Protein AF-A0A7Y2UNJ1-F1 (afdb_monomer_lite)

Radius of gyration: 25.55 Å; chains: 1; bounding box: 60×74×62 Å

Secondary structure (DSSP, 8-state):
-HHHHHHHHHHHHHHHHHHHTT--HHHHHHHHHHHHHHHHHHHHHHHHHHHSTT----HHHHHHHHHHHHHHHHHHHHHHHHHHHTT-S-HHHHHHHHHHHHHHHHHHHIIIIIS--SS-SHHHHHHHHHHHHHHHHHHHHHHTTSSPPPHHHHHHHHHHHS--S--SSS-THHHHHHHHHHHHH-SSHHHHHHHHHHHHHHHHHHHHHHHHHHS-HHHHHHHHHHHHHSHHHHHHHHS-STHHHHHHHHHHHHHHHHHHHTS--TTHHHHHHHHHHHHHTT-GGGGGHHHHHHHHHHH-TTGGGGGGSSHHHHHHHHHHHHHHHHHHHHHHTTTHHHHHHHHHHHTS-----HHHHHHHHHHHHHHHHHHHHHHHHHHHHHHHHHT--

pLDDT: mean 88.48, std 9.89, range [49.31, 98.62]

Sequence (389 aa):
MATVTVSWGLSVLLYGVLRWLGLPVIAAHPAALLVVSPIIFVVLLLQKQRVNQGQKFTFLRFLRFFVGIILGAALQGALLAHLLQSDLLPDVLAFAAAALIGVLILLLVSAVWVFPLPDSNTSRTEIVTSVFIAAMVVLRLLYLGLPELMEQEAYYWNYSQHLDLGYLDHPPMVALIIWLGTILFGVSEFGVRMGAFLCWIVTAYFSYRLTLKIFDRQAALGAVLLLAVLPLYFGVGFLMTPDAPLHAAWSALLYFSYRVLLENDSVSWIGFGVSLGLGLLSKYTIVLLGPTFLLFMLVDPKARHWFLKPGPYVALVLALLCFSPVLIWNMQHEWASFLFQSAKRISRVPVVSTHHLIGHIALILTPAGLIGVLLFFIFGGRVLRSAQP

Foldseek 3Di:
DVLLCVLLVQLLVQLVVCVVVVDDPVVSLVVSLVVSLVVSVVVLQVVLCVVDVDRDDDPVLVVLLVVLSVVLSVQLVVQLVVVVVVVPDDSSVSSSVSSSSSSVSSVVSCDLPNRDDDPDDQVSLLVSLVVLLVVLLVVLLVCQQPDDADPQLVVLCVCLVVQALQDLAWFRLLSVLLVCLCVVPNDTSSSSLVSLQVLLVLLLVLQLLQQCLQANNSSSSVSSSLLSPQPVSVCSNRHRALSSQLSSLLSQLVSLLCCCQVVVPLVSLLSNLQSLLSNVSSGVVSVVVVVVSVVVLVVDPSNVCCVVPCSPVNSVVSSCVSSVSVVVVCVVVVVSNVCSVPVVVVPDDDDDDVVVVVVVVCSRCDPVNVVVVVCCVVCVVVSSVVSDD

Structure (mmCIF, N/CA/C/O backbone):
data_AF-A0A7Y2UNJ1-F1
#
_entry.id   AF-A0A7Y2UNJ1-F1
#
loop_
_atom_site.group_PDB
_atom_site.id
_atom_site.type_symbol
_atom_site.label_atom_id
_atom_site.label_alt_id
_atom_site.label_comp_id
_atom_site.label_asym_id
_atom_site.label_entity_id
_atom_site.label_seq_id
_atom_site.pdbx_PDB_ins_code
_atom_site.Cartn_x
_atom_site.Cartn_y
_atom_site.Cartn_z
_atom_site.occupancy
_atom_site.B_iso_or_equiv
_atom_site.auth_seq_id
_atom_site.auth_comp_id
_atom_site.auth_asym_id
_atom_site.auth_atom_id
_atom_site.pdbx_PDB_model_num
ATOM 1 N N . MET A 1 1 ? 8.237 28.384 -19.667 1.00 60.94 1 MET A N 1
ATOM 2 C CA . MET A 1 1 ? 8.704 27.839 -20.961 1.00 60.94 1 MET A CA 1
ATOM 3 C C . MET A 1 1 ? 10.181 28.110 -21.216 1.00 60.94 1 MET A C 1
ATOM 5 O O . MET A 1 1 ? 10.898 27.135 -21.353 1.00 60.94 1 MET A O 1
ATOM 9 N N . ALA A 1 2 ? 10.668 29.358 -21.178 1.00 76.44 2 ALA A N 1
ATOM 10 C CA . ALA A 1 2 ? 12.091 29.661 -21.417 1.00 76.44 2 ALA A CA 1
ATOM 11 C C . ALA A 1 2 ? 13.077 28.880 -20.517 1.00 76.44 2 ALA A C 1
ATOM 13 O O . ALA A 1 2 ? 14.097 28.395 -20.989 1.00 76.44 2 ALA A O 1
ATOM 14 N N . THR A 1 3 ? 12.758 28.690 -19.231 1.00 78.69 3 THR A N 1
ATOM 15 C CA . THR A 1 3 ? 13.601 27.883 -18.330 1.00 78.69 3 THR A CA 1
ATOM 16 C C . THR A 1 3 ? 13.665 26.415 -18.768 1.00 78.69 3 THR A C 1
ATOM 18 O O . THR A 1 3 ? 14.735 25.830 -18.750 1.00 78.69 3 THR A O 1
ATOM 21 N N . VAL A 1 4 ? 12.548 25.834 -19.226 1.00 80.25 4 VAL A N 1
ATOM 22 C CA . VAL A 1 4 ? 12.490 24.433 -19.691 1.00 80.25 4 VAL A CA 1
ATOM 23 C C . VAL A 1 4 ? 13.400 24.244 -20.901 1.00 80.25 4 VAL A C 1
ATOM 25 O O . VAL A 1 4 ? 14.228 23.342 -20.903 1.00 80.25 4 VAL A O 1
ATOM 28 N N . THR A 1 5 ? 13.266 25.107 -21.911 1.00 83.25 5 THR A N 1
ATOM 29 C CA . THR A 1 5 ? 13.995 24.976 -23.179 1.00 83.25 5 THR A CA 1
ATOM 30 C C . THR A 1 5 ? 15.498 25.150 -22.996 1.00 83.25 5 THR A C 1
ATOM 32 O O . THR A 1 5 ? 16.266 24.365 -23.545 1.00 83.25 5 THR A O 1
ATOM 35 N N . VAL A 1 6 ? 15.926 26.119 -22.178 1.00 84.19 6 VAL A N 1
ATOM 36 C CA . VAL A 1 6 ? 17.349 26.346 -21.878 1.00 84.19 6 VAL A CA 1
ATOM 37 C C . VAL A 1 6 ? 17.940 25.183 -21.081 1.00 84.19 6 VAL A C 1
ATOM 39 O O . VAL A 1 6 ? 18.996 24.668 -21.441 1.00 84.19 6 VAL A O 1
ATOM 42 N N . SER A 1 7 ? 17.259 24.732 -20.023 1.00 82.38 7 SER A N 1
ATOM 43 C CA . SER A 1 7 ? 17.722 23.615 -19.190 1.00 82.38 7 SER A CA 1
ATOM 44 C C . SER A 1 7 ? 17.811 22.304 -19.967 1.00 82.38 7 SER A C 1
ATOM 46 O O . SER A 1 7 ? 18.792 21.570 -19.842 1.00 82.38 7 SER A O 1
ATOM 48 N N . TRP A 1 8 ? 16.803 22.025 -20.791 1.00 87.69 8 TRP A N 1
ATOM 49 C CA . TRP A 1 8 ? 16.763 20.850 -21.650 1.00 87.69 8 TRP A CA 1
ATOM 50 C C . TRP A 1 8 ? 17.861 20.895 -22.715 1.00 87.69 8 TRP A C 1
ATOM 52 O O . TRP A 1 8 ? 18.666 19.970 -22.795 1.00 87.69 8 TRP A O 1
ATOM 62 N N . GLY A 1 9 ? 17.963 21.999 -23.462 1.00 87.94 9 GLY A N 1
ATOM 63 C CA . GLY A 1 9 ? 18.963 22.155 -24.519 1.00 87.94 9 GLY A CA 1
ATOM 64 C C . GLY A 1 9 ? 20.396 22.049 -23.998 1.00 87.94 9 GLY A C 1
ATOM 65 O O . GLY A 1 9 ? 21.213 21.352 -24.594 1.00 87.94 9 GLY A O 1
ATOM 66 N N . LEU A 1 10 ? 20.689 22.658 -22.843 1.00 89.12 10 LEU A N 1
ATOM 67 C CA . LEU A 1 10 ? 22.008 22.562 -22.215 1.00 89.12 10 LEU A CA 1
ATOM 68 C C . LEU A 1 10 ? 22.333 21.127 -21.772 1.00 89.12 10 LEU A C 1
ATOM 70 O O . LEU A 1 10 ? 23.459 20.673 -21.961 1.00 89.12 10 LEU A O 1
ATOM 74 N N . SER A 1 11 ? 21.348 20.403 -21.228 1.00 87.31 11 SER A N 1
ATOM 75 C CA . SER A 1 11 ? 21.516 19.000 -20.818 1.00 87.31 11 SER A CA 1
ATOM 76 C C . SER A 1 11 ? 21.829 18.101 -22.011 1.00 87.31 11 SER A C 1
ATOM 78 O O . SER A 1 11 ? 22.749 17.288 -21.941 1.00 87.31 11 SER A O 1
ATOM 80 N N . VAL A 1 12 ? 21.097 18.268 -23.118 1.00 91.50 12 VAL A N 1
ATOM 81 C CA . VAL A 1 12 ? 21.300 17.492 -24.351 1.00 91.50 12 VAL A CA 1
ATOM 82 C C . VAL A 1 12 ? 22.647 17.815 -24.99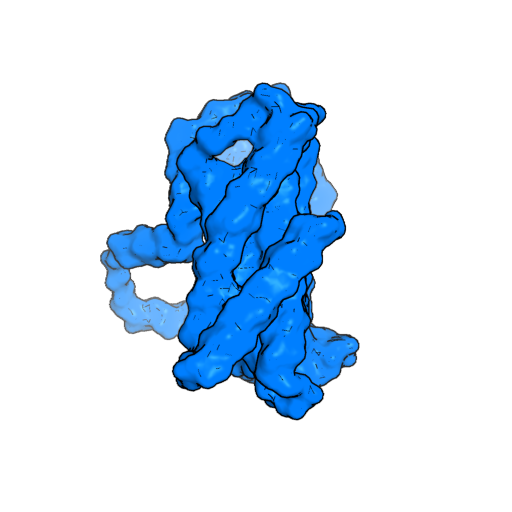3 1.00 91.50 12 VAL A C 1
ATOM 84 O O . VAL A 1 12 ? 23.373 16.898 -25.370 1.00 91.50 12 VAL A O 1
ATOM 87 N N . LEU A 1 13 ? 23.014 19.098 -25.073 1.00 92.69 13 LEU A N 1
ATOM 88 C CA . LEU A 1 13 ? 24.292 19.528 -25.640 1.00 92.69 13 LEU A CA 1
ATOM 89 C C . LEU A 1 13 ? 25.465 18.955 -24.846 1.00 92.69 13 LEU A C 1
ATOM 91 O O . LEU A 1 13 ? 26.371 18.363 -25.427 1.00 92.69 13 LEU A O 1
ATOM 95 N N . LEU A 1 14 ? 25.431 19.086 -23.518 1.00 91.69 14 LEU A N 1
ATOM 96 C CA . LEU A 1 14 ? 26.500 18.587 -22.663 1.00 91.69 14 LEU A CA 1
ATOM 97 C C . LEU A 1 14 ? 26.616 17.061 -22.736 1.00 91.69 14 LEU A C 1
ATOM 99 O O . LEU A 1 14 ? 27.723 16.543 -22.855 1.00 91.69 14 LEU A O 1
ATOM 103 N N . TYR A 1 15 ? 25.492 16.340 -22.735 1.00 92.06 15 TYR A N 1
ATOM 104 C CA . TYR A 1 15 ? 25.497 14.894 -22.948 1.00 92.06 15 TYR A CA 1
ATOM 105 C C . TYR A 1 15 ? 26.111 14.519 -24.302 1.00 92.06 15 TYR A C 1
ATOM 107 O O . TYR A 1 15 ? 26.973 13.646 -24.355 1.00 92.06 15 TYR A O 1
ATOM 115 N N . GLY A 1 16 ? 25.730 15.210 -25.381 1.00 91.69 16 GLY A N 1
ATOM 116 C CA . GLY A 1 16 ? 26.292 14.996 -26.714 1.00 91.69 16 GLY A CA 1
ATOM 117 C C . GLY A 1 16 ? 27.809 15.199 -26.757 1.00 91.69 16 GLY A C 1
ATOM 118 O O . GLY A 1 16 ? 28.520 14.355 -27.297 1.00 91.69 16 GLY A O 1
ATOM 119 N N . VAL A 1 17 ? 28.318 16.258 -26.117 1.00 93.62 17 VAL A N 1
ATOM 120 C CA . VAL A 1 17 ? 29.766 16.512 -25.995 1.00 93.62 17 VAL A CA 1
ATOM 121 C C . VAL A 1 17 ? 30.460 15.392 -25.217 1.00 93.62 17 VAL A C 1
ATOM 123 O O . VAL A 1 17 ? 31.488 14.889 -25.659 1.00 93.62 17 VAL A O 1
ATOM 126 N N . LEU A 1 18 ? 29.896 14.951 -24.088 1.00 93.00 18 LEU A N 1
ATOM 127 C CA . LEU A 1 18 ? 30.472 13.862 -23.289 1.00 93.00 18 LEU A CA 1
ATOM 128 C C . LEU A 1 18 ? 30.498 12.536 -24.067 1.00 93.00 18 LEU A C 1
ATOM 130 O O . LEU A 1 18 ? 31.488 11.809 -24.007 1.00 93.00 18 LEU A O 1
ATOM 134 N N . ARG A 1 19 ? 29.446 12.236 -24.839 1.00 93.62 19 ARG A N 1
ATOM 135 C CA . ARG A 1 19 ? 29.410 11.061 -25.725 1.00 93.62 19 ARG A CA 1
ATOM 136 C C . ARG A 1 19 ? 30.436 11.169 -26.852 1.00 93.62 19 ARG A C 1
ATOM 138 O O . ARG A 1 19 ? 31.104 10.180 -27.135 1.00 93.62 19 ARG A O 1
ATOM 145 N N . TRP A 1 20 ? 30.611 12.353 -27.441 1.00 92.56 20 TRP A N 1
ATOM 146 C CA . TRP A 1 20 ? 31.637 12.605 -28.461 1.00 92.56 20 TRP A CA 1
ATOM 147 C C . TRP A 1 20 ? 33.063 12.422 -27.919 1.00 92.56 20 TRP A C 1
ATOM 149 O O . TRP A 1 20 ? 33.916 11.876 -28.609 1.00 92.56 20 TRP A O 1
ATOM 159 N N . LEU A 1 21 ? 33.300 12.778 -26.652 1.00 94.19 21 LEU A N 1
ATOM 160 C CA . LEU A 1 21 ? 34.557 12.517 -25.936 1.00 94.19 21 LEU A CA 1
ATOM 161 C C . LEU A 1 21 ? 34.761 11.036 -25.548 1.00 94.19 21 LEU A C 1
ATOM 163 O O . LEU A 1 21 ? 35.746 10.709 -24.889 1.00 94.19 21 LEU A O 1
ATOM 167 N N . GLY A 1 22 ? 33.848 10.136 -25.927 1.00 91.06 22 GLY A N 1
ATOM 168 C CA . GLY A 1 22 ? 33.973 8.693 -25.708 1.00 91.06 22 GLY A CA 1
ATOM 169 C C . GLY A 1 22 ? 33.498 8.195 -24.340 1.00 91.06 22 GLY A C 1
ATOM 170 O O . GLY A 1 22 ? 33.699 7.024 -24.019 1.00 91.06 22 GLY A O 1
ATOM 171 N N . LEU A 1 23 ? 32.848 9.032 -23.521 1.00 93.31 23 LEU A N 1
ATOM 172 C CA . LEU A 1 23 ? 32.315 8.578 -22.232 1.00 93.31 23 LEU A CA 1
ATOM 173 C C . LEU A 1 23 ? 31.122 7.631 -22.426 1.00 93.31 23 LEU A C 1
ATOM 175 O O . LEU A 1 23 ? 30.228 7.928 -23.226 1.00 93.31 23 LEU A O 1
ATOM 179 N N . PRO A 1 24 ? 31.037 6.524 -21.662 1.00 91.44 24 PRO A N 1
ATOM 180 C CA . PRO A 1 24 ? 29.894 5.617 -21.712 1.00 91.44 24 PRO A CA 1
ATOM 181 C C . PRO A 1 24 ? 28.617 6.306 -21.212 1.00 91.44 24 PRO A C 1
ATOM 183 O O . PRO A 1 24 ? 28.675 7.229 -20.398 1.00 91.44 24 PRO A O 1
ATOM 186 N N . VAL A 1 25 ? 27.447 5.825 -21.648 1.00 86.31 25 VAL A N 1
ATOM 187 C CA . VAL A 1 25 ? 26.129 6.386 -21.280 1.00 86.31 25 VAL A CA 1
ATOM 188 C C . VAL A 1 25 ? 25.956 6.505 -19.762 1.00 86.31 25 VAL A C 1
ATOM 190 O O . VAL A 1 25 ? 25.515 7.544 -19.272 1.00 86.31 25 VAL A O 1
ATOM 193 N N . ILE A 1 26 ? 26.381 5.475 -19.022 1.00 85.75 26 ILE A N 1
ATOM 194 C CA . ILE A 1 26 ? 26.347 5.413 -17.553 1.00 85.75 26 ILE A CA 1
ATOM 195 C C . ILE A 1 26 ? 27.135 6.550 -16.889 1.00 85.75 26 ILE A C 1
ATOM 197 O O . ILE A 1 26 ? 26.753 6.988 -15.809 1.00 85.75 26 ILE A O 1
ATOM 201 N N . ALA A 1 27 ? 28.199 7.054 -17.521 1.00 87.50 27 ALA A N 1
ATOM 202 C CA . ALA A 1 27 ? 28.985 8.176 -17.006 1.00 87.50 27 ALA A CA 1
ATOM 203 C C . ALA A 1 27 ? 28.480 9.525 -17.542 1.00 87.50 27 ALA A C 1
ATOM 205 O O . ALA A 1 27 ? 28.357 10.490 -16.788 1.00 87.50 27 ALA A O 1
ATOM 206 N N . ALA A 1 28 ? 28.147 9.591 -18.834 1.00 88.31 28 ALA A N 1
ATOM 207 C CA . ALA A 1 28 ? 27.733 10.821 -19.504 1.00 88.31 28 ALA A CA 1
ATOM 208 C C . ALA A 1 28 ? 26.400 11.372 -18.966 1.00 88.31 28 ALA A C 1
ATOM 210 O O . ALA A 1 28 ? 26.264 12.582 -18.792 1.00 88.31 28 ALA A O 1
ATOM 211 N N . HIS A 1 29 ? 25.430 10.500 -18.663 1.00 86.25 29 HIS A N 1
ATOM 212 C CA . HIS A 1 29 ? 24.129 10.904 -18.119 1.00 86.25 29 HIS A CA 1
ATOM 213 C C . HIS A 1 29 ? 24.234 11.637 -16.766 1.00 86.25 29 HIS A C 1
ATOM 215 O O . HIS A 1 29 ? 23.828 12.803 -16.701 1.00 86.25 29 HIS A O 1
ATOM 221 N N . PRO A 1 30 ? 24.771 11.025 -15.691 1.00 83.75 30 PRO A N 1
ATOM 222 C CA . PRO A 1 30 ? 24.846 11.692 -14.395 1.00 83.75 30 PRO A CA 1
ATOM 223 C C . PRO A 1 30 ? 25.771 12.914 -14.428 1.00 83.75 30 PRO A C 1
ATOM 225 O O . PRO A 1 30 ? 25.470 13.912 -13.777 1.00 83.75 30 PRO A O 1
ATOM 228 N N . ALA A 1 31 ? 26.851 12.885 -15.220 1.00 85.94 31 ALA A N 1
ATOM 229 C CA . ALA A 1 31 ? 27.749 14.029 -15.374 1.00 85.94 31 ALA A CA 1
ATOM 230 C C . ALA A 1 31 ? 27.043 15.241 -16.004 1.00 85.94 31 ALA A C 1
ATOM 232 O O . ALA A 1 31 ? 27.154 16.352 -15.482 1.00 85.94 31 ALA A O 1
ATOM 233 N N . ALA A 1 32 ? 26.265 15.036 -17.074 1.00 85.25 32 ALA A N 1
ATOM 234 C CA . ALA A 1 32 ? 25.507 16.115 -17.702 1.00 85.25 32 ALA A CA 1
ATOM 235 C C . ALA A 1 32 ? 24.512 16.753 -16.717 1.00 85.25 32 ALA A C 1
ATOM 237 O O . ALA A 1 32 ? 24.420 17.976 -16.600 1.00 85.25 32 ALA A O 1
ATOM 238 N N . LEU A 1 33 ? 23.809 15.920 -15.951 1.00 81.44 33 LEU A N 1
ATOM 239 C CA . LEU A 1 33 ? 22.810 16.368 -14.990 1.00 81.44 33 LEU A CA 1
ATOM 240 C C . LEU A 1 33 ? 23.429 17.127 -13.804 1.00 81.44 33 LEU A C 1
ATOM 242 O O . LEU A 1 33 ? 22.901 18.168 -13.404 1.00 81.44 33 LEU A O 1
ATOM 246 N N . LEU A 1 34 ? 24.570 16.673 -13.278 1.00 81.12 34 LEU A N 1
ATOM 247 C CA . LEU A 1 34 ? 25.286 17.346 -12.187 1.00 81.12 34 LEU A CA 1
ATOM 248 C C . LEU A 1 34 ? 25.779 18.745 -12.568 1.00 81.12 34 LEU A C 1
ATOM 250 O O . LEU A 1 34 ? 25.745 19.646 -11.733 1.00 81.12 34 LEU A O 1
ATOM 254 N N . VAL A 1 35 ? 26.205 18.946 -13.815 1.00 84.12 35 VAL A N 1
ATOM 255 C CA . VAL A 1 35 ? 26.690 20.251 -14.291 1.00 84.12 35 VAL A CA 1
ATOM 256 C C . VAL A 1 35 ? 25.535 21.221 -14.538 1.00 84.12 35 VAL A C 1
ATOM 258 O O . VAL A 1 35 ? 25.629 22.401 -14.204 1.00 84.12 35 VAL A O 1
ATOM 261 N N . VAL A 1 36 ? 24.422 20.739 -15.096 1.00 83.00 36 VAL A N 1
ATOM 262 C CA . VAL A 1 36 ? 23.286 21.603 -15.442 1.00 83.00 36 VAL A CA 1
ATOM 263 C C . VAL A 1 36 ? 22.461 21.988 -14.210 1.00 83.00 36 VAL A C 1
ATOM 265 O O . VAL A 1 36 ? 21.973 23.116 -14.117 1.00 83.00 36 VAL A O 1
ATOM 268 N N . SER A 1 37 ? 22.325 21.100 -13.225 1.00 80.44 37 SER A N 1
ATOM 269 C CA . SER A 1 37 ? 21.408 21.307 -12.096 1.00 80.44 37 SER A CA 1
ATOM 270 C C . SER A 1 37 ? 21.685 22.558 -11.233 1.00 80.44 37 SER A C 1
ATOM 272 O O . SER A 1 37 ? 20.723 23.258 -10.901 1.00 80.44 37 SER A O 1
ATOM 274 N N . PRO A 1 38 ? 22.939 22.927 -10.892 1.00 81.06 38 PRO A N 1
ATOM 275 C CA . PRO A 1 38 ? 23.237 24.174 -10.180 1.00 81.06 38 PRO A CA 1
ATOM 276 C C . PRO A 1 38 ? 22.812 25.427 -10.956 1.00 81.06 38 PRO A C 1
ATOM 278 O O . PRO A 1 38 ? 22.297 26.377 -10.365 1.00 81.06 38 PRO A O 1
ATOM 281 N N . ILE A 1 39 ? 22.968 25.415 -12.285 1.00 81.88 39 ILE A N 1
ATOM 282 C CA . ILE A 1 39 ? 22.560 26.523 -13.160 1.00 81.88 39 ILE A CA 1
ATOM 283 C C . ILE A 1 39 ? 21.037 26.684 -13.100 1.00 81.88 39 ILE A C 1
ATOM 285 O O . ILE A 1 39 ? 20.539 27.794 -12.911 1.00 81.88 39 ILE A O 1
ATOM 289 N N . ILE A 1 40 ? 20.295 25.572 -13.173 1.00 81.44 40 ILE A N 1
ATOM 290 C CA . ILE A 1 40 ? 18.831 25.567 -13.032 1.00 81.44 40 ILE A CA 1
ATOM 291 C C . ILE A 1 40 ? 18.414 26.168 -11.687 1.00 81.44 40 ILE A C 1
ATOM 293 O O . ILE A 1 40 ? 17.531 27.026 -11.646 1.00 81.44 40 ILE A O 1
ATOM 297 N N . PHE A 1 41 ? 19.057 25.757 -10.592 1.00 83.31 41 PHE A N 1
ATOM 298 C CA . PHE A 1 41 ? 18.742 26.264 -9.258 1.00 83.31 41 PHE A CA 1
ATOM 299 C C . PHE A 1 41 ? 18.903 27.783 -9.161 1.00 83.31 41 PHE A C 1
ATOM 301 O O . PHE A 1 41 ? 18.004 28.470 -8.673 1.00 83.31 41 PHE A O 1
ATOM 308 N N . VAL A 1 42 ? 20.031 28.309 -9.647 1.00 84.00 42 VAL A N 1
ATOM 309 C CA . VAL A 1 42 ? 20.325 29.747 -9.619 1.00 84.00 42 VAL A CA 1
ATOM 310 C C . VAL A 1 42 ? 19.332 30.517 -10.486 1.00 84.00 42 VAL A C 1
ATOM 312 O O . VAL A 1 42 ? 18.779 31.516 -10.031 1.00 84.00 42 VAL A O 1
ATOM 315 N N . VAL A 1 43 ? 19.034 30.038 -11.697 1.00 83.56 43 VAL A N 1
ATOM 316 C CA . VAL A 1 43 ? 18.047 30.674 -12.585 1.00 83.56 43 VAL A CA 1
ATOM 317 C C . VAL A 1 43 ? 16.666 30.725 -11.926 1.00 83.56 43 VAL A C 1
ATOM 319 O O . VAL A 1 43 ? 16.028 31.778 -11.929 1.00 83.56 43 VAL A O 1
ATOM 322 N N . LEU A 1 44 ? 16.214 29.626 -11.315 1.00 81.31 44 LEU A N 1
ATOM 323 C CA . LEU A 1 44 ? 14.931 29.573 -10.608 1.00 81.31 44 LEU A CA 1
ATOM 324 C C . LEU A 1 44 ? 14.897 30.507 -9.394 1.00 81.31 44 LEU A C 1
ATOM 326 O O . LEU A 1 44 ? 13.900 31.205 -9.190 1.00 81.31 44 LEU A O 1
ATOM 330 N N . LEU A 1 45 ? 15.982 30.557 -8.617 1.00 82.44 45 LEU A N 1
ATOM 331 C CA . LEU A 1 45 ? 16.119 31.460 -7.476 1.00 82.44 45 LEU A CA 1
ATOM 332 C C . LEU A 1 45 ? 16.028 32.925 -7.923 1.00 82.44 45 LEU A C 1
ATOM 334 O O . LEU A 1 45 ? 15.241 33.683 -7.357 1.00 82.44 45 LEU A O 1
ATOM 338 N N . LEU A 1 46 ? 16.774 33.312 -8.962 1.00 83.25 46 LEU A N 1
ATOM 339 C CA . LEU A 1 46 ? 16.794 34.680 -9.489 1.00 83.25 46 LEU A CA 1
ATOM 340 C C . LEU A 1 46 ? 15.441 35.091 -10.080 1.00 83.25 46 LEU A C 1
ATOM 342 O O . LEU A 1 46 ? 14.960 36.194 -9.821 1.00 83.25 46 LEU A O 1
ATOM 346 N N . GLN A 1 47 ? 14.789 34.203 -10.839 1.00 79.06 47 GLN A N 1
ATOM 347 C CA . GLN A 1 47 ? 13.439 34.445 -11.358 1.00 79.06 47 GLN A CA 1
ATOM 348 C C . GLN A 1 47 ? 12.447 34.690 -10.218 1.00 79.06 47 GLN A C 1
ATOM 350 O O . GLN A 1 47 ? 11.648 35.624 -10.272 1.00 79.06 47 GLN A O 1
ATOM 355 N N . LYS A 1 48 ? 12.517 33.883 -9.155 1.00 76.31 48 LYS A N 1
ATOM 356 C CA . LYS A 1 48 ? 11.625 34.018 -8.000 1.00 76.31 48 LYS A CA 1
ATOM 357 C C . LYS A 1 48 ? 11.932 35.244 -7.146 1.00 76.31 48 LYS A C 1
ATOM 359 O O . LYS A 1 48 ? 10.986 35.840 -6.648 1.00 76.31 48 LYS A O 1
ATOM 364 N N . GLN A 1 49 ? 13.194 35.653 -7.028 1.00 78.62 49 GLN A N 1
ATOM 365 C CA . GLN A 1 49 ? 13.587 36.912 -6.383 1.00 78.62 49 GLN A CA 1
ATOM 366 C C . GLN A 1 49 ? 13.064 38.142 -7.126 1.00 78.62 49 GLN A C 1
ATOM 368 O O . GLN A 1 49 ? 12.634 39.096 -6.485 1.00 78.62 49 GLN A O 1
ATOM 373 N N . ARG A 1 50 ? 13.056 38.114 -8.467 1.00 75.06 50 ARG A N 1
ATOM 374 C CA . ARG A 1 50 ? 12.496 39.203 -9.285 1.00 75.06 50 ARG A CA 1
ATOM 375 C C . ARG A 1 50 ? 10.984 39.347 -9.124 1.00 75.06 50 ARG A C 1
ATOM 377 O O . ARG A 1 50 ? 10.485 40.463 -9.120 1.00 75.06 50 ARG A O 1
ATOM 384 N N . VAL A 1 51 ? 10.267 38.227 -9.012 1.00 71.38 51 VAL A N 1
ATOM 385 C CA . VAL A 1 51 ? 8.796 38.212 -8.911 1.00 71.38 51 VAL A CA 1
ATOM 386 C C . VAL A 1 51 ? 8.311 38.430 -7.474 1.00 71.38 51 VAL A C 1
ATOM 388 O O . VAL A 1 51 ? 7.284 39.061 -7.269 1.00 71.38 51 VAL A O 1
ATOM 391 N N . ASN A 1 52 ? 9.037 37.925 -6.474 1.00 65.50 52 ASN A N 1
ATOM 392 C CA . ASN A 1 52 ? 8.703 38.047 -5.056 1.00 65.50 52 ASN A CA 1
ATOM 393 C C . ASN A 1 52 ? 9.933 38.519 -4.276 1.00 65.50 52 ASN A C 1
ATOM 395 O O . ASN A 1 52 ? 10.848 37.728 -4.025 1.00 65.50 52 ASN A O 1
ATOM 399 N N . GLN A 1 53 ? 9.913 39.777 -3.824 1.00 54.16 53 GLN A N 1
ATOM 400 C CA . GLN A 1 53 ? 11.023 40.494 -3.167 1.00 54.16 53 GLN A CA 1
ATOM 401 C C . GLN A 1 53 ? 11.528 39.899 -1.824 1.00 54.16 53 GLN A C 1
ATOM 403 O O . GLN A 1 53 ? 12.286 40.543 -1.107 1.00 54.16 53 GLN A O 1
ATOM 408 N N . GLY A 1 54 ? 11.173 38.661 -1.461 1.00 61.09 54 GLY A N 1
ATOM 409 C CA . GLY A 1 54 ? 11.526 38.042 -0.174 1.00 61.09 54 GLY A CA 1
ATOM 410 C C . GLY A 1 54 ? 12.232 36.682 -0.238 1.00 61.09 54 GLY A C 1
ATOM 411 O O . GLY A 1 54 ? 12.574 36.128 0.807 1.00 61.09 54 GLY A O 1
ATOM 412 N N . GLN A 1 55 ? 12.451 36.087 -1.418 1.00 68.06 55 GLN A N 1
ATOM 413 C CA . GLN A 1 55 ? 12.979 34.713 -1.490 1.00 68.06 55 GLN A CA 1
ATOM 414 C C . GLN A 1 55 ? 14.509 34.653 -1.427 1.00 68.06 55 GLN A C 1
ATOM 416 O O . GLN A 1 55 ? 15.201 34.828 -2.425 1.00 68.06 55 GLN A O 1
ATOM 421 N N . LYS A 1 56 ? 15.056 34.352 -0.247 1.00 75.56 56 LYS A N 1
ATOM 422 C CA . LYS A 1 56 ? 16.501 34.157 -0.053 1.00 75.56 56 LYS A CA 1
ATOM 423 C C . LYS A 1 56 ? 16.923 32.703 -0.267 1.00 75.56 56 LYS A C 1
ATOM 425 O O . LYS A 1 56 ? 16.132 31.770 -0.099 1.00 75.56 56 LYS A O 1
ATOM 430 N N . PHE A 1 57 ? 18.196 32.525 -0.613 1.00 79.06 57 PHE A N 1
ATOM 431 C CA . PHE A 1 57 ? 18.849 31.226 -0.530 1.00 79.06 57 PHE A CA 1
ATOM 432 C C . PHE A 1 57 ? 18.830 30.732 0.919 1.00 79.06 57 PHE A C 1
ATOM 434 O O . PHE A 1 57 ? 19.146 31.482 1.841 1.00 79.06 57 PHE A O 1
ATOM 441 N N . THR A 1 58 ? 18.483 29.463 1.116 1.00 83.75 58 THR A N 1
ATOM 442 C CA . THR A 1 58 ? 18.674 28.767 2.389 1.00 83.75 58 THR A CA 1
ATOM 443 C C . THR A 1 58 ? 19.192 27.363 2.110 1.00 83.75 58 THR A C 1
ATOM 445 O O . THR A 1 58 ? 18.812 26.746 1.111 1.00 83.75 58 THR A O 1
ATOM 448 N N . PHE A 1 59 ? 20.021 26.831 3.012 1.00 80.88 59 PHE A N 1
ATOM 449 C CA . PHE A 1 59 ? 20.554 25.470 2.889 1.00 80.88 59 PHE A CA 1
ATOM 450 C C . PHE A 1 59 ? 19.438 24.422 2.747 1.00 80.88 59 PHE A C 1
ATOM 452 O O . PHE A 1 59 ? 19.528 23.507 1.934 1.00 80.88 59 PHE A O 1
ATOM 459 N N . LEU A 1 60 ? 18.320 24.611 3.453 1.00 79.75 60 LEU A N 1
ATOM 460 C CA . LEU A 1 60 ? 17.162 23.725 3.349 1.00 79.75 60 LEU A CA 1
ATOM 461 C C . LEU A 1 60 ? 16.534 23.725 1.944 1.00 79.75 60 LEU A C 1
ATOM 463 O O . LEU A 1 60 ? 16.122 22.674 1.465 1.00 79.75 60 LEU A O 1
ATOM 467 N N . ARG A 1 61 ? 16.468 24.875 1.257 1.00 82.31 61 ARG A N 1
ATOM 468 C CA . ARG A 1 61 ? 15.966 24.943 -0.130 1.00 82.31 61 ARG A CA 1
ATOM 469 C C . ARG A 1 61 ? 16.899 24.227 -1.093 1.00 82.31 61 ARG A C 1
ATOM 471 O O . ARG A 1 61 ? 16.421 23.520 -1.974 1.00 82.31 61 ARG A O 1
ATOM 478 N N . PHE A 1 62 ? 18.205 24.380 -0.898 1.00 83.25 62 PHE A N 1
ATOM 479 C CA . PHE A 1 62 ? 19.193 23.635 -1.667 1.00 83.25 62 PHE A CA 1
ATOM 480 C C . PHE A 1 62 ? 19.027 22.123 -1.471 1.00 83.25 62 PHE A C 1
ATOM 482 O O . PHE A 1 62 ? 18.946 21.397 -2.455 1.00 83.25 62 PHE A O 1
ATOM 489 N N . LEU A 1 63 ? 18.857 21.655 -0.230 1.00 82.56 63 LEU A N 1
ATOM 490 C CA . LEU A 1 63 ? 18.633 20.235 0.054 1.00 82.56 63 LEU A CA 1
ATOM 491 C C . LEU A 1 63 ? 17.347 19.705 -0.606 1.00 82.56 63 LEU A C 1
ATOM 493 O O . LEU A 1 63 ? 17.358 18.640 -1.218 1.00 82.56 63 LEU A O 1
ATOM 497 N N . ARG A 1 64 ? 16.246 20.468 -0.550 1.00 82.81 64 ARG A N 1
ATOM 498 C CA . ARG A 1 64 ? 14.990 20.120 -1.244 1.00 82.81 64 ARG A CA 1
ATOM 499 C C . ARG A 1 64 ? 15.170 20.027 -2.757 1.00 82.81 64 ARG A C 1
ATOM 501 O O . ARG A 1 64 ? 14.637 19.122 -3.392 1.00 82.81 64 ARG A O 1
ATOM 508 N N . PHE A 1 65 ? 15.924 20.959 -3.333 1.00 85.00 65 PHE A N 1
ATOM 509 C CA . PHE A 1 65 ? 16.239 20.947 -4.756 1.00 85.00 65 PHE A CA 1
ATOM 510 C C . PHE A 1 65 ? 17.120 19.753 -5.130 1.00 85.00 65 PHE A C 1
ATOM 512 O O . PHE A 1 65 ? 16.848 19.091 -6.124 1.00 85.00 65 PHE A O 1
ATOM 519 N N . PHE A 1 66 ? 18.107 19.420 -4.298 1.00 84.62 66 PHE A N 1
ATOM 520 C CA . PHE A 1 66 ? 18.968 18.251 -4.470 1.00 84.62 66 PHE A CA 1
ATOM 521 C C . PHE A 1 66 ? 18.187 16.934 -4.491 1.00 84.62 66 PHE A C 1
ATOM 523 O O . PHE A 1 66 ? 18.419 16.093 -5.352 1.00 84.62 66 PHE A O 1
ATOM 530 N N . VAL A 1 67 ? 17.183 16.782 -3.625 1.00 81.31 67 VAL A N 1
ATOM 531 C CA . VAL A 1 67 ? 16.257 15.638 -3.693 1.00 81.31 67 VAL A CA 1
ATOM 532 C C . VAL A 1 67 ? 15.493 15.618 -5.024 1.00 81.31 67 VAL A C 1
ATOM 534 O O . VAL A 1 67 ? 15.351 14.561 -5.634 1.00 81.31 67 VAL A O 1
ATOM 537 N N . GLY A 1 68 ? 15.051 16.780 -5.517 1.00 81.50 68 GLY A N 1
ATOM 538 C CA . GLY A 1 68 ? 14.437 16.901 -6.843 1.00 81.50 68 GLY A CA 1
ATOM 539 C C . GLY A 1 68 ? 15.368 16.484 -7.986 1.00 81.50 68 GLY A C 1
ATOM 540 O O . GLY A 1 68 ? 14.914 15.832 -8.923 1.00 81.50 68 GLY A O 1
ATOM 541 N N . ILE A 1 69 ? 16.664 16.801 -7.886 1.00 84.31 69 ILE A N 1
ATOM 542 C CA . ILE A 1 69 ? 17.698 16.367 -8.838 1.00 84.31 69 ILE A CA 1
ATOM 543 C C . ILE A 1 69 ? 17.800 14.839 -8.842 1.00 84.31 69 ILE A C 1
ATOM 545 O O . ILE A 1 69 ? 17.763 14.240 -9.911 1.00 84.31 69 ILE A O 1
ATOM 549 N N . ILE A 1 70 ? 17.879 14.204 -7.666 1.00 83.75 70 ILE A N 1
ATOM 550 C CA . ILE A 1 70 ? 17.969 12.738 -7.549 1.00 83.75 70 ILE A CA 1
ATOM 551 C C . ILE A 1 70 ? 16.741 12.064 -8.175 1.00 83.75 70 ILE A C 1
ATOM 553 O O . ILE A 1 70 ? 16.888 11.125 -8.953 1.00 83.75 70 ILE A O 1
ATOM 557 N N . LEU A 1 71 ? 15.535 12.557 -7.875 1.00 79.62 71 LEU A N 1
ATOM 558 C CA . LEU A 1 71 ? 14.291 12.020 -8.439 1.00 79.62 71 LEU A CA 1
ATOM 559 C C . LEU A 1 71 ? 14.230 12.191 -9.962 1.00 79.62 71 LEU A C 1
ATOM 561 O O . LEU A 1 71 ? 13.900 11.244 -10.676 1.00 79.62 71 LEU A O 1
ATOM 565 N N . GLY A 1 72 ? 14.575 13.383 -10.458 1.00 82.75 72 GLY A N 1
ATOM 566 C CA . GLY A 1 72 ? 14.644 13.664 -11.890 1.00 82.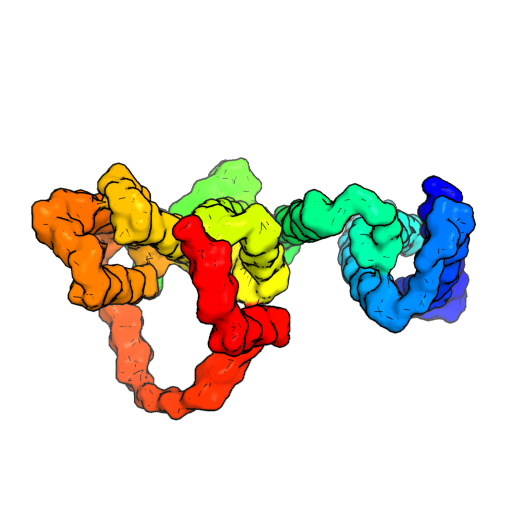75 72 GLY A CA 1
ATOM 567 C C . GLY A 1 72 ? 15.654 12.764 -12.600 1.00 82.75 72 GLY A C 1
ATOM 568 O O . GLY A 1 72 ? 15.324 12.189 -13.631 1.00 82.75 72 GLY A O 1
ATOM 569 N N . ALA A 1 73 ? 16.838 12.573 -12.012 1.00 84.25 73 ALA A N 1
ATOM 570 C CA . ALA A 1 73 ? 17.891 11.709 -12.542 1.00 84.25 73 ALA A CA 1
ATOM 571 C C . ALA A 1 73 ? 17.489 10.231 -12.567 1.00 84.25 73 ALA A C 1
ATOM 573 O O . ALA A 1 73 ? 17.780 9.536 -13.536 1.00 84.25 73 ALA A O 1
ATOM 574 N N . ALA A 1 74 ? 16.816 9.745 -11.520 1.00 83.81 74 ALA A N 1
ATOM 575 C CA . ALA A 1 74 ? 16.353 8.363 -11.454 1.00 83.81 74 ALA A CA 1
ATOM 576 C C . ALA A 1 74 ? 15.314 8.068 -12.547 1.00 83.81 74 ALA A C 1
ATOM 578 O O . ALA A 1 74 ? 15.450 7.090 -13.278 1.00 83.81 74 ALA A O 1
ATOM 579 N N . LEU A 1 75 ? 14.317 8.946 -12.708 1.00 82.56 75 LEU A N 1
ATOM 580 C CA . LEU A 1 75 ? 13.270 8.791 -13.725 1.00 82.56 75 LEU A CA 1
ATOM 581 C C . LEU A 1 75 ? 13.804 9.006 -15.147 1.00 82.56 75 LEU A C 1
ATOM 583 O O . LEU A 1 75 ? 13.440 8.266 -16.059 1.00 82.56 75 LEU A O 1
ATOM 587 N N . GLN A 1 76 ? 14.714 9.965 -15.332 1.00 87.12 76 GLN A N 1
ATOM 588 C CA . GLN A 1 76 ? 15.439 10.150 -16.587 1.00 87.12 76 GLN A CA 1
ATOM 589 C C . GLN A 1 76 ? 16.264 8.909 -16.942 1.00 87.12 76 GLN A C 1
ATOM 591 O O . GLN A 1 76 ? 16.187 8.425 -18.068 1.00 87.12 76 GLN A O 1
ATOM 596 N N . GLY A 1 77 ? 17.027 8.370 -15.990 1.00 86.88 77 GLY A N 1
ATOM 597 C CA . GLY A 1 77 ? 17.833 7.168 -16.190 1.00 86.88 77 GLY A CA 1
ATOM 598 C C . GLY A 1 77 ? 16.984 5.950 -16.545 1.00 86.88 77 GLY A C 1
ATOM 599 O O . GLY A 1 77 ? 17.335 5.214 -17.462 1.00 86.88 77 GLY A O 1
ATOM 600 N N . ALA A 1 78 ? 15.843 5.777 -15.874 1.00 83.31 78 ALA A N 1
ATOM 601 C CA . ALA A 1 78 ? 14.895 4.710 -16.170 1.00 83.31 78 ALA A CA 1
ATOM 602 C C . ALA A 1 78 ? 14.322 4.804 -17.591 1.00 83.31 78 ALA A C 1
ATOM 604 O O . ALA A 1 78 ? 14.353 3.818 -18.326 1.00 83.31 78 ALA A O 1
ATOM 605 N N . LEU A 1 79 ? 13.842 5.986 -17.998 1.00 86.69 79 LEU A N 1
ATOM 606 C CA . LEU A 1 79 ? 13.326 6.178 -19.353 1.00 86.69 79 LEU A CA 1
ATOM 607 C C . LEU A 1 79 ? 14.424 5.960 -20.398 1.00 86.69 79 LEU A C 1
ATOM 609 O O . LEU A 1 79 ? 14.189 5.295 -21.401 1.00 86.69 79 LEU A O 1
ATOM 613 N N . LEU A 1 80 ? 15.621 6.499 -20.158 1.00 88.75 80 LEU A N 1
ATOM 614 C CA . LEU A 1 80 ? 16.758 6.331 -21.057 1.00 88.75 80 LEU A CA 1
ATOM 615 C C . LEU A 1 80 ? 17.099 4.852 -21.249 1.00 88.75 80 LEU A C 1
ATOM 617 O O . LEU A 1 80 ? 17.248 4.414 -22.383 1.00 88.75 80 LEU A O 1
ATOM 621 N N . ALA A 1 81 ? 17.189 4.085 -20.160 1.00 86.25 81 ALA A N 1
ATOM 622 C CA . ALA A 1 81 ? 17.472 2.655 -20.226 1.00 86.25 81 ALA A CA 1
ATOM 623 C C . ALA A 1 81 ? 16.413 1.906 -21.048 1.00 86.25 81 ALA A C 1
ATOM 625 O O . ALA A 1 81 ? 16.767 1.104 -21.906 1.00 86.25 81 ALA A O 1
ATOM 626 N N . HIS A 1 82 ? 15.132 2.217 -20.840 1.00 84.88 82 HIS A N 1
ATOM 627 C CA . HIS A 1 82 ? 14.040 1.598 -21.588 1.00 84.88 82 HIS A CA 1
ATOM 628 C C . HIS A 1 82 ? 14.072 1.949 -23.085 1.00 84.88 82 HIS A C 1
ATOM 630 O O . HIS A 1 82 ? 13.928 1.072 -23.932 1.00 84.88 82 HIS A O 1
ATOM 636 N N . LEU A 1 83 ? 14.314 3.219 -23.430 1.00 87.75 83 LEU A N 1
ATOM 637 C CA . LEU A 1 83 ? 14.413 3.652 -24.827 1.00 87.75 83 LEU A CA 1
ATOM 638 C C . LEU A 1 83 ? 15.615 3.022 -25.538 1.00 87.75 83 LEU A C 1
ATOM 640 O O . LEU A 1 83 ? 15.487 2.614 -26.688 1.00 87.75 83 LEU A O 1
ATOM 644 N N . LEU A 1 84 ? 16.755 2.898 -24.855 1.00 87.69 84 LEU A N 1
ATOM 645 C CA . LEU A 1 84 ? 17.943 2.250 -25.414 1.00 87.69 84 LEU A CA 1
ATOM 646 C C . LEU A 1 84 ? 17.746 0.744 -25.619 1.00 87.69 84 LEU A C 1
ATOM 648 O O . LEU A 1 84 ? 18.266 0.207 -26.582 1.00 87.69 84 LEU A O 1
ATOM 652 N N . GLN A 1 85 ? 16.970 0.068 -24.766 1.00 85.50 85 GLN A N 1
ATOM 653 C CA . GLN A 1 85 ? 16.628 -1.349 -24.960 1.00 85.50 85 GLN A CA 1
ATOM 654 C C . GLN A 1 85 ? 15.726 -1.596 -26.173 1.00 85.50 85 GLN A C 1
ATOM 656 O O . GLN A 1 85 ? 15.680 -2.711 -26.678 1.00 85.50 85 GLN A O 1
ATOM 661 N N . SER A 1 86 ? 14.980 -0.583 -26.617 1.00 79.88 86 SER A N 1
ATOM 662 C CA . SER A 1 86 ? 14.046 -0.733 -27.734 1.00 79.88 86 SER A CA 1
ATOM 663 C C . SER A 1 86 ? 14.712 -0.688 -29.115 1.00 79.88 86 SER A C 1
ATOM 665 O O . SER A 1 86 ? 14.039 -0.981 -30.096 1.00 79.88 86 SER A O 1
ATOM 667 N N . ASP A 1 87 ? 15.987 -0.280 -29.210 1.00 79.50 87 ASP A N 1
ATOM 668 C CA . ASP A 1 87 ? 16.742 -0.044 -30.459 1.00 79.50 87 ASP A CA 1
ATOM 669 C C . ASP A 1 87 ? 16.046 0.877 -31.495 1.00 79.50 87 ASP A C 1
ATOM 671 O O . ASP A 1 87 ? 16.496 1.022 -32.631 1.00 79.50 87 ASP A O 1
ATOM 675 N N . LEU A 1 88 ? 14.960 1.562 -31.111 1.00 83.38 88 LEU A N 1
ATOM 676 C CA . LEU A 1 88 ? 14.150 2.405 -32.001 1.00 83.38 88 LEU A CA 1
ATOM 677 C C . LEU A 1 88 ? 14.748 3.800 -32.232 1.00 83.38 88 LEU A C 1
ATOM 679 O O . LEU A 1 88 ? 14.406 4.463 -33.213 1.00 83.38 88 LEU A O 1
ATOM 683 N N . LEU A 1 89 ? 15.585 4.288 -31.310 1.00 85.81 89 LEU A N 1
ATOM 684 C CA . LEU A 1 89 ? 16.078 5.666 -31.303 1.00 85.81 89 LEU A CA 1
ATOM 685 C C . LEU A 1 89 ? 17.601 5.725 -31.128 1.00 85.81 89 LEU A C 1
ATOM 687 O O . LEU A 1 89 ? 18.135 5.051 -30.251 1.00 85.81 89 LEU A O 1
ATOM 691 N N . PRO A 1 90 ? 18.299 6.611 -31.866 1.00 88.56 90 PRO A N 1
ATOM 692 C CA . PRO A 1 90 ? 19.695 6.939 -31.589 1.00 88.56 90 PRO A CA 1
ATOM 693 C C . PRO A 1 90 ? 19.899 7.453 -30.157 1.00 88.56 90 PRO A C 1
ATOM 695 O O . PRO A 1 90 ? 19.076 8.225 -29.655 1.00 88.56 90 PRO A O 1
ATOM 698 N N . ASP A 1 91 ? 21.045 7.130 -29.549 1.00 86.75 91 ASP A N 1
ATOM 699 C CA . ASP A 1 91 ? 21.411 7.476 -28.163 1.00 86.75 91 ASP A CA 1
ATOM 700 C C . ASP A 1 91 ? 21.056 8.911 -27.749 1.00 86.75 91 ASP A C 1
ATOM 702 O O . ASP A 1 91 ? 20.494 9.157 -26.682 1.00 86.75 91 ASP A O 1
ATOM 706 N N . VAL A 1 92 ? 21.390 9.886 -28.599 1.00 87.25 92 VAL A N 1
ATOM 707 C CA . VAL A 1 92 ? 21.197 11.313 -28.305 1.00 87.25 92 VAL A CA 1
ATOM 708 C C . VAL A 1 92 ? 19.714 11.690 -28.297 1.00 87.25 92 VAL A C 1
ATOM 710 O O . VAL A 1 92 ? 19.297 12.501 -27.472 1.00 87.25 92 VAL A O 1
ATOM 713 N N . LEU A 1 93 ? 18.900 11.089 -29.169 1.00 89.00 93 LEU A N 1
ATOM 714 C CA . LEU A 1 93 ? 17.453 11.320 -29.214 1.00 89.00 93 LEU A CA 1
ATOM 715 C C . LEU A 1 93 ? 16.748 10.639 -28.036 1.00 89.00 93 LEU A C 1
ATOM 717 O O . LEU A 1 93 ? 15.885 11.255 -27.408 1.00 89.00 93 LEU A O 1
ATOM 721 N N . ALA A 1 94 ? 17.171 9.422 -27.680 1.00 89.12 94 ALA A N 1
ATOM 722 C CA . ALA A 1 94 ? 16.707 8.739 -26.475 1.00 89.12 94 ALA A CA 1
ATOM 723 C C . ALA A 1 94 ? 17.015 9.570 -25.215 1.00 89.12 94 ALA A C 1
ATOM 725 O O . ALA A 1 94 ? 16.139 9.801 -24.376 1.00 89.12 94 ALA A O 1
ATOM 726 N N . PHE A 1 95 ? 18.232 10.117 -25.122 1.00 90.19 95 PHE A N 1
ATOM 727 C CA . PHE A 1 95 ? 18.606 11.025 -24.040 1.00 90.19 95 PHE A CA 1
ATOM 728 C C . PHE A 1 95 ? 17.804 12.323 -24.055 1.00 90.19 95 PHE A C 1
ATOM 730 O O . PHE A 1 95 ? 17.398 12.789 -22.995 1.00 90.19 95 PHE A O 1
ATOM 737 N N . ALA A 1 96 ? 17.543 12.911 -25.222 1.00 90.19 96 ALA A N 1
ATOM 738 C CA . ALA A 1 96 ? 16.766 14.140 -25.319 1.00 90.19 96 ALA A CA 1
ATOM 739 C C . ALA A 1 96 ? 15.335 13.963 -24.786 1.00 90.19 96 ALA A C 1
ATOM 741 O O . ALA A 1 96 ? 14.860 14.811 -24.025 1.00 90.19 96 ALA A O 1
ATOM 742 N N . ALA A 1 97 ? 14.675 12.847 -25.107 1.00 88.81 97 ALA A N 1
ATOM 743 C CA . ALA A 1 97 ? 13.370 12.508 -24.542 1.00 88.81 97 ALA A CA 1
ATOM 744 C C . ALA A 1 97 ? 13.445 12.330 -23.014 1.00 88.81 97 ALA A C 1
ATOM 746 O O . ALA A 1 97 ? 12.661 12.928 -22.272 1.00 88.81 97 ALA A O 1
ATOM 747 N N . ALA A 1 98 ? 14.439 11.581 -22.530 1.00 87.75 98 ALA A N 1
ATOM 748 C CA . ALA A 1 98 ? 14.645 11.343 -21.104 1.00 87.75 98 ALA A CA 1
ATOM 749 C C . ALA A 1 98 ? 14.954 12.631 -20.315 1.00 87.75 98 ALA A C 1
ATOM 751 O O . ALA A 1 98 ? 14.397 12.862 -19.239 1.00 87.75 98 ALA A O 1
ATOM 752 N N . ALA A 1 99 ? 15.796 13.505 -20.866 1.00 87.19 99 ALA A N 1
ATOM 753 C CA . ALA A 1 99 ? 16.170 14.783 -20.272 1.00 87.19 99 ALA A CA 1
ATOM 754 C C . ALA A 1 99 ? 14.976 15.734 -20.150 1.00 87.19 99 ALA A C 1
ATOM 756 O O . ALA A 1 99 ? 14.887 16.487 -19.180 1.00 87.19 99 ALA A O 1
ATOM 757 N N . LEU A 1 100 ? 14.033 15.698 -21.099 1.00 87.75 100 LEU A N 1
ATOM 758 C CA . LEU A 1 100 ? 12.823 16.515 -21.018 1.00 87.75 100 LEU A CA 1
ATOM 759 C C . LEU A 1 100 ? 11.988 16.127 -19.794 1.00 87.75 100 LEU A C 1
ATOM 761 O O . LEU A 1 100 ? 11.579 17.003 -19.032 1.00 87.75 100 LEU A O 1
ATOM 765 N N . ILE A 1 101 ? 11.796 14.824 -19.567 1.00 84.25 101 ILE A N 1
ATOM 766 C CA . ILE A 1 101 ? 11.079 14.313 -18.394 1.00 84.25 101 ILE A CA 1
ATOM 767 C C . ILE A 1 101 ? 11.795 14.721 -17.101 1.00 84.25 101 ILE A C 1
ATOM 769 O O . ILE A 1 101 ? 11.158 15.282 -16.207 1.00 84.25 101 ILE A O 1
ATOM 773 N N . GLY A 1 102 ? 13.117 14.529 -17.023 1.00 83.44 102 GLY A N 1
ATOM 774 C CA . GLY A 1 102 ? 13.919 14.932 -15.862 1.00 83.44 102 GLY A CA 1
ATOM 775 C C . GLY A 1 102 ? 13.783 16.423 -15.527 1.00 83.44 102 GLY A C 1
ATOM 776 O O . GLY A 1 102 ? 13.537 16.786 -14.374 1.00 83.44 102 GLY A O 1
ATOM 777 N N . VAL A 1 103 ? 13.853 17.298 -16.538 1.00 83.38 103 VAL A N 1
ATOM 778 C CA . VAL A 1 103 ? 13.681 18.753 -16.377 1.00 83.38 103 VAL A CA 1
ATOM 779 C C . VAL A 1 103 ? 12.260 19.108 -15.933 1.00 83.38 103 VAL A C 1
ATOM 781 O O . VAL A 1 103 ? 12.094 19.936 -15.035 1.00 83.38 103 VAL A O 1
ATOM 784 N N . LEU A 1 104 ? 11.230 18.489 -16.516 1.00 83.44 104 LEU A N 1
ATOM 785 C CA . LEU A 1 104 ? 9.836 18.728 -16.129 1.00 83.44 104 LEU A CA 1
ATOM 786 C C . LEU A 1 104 ? 9.581 18.338 -14.668 1.00 83.44 104 LEU A C 1
ATOM 788 O O . LEU A 1 104 ? 8.965 19.112 -13.934 1.00 83.44 104 LEU A O 1
ATOM 792 N N . ILE A 1 105 ? 10.111 17.196 -14.222 1.00 81.00 105 ILE A N 1
ATOM 793 C CA . ILE A 1 105 ? 10.027 16.749 -12.824 1.00 81.00 105 ILE A CA 1
ATOM 794 C C . ILE A 1 105 ? 10.752 17.727 -11.903 1.00 81.00 105 ILE A C 1
ATOM 796 O O . ILE A 1 105 ? 10.184 18.164 -10.902 1.00 81.00 105 ILE A O 1
ATOM 800 N N . LEU A 1 106 ? 11.982 18.118 -12.241 1.00 82.12 106 LEU A N 1
ATOM 801 C CA . LEU A 1 106 ? 12.768 19.043 -11.426 1.00 82.12 106 LEU A CA 1
ATOM 802 C C . LEU A 1 106 ? 12.061 20.394 -11.266 1.00 82.12 106 LEU A C 1
ATOM 804 O O . LEU A 1 106 ? 12.038 20.965 -10.172 1.00 82.12 106 LEU A O 1
ATOM 808 N N . LEU A 1 107 ? 11.445 20.899 -12.336 1.00 79.88 107 LEU A N 1
ATOM 809 C CA . LEU A 1 107 ? 10.668 22.136 -12.313 1.00 79.88 107 LEU A CA 1
ATOM 810 C C . LEU A 1 107 ? 9.371 21.992 -11.520 1.00 79.88 107 LEU A C 1
ATOM 812 O O . LEU A 1 107 ? 9.036 22.902 -10.761 1.00 79.88 107 LEU A O 1
ATOM 816 N N . LEU A 1 108 ? 8.676 20.860 -11.643 1.00 79.00 108 LEU A N 1
ATOM 817 C CA . LEU A 1 108 ? 7.489 20.552 -10.849 1.00 79.00 108 LEU A CA 1
ATOM 818 C C . LEU A 1 108 ? 7.835 20.529 -9.355 1.00 79.00 108 LEU A C 1
ATOM 820 O O . LEU A 1 108 ? 7.241 21.276 -8.578 1.00 79.00 108 LEU A O 1
ATOM 824 N N . VAL A 1 109 ? 8.854 19.760 -8.959 1.00 79.19 109 VAL A N 1
ATOM 825 C CA . VAL A 1 109 ? 9.351 19.701 -7.573 1.00 79.19 109 VAL A CA 1
ATOM 826 C C . VAL A 1 109 ? 9.773 21.091 -7.097 1.00 79.19 109 VAL A C 1
ATOM 828 O O . VAL A 1 109 ? 9.454 21.497 -5.978 1.00 79.19 109 VAL A O 1
ATOM 831 N N . SER A 1 110 ? 10.430 21.869 -7.956 1.00 79.81 110 SER A N 1
ATOM 832 C CA . SER A 1 110 ? 10.873 23.215 -7.605 1.00 79.81 110 SER A CA 1
ATOM 833 C C . SER A 1 110 ? 9.717 24.190 -7.392 1.00 79.81 110 SER A C 1
ATOM 835 O O . SER A 1 110 ? 9.728 24.949 -6.424 1.00 79.81 110 SER A O 1
ATOM 837 N N . ALA A 1 111 ? 8.702 24.162 -8.253 1.00 76.56 111 ALA A N 1
ATOM 838 C CA . ALA A 1 111 ? 7.522 25.014 -8.142 1.00 76.56 111 ALA A CA 1
ATOM 839 C C . ALA A 1 111 ? 6.666 24.652 -6.919 1.00 76.56 111 ALA A C 1
ATOM 841 O O . ALA A 1 111 ? 6.120 25.528 -6.241 1.00 76.56 111 ALA A O 1
ATOM 842 N N . VAL A 1 112 ? 6.573 23.358 -6.622 1.00 74.31 112 VAL A N 1
ATOM 843 C CA . VAL A 1 112 ? 5.708 22.816 -5.579 1.00 74.31 112 VAL A CA 1
ATOM 844 C C . VAL A 1 112 ? 6.375 22.905 -4.196 1.00 74.31 112 VAL A C 1
ATOM 846 O O . VAL A 1 112 ? 5.729 23.381 -3.258 1.00 74.31 112 VAL A O 1
ATOM 849 N N . TRP A 1 113 ? 7.666 22.558 -4.074 1.00 76.19 113 TRP A N 1
ATOM 850 C CA . TRP A 1 113 ? 8.344 22.312 -2.787 1.00 76.19 113 TRP A CA 1
ATOM 851 C C . TRP A 1 113 ? 9.570 23.201 -2.479 1.00 76.19 113 TRP A C 1
ATOM 853 O O . TRP A 1 113 ? 9.810 23.533 -1.310 1.00 76.19 113 TRP A O 1
ATOM 863 N N . VAL A 1 114 ? 10.338 23.622 -3.494 1.00 81.19 114 VAL A N 1
ATOM 864 C CA . VAL A 1 114 ? 11.582 24.410 -3.307 1.00 81.19 114 VAL A CA 1
ATOM 865 C C . VAL A 1 114 ? 11.306 25.914 -3.235 1.00 81.19 114 VAL A C 1
ATOM 867 O O . VAL A 1 114 ? 11.773 26.585 -2.313 1.00 81.19 114 VAL A O 1
ATOM 870 N N . PHE A 1 115 ? 10.524 26.441 -4.182 1.00 78.19 115 PHE A N 1
ATOM 871 C CA . PHE A 1 115 ? 10.192 27.863 -4.310 1.00 78.19 115 PHE A CA 1
ATOM 872 C C . PHE A 1 115 ? 8.681 28.150 -4.224 1.00 78.19 115 PHE A C 1
ATOM 874 O O . PHE A 1 115 ? 8.054 28.584 -5.200 1.00 78.19 115 PHE A O 1
ATOM 881 N N . PRO A 1 116 ? 8.110 27.986 -3.018 1.00 67.12 116 PRO A N 1
ATOM 882 C CA . PRO A 1 116 ? 6.958 28.690 -2.502 1.00 67.12 116 PRO A CA 1
ATOM 883 C C . PRO A 1 116 ? 6.249 29.811 -3.313 1.00 67.12 116 PRO A C 1
ATOM 885 O O . PRO A 1 116 ? 6.858 30.869 -3.367 1.00 67.12 116 PRO A O 1
ATOM 888 N N . LEU A 1 117 ? 5.043 29.757 -3.903 1.00 62.06 117 LEU A N 1
ATOM 889 C CA . LEU A 1 117 ? 4.227 31.001 -4.013 1.00 62.06 117 LEU A CA 1
ATOM 890 C C . LEU A 1 117 ? 3.688 31.419 -2.616 1.00 62.06 117 LEU A C 1
ATOM 892 O O . LEU A 1 117 ? 3.516 30.515 -1.800 1.00 62.06 117 LEU A O 1
ATOM 896 N N . PRO A 1 118 ? 3.451 32.709 -2.305 1.00 56.72 118 PRO A N 1
ATOM 897 C CA . PRO A 1 118 ? 3.353 33.178 -0.912 1.00 56.72 118 PRO A CA 1
ATOM 898 C C . PRO A 1 118 ? 2.079 32.832 -0.107 1.00 56.72 118 PRO A C 1
ATOM 900 O O . PRO A 1 118 ? 2.168 32.852 1.113 1.00 56.72 118 PRO A O 1
ATOM 903 N N . ASP A 1 119 ? 0.943 32.443 -0.706 1.00 55.91 119 ASP A N 1
ATOM 904 C CA . ASP A 1 119 ? -0.363 32.687 -0.040 1.00 55.91 119 ASP A CA 1
ATOM 905 C C . ASP A 1 119 ? -1.263 31.484 0.340 1.00 55.91 119 ASP A C 1
ATOM 907 O O . ASP A 1 119 ? -2.469 31.644 0.487 1.00 55.91 119 ASP A O 1
ATOM 911 N N . SER A 1 120 ? -0.760 30.265 0.568 1.00 51.00 120 SER A N 1
ATOM 912 C CA . SER A 1 120 ? -1.583 29.247 1.272 1.00 51.00 120 SER A CA 1
ATOM 913 C C . SER A 1 120 ? -0.744 28.139 1.899 1.00 51.00 120 SER A C 1
ATOM 915 O O . SER A 1 120 ? -0.110 27.355 1.199 1.00 51.00 120 SER A O 1
ATOM 917 N N . ASN A 1 121 ? -0.708 28.056 3.231 1.00 61.53 121 ASN A N 1
ATOM 918 C CA . ASN A 1 121 ? 0.218 27.141 3.910 1.00 61.53 121 ASN A CA 1
ATOM 919 C C . ASN A 1 121 ? -0.370 25.723 4.109 1.00 61.53 121 ASN A C 1
ATOM 921 O O . ASN A 1 121 ? 0.321 24.727 3.891 1.00 61.53 121 ASN A O 1
ATOM 925 N N . THR A 1 122 ? -1.663 25.610 4.438 1.00 60.53 122 THR A N 1
ATOM 926 C CA . THR A 1 122 ? -2.362 24.324 4.656 1.00 60.53 122 THR A CA 1
ATOM 927 C C . THR A 1 122 ? -2.796 23.663 3.346 1.00 60.53 122 THR A C 1
ATOM 929 O O . THR A 1 122 ? -2.315 22.576 3.036 1.00 60.53 122 THR A O 1
ATOM 932 N N . SER A 1 123 ? -3.590 24.351 2.512 1.00 65.62 123 SER A N 1
ATOM 933 C CA . SER A 1 123 ? -4.054 23.833 1.204 1.00 65.62 123 SER A CA 1
ATOM 934 C C . SER A 1 123 ? -2.899 23.377 0.300 1.00 65.62 123 SER A C 1
ATOM 936 O O . SER A 1 123 ? -2.980 22.369 -0.399 1.00 65.62 123 SER A O 1
ATOM 938 N N . ARG A 1 124 ? -1.752 24.058 0.361 1.00 71.44 124 ARG A N 1
ATOM 939 C CA . ARG A 1 124 ? -0.606 23.702 -0.470 1.00 71.44 124 ARG A CA 1
ATOM 940 C C . ARG A 1 124 ? 0.092 22.424 -0.040 1.00 71.44 124 ARG A C 1
ATOM 942 O O . ARG A 1 124 ? 0.490 21.658 -0.910 1.00 71.44 124 ARG A O 1
ATOM 949 N N . THR A 1 125 ? 0.285 22.201 1.258 1.00 76.06 125 THR A N 1
ATOM 950 C CA . THR A 1 125 ? 0.923 20.960 1.723 1.00 76.06 125 THR A CA 1
ATOM 951 C C . THR A 1 125 ? 0.079 19.762 1.299 1.00 76.06 125 THR A C 1
ATOM 953 O O . THR A 1 125 ? 0.620 18.772 0.816 1.00 76.06 125 THR A O 1
ATOM 956 N N . GLU A 1 126 ? -1.247 19.902 1.349 1.00 83.31 126 GLU A N 1
ATOM 957 C CA . GLU A 1 126 ? -2.179 18.910 0.813 1.00 83.31 126 GLU A CA 1
ATOM 958 C C . GLU A 1 126 ? -2.006 18.702 -0.699 1.00 83.31 126 GLU A C 1
ATOM 960 O O . GLU A 1 126 ? -1.933 17.556 -1.140 1.00 83.31 126 GLU A O 1
ATOM 965 N N . ILE A 1 127 ? -1.882 19.774 -1.495 1.00 82.06 127 ILE A N 1
ATOM 966 C CA . ILE A 1 127 ? -1.636 19.682 -2.947 1.00 82.06 127 ILE A CA 1
ATOM 967 C C . ILE A 1 127 ? -0.304 18.985 -3.235 1.00 82.06 127 ILE A C 1
ATOM 969 O O . ILE A 1 127 ? -0.269 18.057 -4.037 1.00 82.06 127 ILE A O 1
ATOM 973 N N . VAL A 1 128 ? 0.785 19.399 -2.580 1.00 79.81 128 VAL A N 1
ATOM 974 C CA . VAL A 1 128 ? 2.124 18.807 -2.749 1.00 79.81 128 VAL A CA 1
ATOM 975 C C . VAL A 1 128 ? 2.072 17.311 -2.463 1.00 79.81 128 VAL A C 1
ATOM 977 O O . VAL A 1 128 ? 2.513 16.507 -3.282 1.00 79.81 128 VAL A O 1
ATOM 980 N N . THR A 1 129 ? 1.499 16.943 -1.317 1.00 84.94 129 THR A N 1
ATOM 981 C CA . THR A 1 129 ? 1.366 15.550 -0.898 1.00 84.94 129 THR A CA 1
ATOM 982 C C . THR A 1 129 ? 0.487 14.765 -1.868 1.00 84.94 129 THR A C 1
ATOM 984 O O . THR A 1 129 ? 0.861 13.665 -2.262 1.00 84.94 129 THR A O 1
ATOM 987 N N . SER A 1 130 ? -0.629 15.335 -2.327 1.00 87.81 130 SER A N 1
ATOM 988 C CA . SER A 1 130 ? -1.525 14.688 -3.296 1.00 87.81 130 SER A CA 1
ATOM 989 C C . SER A 1 130 ? -0.846 14.458 -4.646 1.00 87.81 130 SER A C 1
ATOM 991 O O . SER A 1 130 ? -0.968 13.375 -5.211 1.00 87.81 130 SER A O 1
ATOM 993 N N . VAL A 1 131 ? -0.084 15.437 -5.144 1.00 84.06 131 VAL A N 1
ATOM 994 C CA . VAL A 1 131 ? 0.711 15.305 -6.376 1.00 84.06 131 VAL A CA 1
ATOM 995 C C . VAL A 1 131 ? 1.767 14.215 -6.217 1.00 84.06 131 VAL A C 1
ATOM 997 O O . VAL A 1 131 ? 1.949 13.409 -7.125 1.00 84.06 131 VAL A O 1
ATOM 1000 N N . PHE A 1 132 ? 2.435 14.145 -5.064 1.00 83.94 132 PHE A N 1
ATOM 1001 C CA . PHE A 1 132 ? 3.438 13.113 -4.809 1.00 83.94 132 PHE A CA 1
ATOM 1002 C C . PHE A 1 132 ? 2.819 11.712 -4.711 1.00 83.94 132 PHE A C 1
ATOM 1004 O O . PHE A 1 132 ? 3.344 10.769 -5.296 1.00 83.94 132 PHE A O 1
ATOM 1011 N N . ILE A 1 133 ? 1.671 11.573 -4.040 1.00 91.25 133 ILE A N 1
ATOM 1012 C CA . ILE A 1 133 ? 0.903 10.320 -4.003 1.00 91.25 133 ILE A CA 1
ATOM 1013 C C . ILE A 1 133 ? 0.505 9.906 -5.421 1.00 91.25 133 ILE A C 1
ATOM 1015 O O . ILE A 1 133 ? 0.742 8.765 -5.805 1.00 91.25 133 ILE A O 1
ATOM 1019 N N . ALA A 1 134 ? -0.053 10.827 -6.212 1.00 90.00 134 ALA A N 1
ATOM 1020 C CA . ALA A 1 134 ? -0.439 10.554 -7.592 1.00 90.00 134 ALA A CA 1
ATOM 1021 C C . ALA A 1 134 ? 0.766 10.113 -8.436 1.00 90.00 134 ALA A C 1
ATOM 1023 O O . ALA A 1 134 ? 0.673 9.125 -9.159 1.00 90.00 134 ALA A O 1
ATOM 1024 N N . ALA A 1 135 ? 1.914 10.778 -8.289 1.00 84.44 135 ALA A N 1
ATOM 1025 C CA . ALA A 1 135 ? 3.149 10.389 -8.960 1.00 84.44 135 ALA A CA 1
ATOM 1026 C C . ALA A 1 135 ? 3.603 8.975 -8.561 1.00 84.44 135 ALA A C 1
ATOM 1028 O O . ALA A 1 135 ? 3.936 8.182 -9.437 1.00 84.44 135 ALA A O 1
ATOM 1029 N N . MET A 1 136 ? 3.559 8.623 -7.271 1.00 88.50 136 MET A N 1
ATOM 1030 C CA . MET A 1 136 ? 3.899 7.275 -6.797 1.00 88.50 136 MET A CA 1
ATOM 1031 C C . MET A 1 136 ? 2.933 6.203 -7.311 1.00 88.50 136 MET A C 1
ATOM 1033 O O . MET A 1 136 ? 3.360 5.098 -7.638 1.00 88.50 136 MET A O 1
ATOM 1037 N N . VAL A 1 137 ? 1.640 6.522 -7.405 1.00 92.44 137 VAL A N 1
ATOM 1038 C CA . VAL A 1 137 ? 0.617 5.629 -7.967 1.00 92.44 137 VAL A CA 1
ATOM 1039 C C . VAL A 1 137 ? 0.859 5.392 -9.455 1.00 92.44 137 VAL A C 1
ATOM 1041 O O . VAL A 1 137 ? 0.867 4.244 -9.892 1.00 92.44 137 VAL A O 1
ATOM 1044 N N . VAL A 1 138 ? 1.105 6.458 -10.222 1.00 89.25 138 VAL A N 1
ATOM 1045 C CA . VAL A 1 138 ? 1.426 6.365 -11.653 1.00 89.25 138 VAL A CA 1
ATOM 1046 C C . VAL A 1 138 ? 2.709 5.570 -11.857 1.00 89.25 138 VAL A C 1
ATOM 1048 O O . VAL A 1 138 ? 2.725 4.651 -12.668 1.00 89.25 138 VAL A O 1
ATOM 1051 N N . LEU A 1 139 ? 3.758 5.867 -11.086 1.00 84.75 139 LEU A N 1
ATOM 1052 C CA . LEU A 1 139 ? 5.013 5.127 -11.140 1.00 84.75 139 LEU A CA 1
ATOM 1053 C C . LEU A 1 139 ? 4.770 3.635 -10.904 1.00 84.75 139 LEU A C 1
ATOM 1055 O O . LEU A 1 139 ? 5.199 2.806 -11.694 1.00 84.75 139 LEU A O 1
ATOM 1059 N N . ARG A 1 140 ? 4.020 3.283 -9.859 1.00 89.38 140 ARG A N 1
ATOM 1060 C CA . ARG A 1 140 ? 3.706 1.884 -9.567 1.00 89.38 140 ARG A CA 1
ATOM 1061 C C . ARG A 1 140 ? 2.957 1.201 -10.713 1.00 89.38 140 ARG A C 1
ATOM 1063 O O . ARG A 1 140 ? 3.315 0.085 -11.065 1.00 89.38 140 ARG A O 1
ATOM 1070 N N . LEU A 1 141 ? 1.959 1.864 -11.297 1.00 90.81 141 LEU A N 1
ATOM 1071 C CA . LEU A 1 141 ? 1.196 1.333 -12.430 1.00 90.81 141 LEU A CA 1
ATOM 1072 C C . LEU A 1 141 ? 2.073 1.090 -13.661 1.00 90.81 141 LEU A C 1
ATOM 1074 O O . LEU A 1 141 ? 1.950 0.043 -14.289 1.00 90.81 141 LEU A O 1
ATOM 1078 N N . LEU A 1 142 ? 2.975 2.024 -13.977 1.00 86.38 142 LEU A N 1
ATOM 1079 C CA . LEU A 1 142 ? 3.901 1.890 -15.104 1.00 86.38 142 LEU A CA 1
ATOM 1080 C C . LEU A 1 142 ? 4.858 0.708 -14.922 1.00 86.38 142 LEU A C 1
ATOM 1082 O O . LEU A 1 142 ? 5.150 0.003 -15.880 1.00 86.38 142 LEU A O 1
ATOM 1086 N N . TYR A 1 143 ? 5.325 0.476 -13.694 1.00 88.06 143 TYR A N 1
ATOM 1087 C CA . TYR A 1 143 ? 6.261 -0.606 -13.393 1.00 88.06 143 TYR A CA 1
ATOM 1088 C C . TYR A 1 143 ? 5.594 -1.955 -13.137 1.00 88.06 143 TYR A C 1
ATOM 1090 O O . TYR A 1 143 ? 6.295 -2.956 -13.052 1.00 88.06 143 TYR A O 1
ATOM 1098 N N . LEU A 1 144 ? 4.270 -2.013 -13.002 1.00 91.81 144 LEU A N 1
ATOM 1099 C CA . LEU A 1 144 ? 3.575 -3.221 -12.562 1.00 91.81 144 LEU A CA 1
ATOM 1100 C C . LEU A 1 144 ? 3.838 -4.422 -13.490 1.00 91.81 144 LEU A C 1
ATOM 1102 O O . LEU A 1 144 ? 4.008 -5.543 -13.019 1.00 91.81 144 LEU A O 1
ATOM 1106 N N . GLY A 1 145 ? 3.914 -4.167 -14.799 1.00 89.69 145 GLY A N 1
ATOM 1107 C CA . GLY A 1 145 ? 4.140 -5.186 -15.825 1.00 89.69 145 GLY A CA 1
ATOM 1108 C C . GLY A 1 145 ? 5.563 -5.276 -16.373 1.00 89.69 145 GLY A C 1
ATOM 1109 O O . GLY A 1 145 ? 5.767 -6.026 -17.315 1.00 89.69 145 GLY A O 1
ATOM 1110 N N . LEU A 1 146 ? 6.522 -4.490 -15.864 1.00 87.06 146 LEU A N 1
ATOM 1111 C CA . LEU A 1 146 ? 7.868 -4.441 -16.456 1.00 87.06 146 LEU A CA 1
ATOM 1112 C C . LEU A 1 146 ? 8.807 -5.533 -15.915 1.00 87.06 146 LEU A C 1
ATOM 1114 O O . LEU A 1 146 ? 9.441 -6.200 -16.726 1.00 87.06 146 LEU A O 1
ATOM 1118 N N . PRO A 1 147 ? 8.950 -5.737 -14.589 1.00 89.38 147 PRO A N 1
ATOM 1119 C CA . PRO A 1 147 ? 9.820 -6.790 -14.075 1.00 89.38 147 PRO A CA 1
ATOM 1120 C C . PRO A 1 147 ? 9.155 -8.155 -14.191 1.00 89.38 147 PRO A C 1
ATOM 1122 O O . PRO A 1 147 ? 7.962 -8.271 -13.911 1.00 89.38 147 PRO A O 1
ATOM 1125 N N . GLU A 1 148 ? 9.944 -9.188 -14.464 1.00 93.00 148 GLU A N 1
ATOM 1126 C CA . GLU A 1 148 ? 9.502 -10.582 -14.381 1.00 93.00 148 GLU A CA 1
ATOM 1127 C C . GLU A 1 148 ? 8.924 -10.913 -12.994 1.00 93.00 148 GLU A C 1
ATOM 1129 O O . GLU A 1 148 ? 9.199 -10.235 -11.991 1.00 93.00 148 GLU A O 1
ATOM 1134 N N . LEU A 1 149 ? 8.088 -11.951 -12.930 1.00 94.44 149 LEU A N 1
ATOM 1135 C CA . LEU A 1 149 ? 7.525 -12.428 -11.670 1.00 94.44 149 LEU A CA 1
ATOM 1136 C C . LEU A 1 149 ? 8.623 -12.939 -10.737 1.00 94.44 149 LEU A C 1
ATOM 1138 O O . LEU A 1 149 ? 9.497 -13.707 -11.134 1.00 94.44 149 LEU A O 1
ATOM 1142 N N . MET A 1 150 ? 8.540 -12.564 -9.462 1.00 94.31 150 MET A N 1
ATOM 1143 C CA . MET A 1 150 ? 9.383 -13.178 -8.441 1.00 94.31 150 MET A CA 1
ATOM 1144 C C . MET A 1 150 ? 8.962 -14.636 -8.214 1.00 94.31 150 MET A C 1
ATOM 1146 O O . MET A 1 150 ? 7.802 -14.988 -8.422 1.00 94.31 150 MET A O 1
ATOM 1150 N N . GLU A 1 151 ? 9.866 -15.470 -7.691 1.00 94.56 151 GLU A N 1
ATOM 1151 C CA . GLU A 1 151 ? 9.600 -16.897 -7.424 1.00 94.56 151 GLU A CA 1
ATOM 1152 C C . GLU A 1 151 ? 8.292 -17.131 -6.648 1.00 94.56 151 GLU A C 1
ATOM 1154 O O . GLU A 1 151 ? 7.504 -18.014 -6.982 1.00 94.56 151 GLU A O 1
ATOM 1159 N N . GLN A 1 152 ? 8.022 -16.299 -5.638 1.00 93.06 152 GLN A N 1
ATOM 1160 C CA . GLN A 1 152 ? 6.793 -16.387 -4.846 1.00 93.06 152 GLN A CA 1
ATOM 1161 C C . GLN A 1 152 ? 5.545 -16.008 -5.654 1.00 93.06 152 GLN A C 1
ATOM 1163 O O . GLN A 1 152 ? 4.501 -16.629 -5.488 1.00 93.06 152 GLN A O 1
ATOM 1168 N N . GLU A 1 153 ? 5.632 -15.013 -6.537 1.00 96.38 153 GLU A N 1
ATOM 1169 C CA . GLU A 1 153 ? 4.506 -14.613 -7.388 1.00 96.38 153 GLU A CA 1
ATOM 1170 C C . GLU A 1 153 ? 4.202 -15.692 -8.427 1.00 96.38 153 GLU A C 1
ATOM 1172 O O . GLU A 1 153 ? 3.039 -16.025 -8.634 1.00 96.38 153 GLU A O 1
ATOM 1177 N N . ALA A 1 154 ? 5.239 -16.292 -9.022 1.00 95.81 154 ALA A N 1
ATOM 1178 C CA . ALA A 1 154 ? 5.094 -17.427 -9.929 1.00 95.81 154 ALA A CA 1
ATOM 1179 C C . ALA A 1 154 ? 4.461 -18.639 -9.219 1.00 95.81 154 ALA A C 1
ATOM 1181 O O . ALA A 1 154 ? 3.581 -19.301 -9.773 1.00 95.81 154 ALA A O 1
ATOM 1182 N N . TYR A 1 155 ? 4.838 -18.887 -7.960 1.00 96.19 155 TYR A N 1
ATOM 1183 C CA . TYR A 1 155 ? 4.228 -19.922 -7.125 1.00 96.19 155 TYR A CA 1
ATOM 1184 C C . TYR A 1 155 ? 2.725 -19.683 -6.891 1.00 96.19 155 TYR A C 1
ATOM 1186 O O . TYR A 1 155 ? 1.917 -20.590 -7.093 1.00 96.19 155 TYR A O 1
ATOM 1194 N N . TYR A 1 156 ? 2.312 -18.462 -6.536 1.00 96.75 156 TYR A N 1
ATOM 1195 C CA . TYR A 1 156 ? 0.885 -18.145 -6.367 1.00 96.75 156 TYR A CA 1
ATOM 1196 C C . TYR A 1 156 ? 0.131 -18.035 -7.696 1.00 96.75 156 TYR A C 1
ATOM 1198 O O . TYR A 1 156 ? -1.070 -18.304 -7.753 1.00 96.75 156 TYR A O 1
ATOM 1206 N N . TRP A 1 157 ? 0.812 -17.701 -8.791 1.00 96.81 157 TRP A N 1
ATOM 1207 C CA . TRP A 1 157 ? 0.223 -17.799 -10.119 1.00 96.81 157 TRP A CA 1
ATOM 1208 C C . TRP A 1 157 ? -0.120 -19.252 -10.459 1.00 96.81 157 TRP A C 1
ATOM 1210 O O . TRP A 1 157 ? -1.218 -19.503 -10.951 1.00 96.81 157 TRP A O 1
ATOM 1220 N N . ASN A 1 158 ? 0.708 -20.230 -10.079 1.00 95.69 158 ASN A N 1
ATOM 1221 C CA . ASN A 1 158 ? 0.351 -21.644 -10.218 1.00 95.69 158 ASN A CA 1
ATOM 1222 C C . ASN A 1 158 ? -0.920 -22.028 -9.427 1.00 95.69 158 ASN A C 1
ATOM 1224 O O . ASN A 1 158 ? -1.724 -22.820 -9.920 1.00 95.69 158 ASN A O 1
ATOM 1228 N N . TYR A 1 159 ? -1.160 -21.430 -8.251 1.00 95.56 159 TYR A N 1
ATOM 1229 C CA . TYR A 1 159 ? -2.431 -21.613 -7.528 1.00 95.56 159 TYR A CA 1
ATOM 1230 C C . TYR A 1 159 ? -3.617 -21.105 -8.345 1.00 95.56 159 TYR A C 1
ATOM 1232 O O . TYR A 1 159 ? -4.641 -21.771 -8.427 1.00 95.56 159 TYR A O 1
ATOM 1240 N N . SER A 1 160 ? -3.472 -19.954 -9.006 1.00 97.06 160 SER A N 1
ATOM 1241 C CA . SER A 1 160 ? -4.538 -19.390 -9.844 1.00 97.06 160 SER A CA 1
ATOM 1242 C C . SER A 1 160 ? -4.920 -20.275 -11.038 1.00 97.06 160 SER A C 1
ATOM 1244 O O . SER A 1 160 ? -6.038 -20.169 -11.536 1.00 97.06 160 SER A O 1
ATOM 1246 N N . GLN A 1 161 ? -4.020 -21.163 -11.478 1.00 96.75 161 GLN A N 1
ATOM 1247 C CA . GLN A 1 161 ? -4.302 -22.148 -12.529 1.00 96.75 161 GLN A CA 1
ATOM 1248 C C . GLN A 1 161 ? -5.097 -23.356 -12.005 1.00 96.75 161 GLN A C 1
ATOM 1250 O O . GLN A 1 161 ? -5.749 -24.049 -12.780 1.00 96.75 161 GLN A O 1
ATOM 1255 N N . HIS A 1 162 ? -5.076 -23.584 -10.690 1.00 95.62 162 HIS A N 1
ATOM 1256 C CA . HIS A 1 162 ? -5.733 -24.694 -10.006 1.00 95.62 162 HIS A CA 1
ATOM 1257 C C . HIS A 1 162 ? -6.519 -24.144 -8.813 1.00 95.62 162 HIS A C 1
ATOM 1259 O O . HIS A 1 162 ? -6.130 -24.318 -7.656 1.00 95.62 162 HIS A O 1
ATOM 1265 N N . LEU A 1 163 ? -7.587 -23.394 -9.104 1.00 96.69 163 LEU A N 1
ATOM 1266 C CA . LEU A 1 163 ? -8.423 -22.795 -8.066 1.00 96.69 163 LEU A CA 1
ATOM 1267 C C . LEU A 1 163 ? -9.033 -23.877 -7.173 1.00 96.69 163 LEU A C 1
ATOM 1269 O O . LEU A 1 163 ? -9.735 -24.764 -7.652 1.00 96.69 163 LEU A O 1
ATOM 1273 N N . ASP A 1 164 ? -8.792 -23.749 -5.874 1.00 96.44 164 ASP A N 1
ATOM 1274 C CA . ASP A 1 164 ? -9.332 -24.624 -4.839 1.00 96.44 164 ASP A CA 1
ATOM 1275 C C . ASP A 1 164 ? -9.778 -23.782 -3.629 1.00 96.44 164 ASP A C 1
ATOM 1277 O O . ASP A 1 164 ? -9.505 -22.582 -3.532 1.00 96.44 164 ASP A O 1
ATOM 1281 N N . LEU A 1 165 ? -10.498 -24.399 -2.696 1.00 96.25 165 LEU A N 1
ATOM 1282 C CA . LEU A 1 165 ? -11.021 -23.768 -1.485 1.00 96.25 165 LEU A CA 1
ATOM 1283 C C . LEU A 1 165 ? -9.916 -23.422 -0.464 1.00 96.25 165 LEU A C 1
ATOM 1285 O O . LEU A 1 165 ? -10.150 -22.642 0.463 1.00 96.25 165 LEU A O 1
ATOM 1289 N N . GLY A 1 166 ? -8.714 -23.974 -0.631 1.00 94.75 166 GLY A N 1
ATOM 1290 C CA . GLY A 1 166 ? -7.533 -23.706 0.180 1.00 94.75 166 GLY A CA 1
ATOM 1291 C C . GLY A 1 166 ? -6.282 -24.350 -0.415 1.00 94.75 166 GLY A C 1
ATOM 1292 O O . GLY A 1 166 ? -6.360 -25.132 -1.355 1.00 94.75 166 GLY A O 1
ATOM 1293 N N . TYR A 1 167 ? -5.121 -24.008 0.138 1.00 94.88 167 TYR A N 1
ATOM 1294 C CA . TYR A 1 167 ? -3.842 -24.609 -0.230 1.00 94.88 167 TYR A CA 1
ATOM 1295 C C . TYR A 1 167 ? -3.035 -24.935 1.028 1.00 94.88 167 TYR A C 1
ATOM 1297 O O . TYR A 1 167 ? -3.330 -24.450 2.125 1.00 94.88 167 TYR A O 1
ATOM 1305 N N . LEU A 1 168 ? -1.988 -25.752 0.877 1.00 92.81 168 LEU A N 1
ATOM 1306 C CA . LEU A 1 168 ? -1.190 -26.235 2.007 1.00 92.81 168 LEU A CA 1
ATOM 1307 C C . LEU A 1 168 ? -0.638 -25.089 2.866 1.00 92.81 168 LEU A C 1
ATOM 1309 O O . LEU A 1 168 ? -0.756 -25.112 4.085 1.00 92.81 168 LEU A O 1
ATOM 1313 N N . ASP A 1 169 ? -0.042 -24.069 2.265 1.00 90.94 169 ASP A N 1
ATOM 1314 C CA . ASP A 1 169 ? 0.606 -22.989 3.004 1.00 90.94 169 ASP A CA 1
ATOM 1315 C C . ASP A 1 169 ? -0.281 -21.745 3.169 1.00 90.94 169 ASP A C 1
ATOM 1317 O O . ASP A 1 169 ? -0.118 -21.035 4.158 1.00 90.94 169 ASP A O 1
ATOM 1321 N N . HIS A 1 170 ? -1.237 -21.478 2.277 1.00 93.31 170 HIS A N 1
ATOM 1322 C CA . HIS A 1 170 ? -2.038 -20.253 2.315 1.00 93.31 170 HIS A CA 1
ATOM 1323 C C . HIS A 1 170 ? -3.519 -20.459 1.933 1.00 93.31 170 HIS A C 1
ATOM 1325 O O . HIS A 1 170 ? -3.852 -21.332 1.134 1.00 93.31 170 HIS A O 1
ATOM 1331 N N . PRO A 1 171 ? -4.421 -19.622 2.477 1.00 96.56 171 PRO A N 1
ATOM 1332 C CA . PRO A 1 171 ? -5.799 -19.463 2.003 1.00 96.56 171 PRO A CA 1
ATOM 1333 C C . PRO A 1 171 ? -5.929 -19.044 0.517 1.00 96.56 171 PRO A C 1
ATOM 1335 O O . PRO A 1 171 ? -4.964 -18.552 -0.072 1.00 96.56 171 PRO A O 1
ATOM 1338 N N . PRO A 1 172 ? -7.123 -19.166 -0.099 1.00 97.12 172 PRO A N 1
ATOM 1339 C CA . PRO A 1 172 ? -7.281 -19.092 -1.553 1.00 97.12 172 PRO A CA 1
ATOM 1340 C C . PRO A 1 172 ? -7.354 -17.677 -2.146 1.00 97.12 172 PRO A C 1
ATOM 1342 O O . PRO A 1 172 ? -7.312 -17.533 -3.367 1.00 97.12 172 PRO A O 1
ATOM 1345 N N . MET A 1 173 ? -7.463 -16.613 -1.338 1.00 98.00 173 MET A N 1
ATOM 1346 C CA . MET A 1 173 ? -7.713 -15.257 -1.860 1.00 98.00 173 MET A CA 1
ATOM 1347 C C . MET A 1 173 ? -6.635 -14.787 -2.842 1.00 98.00 173 MET A C 1
ATOM 1349 O O . MET A 1 173 ? -6.957 -14.149 -3.841 1.00 98.00 173 MET A O 1
ATOM 1353 N N . VAL A 1 174 ? -5.362 -15.116 -2.592 1.00 97.69 174 VAL A N 1
ATOM 1354 C CA . VAL A 1 174 ? -4.261 -14.748 -3.498 1.00 97.69 174 VAL A CA 1
ATOM 1355 C C . VAL A 1 174 ? -4.472 -15.349 -4.893 1.00 97.69 174 VAL A C 1
ATOM 1357 O O . VAL A 1 174 ? -4.340 -14.644 -5.890 1.00 97.69 174 VAL A O 1
ATOM 1360 N N . ALA A 1 175 ? -4.889 -16.615 -4.959 1.00 97.62 175 ALA A N 1
ATOM 1361 C CA . ALA A 1 175 ? -5.124 -17.340 -6.200 1.00 97.62 175 ALA A CA 1
ATOM 1362 C C . ALA A 1 175 ? -6.322 -16.762 -6.960 1.00 97.62 175 ALA A C 1
ATOM 1364 O O . ALA A 1 175 ? -6.220 -16.493 -8.156 1.00 97.62 175 ALA A O 1
ATOM 1365 N N . LEU A 1 176 ? -7.426 -16.497 -6.250 1.00 98.06 176 LEU A N 1
ATOM 1366 C CA . LEU A 1 176 ? -8.635 -15.906 -6.824 1.00 98.06 176 LEU A CA 1
ATOM 1367 C C . LEU A 1 176 ? -8.367 -14.519 -7.418 1.00 98.06 176 LEU A C 1
ATOM 1369 O O . LEU A 1 176 ? -8.820 -14.213 -8.518 1.00 98.06 176 LEU A O 1
ATOM 1373 N N . ILE A 1 177 ? -7.620 -13.679 -6.702 1.00 98.25 177 ILE A N 1
ATOM 1374 C CA . ILE A 1 177 ? -7.294 -12.330 -7.166 1.00 98.25 177 ILE A CA 1
ATOM 1375 C C . ILE A 1 177 ? -6.380 -12.380 -8.399 1.00 98.25 177 ILE A C 1
ATOM 1377 O O . ILE A 1 177 ? -6.616 -11.628 -9.345 1.00 98.25 177 ILE A O 1
ATOM 1381 N N . ILE A 1 178 ? -5.373 -13.263 -8.420 1.00 98.38 178 ILE A N 1
ATOM 1382 C CA . ILE A 1 178 ? -4.513 -13.450 -9.602 1.00 98.38 178 ILE A CA 1
ATOM 1383 C C . ILE A 1 178 ? -5.338 -13.951 -10.792 1.00 98.38 178 ILE A C 1
ATOM 1385 O O . ILE A 1 178 ? -5.193 -13.446 -11.905 1.00 98.38 178 ILE A O 1
ATOM 1389 N N . TRP A 1 179 ? -6.229 -14.918 -10.569 1.00 98.25 179 TRP A N 1
ATOM 1390 C CA . TRP A 1 179 ? -7.104 -15.457 -11.608 1.00 98.25 179 TRP A CA 1
ATOM 1391 C C . TRP A 1 179 ? -8.007 -14.368 -12.208 1.00 98.25 179 TRP A C 1
ATOM 1393 O O . TRP A 1 179 ? -8.044 -14.194 -13.423 1.00 98.25 179 TRP A O 1
ATOM 1403 N N . LEU A 1 180 ? -8.651 -13.550 -11.368 1.00 98.00 180 LEU A N 1
ATOM 1404 C CA . LEU A 1 180 ? -9.442 -12.403 -11.831 1.00 98.00 180 LEU A CA 1
ATOM 1405 C C . LEU A 1 180 ? -8.588 -11.388 -12.603 1.00 98.00 180 LEU A C 1
ATOM 1407 O O . LEU A 1 180 ? -9.003 -10.905 -13.654 1.00 98.00 180 LEU A O 1
ATOM 1411 N N . GLY A 1 181 ? -7.394 -11.070 -12.102 1.00 97.56 181 GLY A N 1
ATOM 1412 C CA . GLY A 1 181 ? -6.481 -10.135 -12.757 1.00 97.56 181 GLY A CA 1
ATOM 1413 C C . GLY A 1 181 ? -6.034 -10.616 -14.139 1.00 97.56 181 GLY A C 1
ATOM 1414 O O . GLY A 1 181 ? -6.079 -9.855 -15.104 1.00 97.56 181 GLY A O 1
ATOM 1415 N N . THR A 1 182 ? -5.682 -11.894 -14.265 1.00 97.31 182 THR A N 1
ATOM 1416 C CA . THR A 1 182 ? -5.247 -12.491 -15.539 1.00 97.31 182 THR A CA 1
ATOM 1417 C C . THR A 1 182 ? -6.388 -12.684 -16.538 1.00 97.31 182 THR A C 1
ATOM 1419 O O . THR A 1 182 ? -6.158 -12.572 -17.740 1.00 97.31 182 THR A O 1
ATOM 1422 N N . ILE A 1 183 ? -7.629 -12.880 -16.080 1.00 97.38 183 ILE A N 1
ATOM 1423 C CA . ILE A 1 183 ? -8.811 -12.858 -16.958 1.00 97.38 183 ILE A CA 1
ATOM 1424 C C . ILE A 1 183 ? -9.071 -11.456 -17.511 1.00 97.38 183 ILE A C 1
ATOM 1426 O O . ILE A 1 183 ? -9.367 -11.308 -18.694 1.00 97.38 183 ILE A O 1
ATOM 1430 N N . LEU A 1 184 ? -8.981 -10.426 -16.666 1.00 97.56 184 LEU A N 1
ATOM 1431 C CA . LEU A 1 184 ? -9.340 -9.058 -17.046 1.00 97.56 184 LEU A CA 1
ATOM 1432 C C . LEU A 1 184 ? -8.256 -8.352 -17.870 1.00 97.56 184 LEU A C 1
ATOM 1434 O O . LEU A 1 184 ? -8.581 -7.549 -18.741 1.00 97.56 184 LEU A O 1
ATOM 1438 N N . PHE A 1 185 ? -6.982 -8.633 -17.593 1.00 96.38 185 PHE A N 1
ATOM 1439 C CA . PHE A 1 185 ? -5.839 -7.925 -18.184 1.00 96.38 185 PHE A CA 1
ATOM 1440 C C . PHE A 1 185 ? -4.891 -8.840 -18.976 1.00 96.38 185 PHE A C 1
ATOM 1442 O O . PHE A 1 185 ? -3.835 -8.395 -19.423 1.00 96.38 185 PHE A O 1
ATOM 1449 N N . GLY A 1 186 ? -5.267 -10.106 -19.169 1.00 95.88 186 GLY A N 1
ATOM 1450 C CA . GLY A 1 186 ? -4.463 -11.111 -19.858 1.00 95.88 186 GLY A CA 1
ATOM 1451 C C . GLY A 1 186 ? -3.405 -11.767 -18.965 1.00 95.88 186 GLY A C 1
ATOM 1452 O O . GLY A 1 186 ? -3.058 -11.279 -17.886 1.00 95.88 186 GLY A O 1
ATOM 1453 N N . VAL A 1 187 ? -2.869 -12.894 -19.439 1.00 95.56 187 VAL A N 1
ATOM 1454 C CA . VAL A 1 187 ? -1.785 -13.627 -18.770 1.00 95.56 187 VAL A CA 1
ATOM 1455 C C . VAL A 1 187 ? -0.477 -12.859 -18.962 1.00 95.56 187 VAL A C 1
ATOM 1457 O O . VAL A 1 187 ? 0.210 -13.014 -19.966 1.00 95.56 187 VAL A O 1
ATOM 1460 N N . SER A 1 188 ? -0.184 -11.978 -18.012 1.00 95.62 188 SER A N 1
ATOM 1461 C CA . SER A 1 188 ? 1.002 -11.119 -17.976 1.00 95.62 188 SER A CA 1
ATOM 1462 C C . SER A 1 188 ? 1.353 -10.758 -16.531 1.00 95.62 188 SER A C 1
ATOM 1464 O O . SER A 1 188 ? 0.516 -10.875 -15.632 1.00 95.62 188 SER A O 1
ATOM 1466 N N . GLU A 1 189 ? 2.560 -10.244 -16.309 1.00 96.69 189 GLU A N 1
ATOM 1467 C CA . GLU A 1 189 ? 3.037 -9.706 -15.030 1.00 96.69 189 GLU A CA 1
ATOM 1468 C C . GLU A 1 189 ? 2.079 -8.632 -14.501 1.00 96.69 189 GLU A C 1
ATOM 1470 O O . GLU A 1 189 ? 1.728 -8.608 -13.319 1.00 96.69 189 GLU A O 1
ATOM 1475 N N . PHE A 1 190 ? 1.595 -7.781 -15.410 1.00 96.81 190 PHE A N 1
ATOM 1476 C CA . PHE A 1 190 ? 0.610 -6.752 -15.111 1.00 96.81 190 PHE A CA 1
ATOM 1477 C C . PHE A 1 190 ? -0.709 -7.358 -14.618 1.00 96.81 190 PHE A C 1
ATOM 1479 O O . PHE A 1 190 ? -1.238 -6.926 -13.593 1.00 96.81 190 PHE A O 1
ATOM 1486 N N . GLY A 1 191 ? -1.225 -8.379 -15.312 1.00 96.94 191 GLY A N 1
ATOM 1487 C CA . GLY A 1 191 ? -2.460 -9.065 -14.930 1.00 96.94 191 GLY A CA 1
ATOM 1488 C C . GLY A 1 191 ? -2.358 -9.752 -13.570 1.00 96.94 191 GLY A C 1
ATOM 1489 O O . GLY A 1 191 ? -3.266 -9.622 -12.750 1.00 96.94 191 GLY A O 1
ATOM 1490 N N . VAL A 1 192 ? -1.226 -10.401 -13.282 1.00 97.69 192 VAL A N 1
ATOM 1491 C CA . VAL A 1 192 ? -0.961 -11.042 -11.983 1.00 97.69 192 VAL A CA 1
ATOM 1492 C C . VAL A 1 192 ? -0.912 -10.011 -10.848 1.00 97.69 192 VAL A C 1
ATOM 1494 O O . VAL A 1 192 ? -1.496 -10.231 -9.786 1.00 97.69 192 VAL A O 1
ATOM 1497 N N . ARG A 1 193 ? -0.259 -8.862 -11.060 1.00 97.81 193 ARG A N 1
ATOM 1498 C CA . ARG A 1 193 ? -0.026 -7.848 -10.013 1.00 97.81 193 ARG A CA 1
ATOM 1499 C C . ARG A 1 193 ? -1.123 -6.802 -9.861 1.00 97.81 193 ARG A C 1
ATOM 1501 O O . ARG A 1 193 ? -1.167 -6.126 -8.831 1.00 97.81 193 ARG A O 1
ATOM 1508 N N . MET A 1 194 ? -2.042 -6.674 -10.820 1.00 97.38 194 MET A N 1
ATOM 1509 C CA . MET A 1 194 ? -3.141 -5.700 -10.737 1.00 97.38 194 MET A CA 1
ATOM 1510 C C . MET A 1 194 ? -3.956 -5.866 -9.451 1.00 97.38 194 MET A C 1
ATOM 1512 O O . MET A 1 194 ? -4.324 -4.890 -8.796 1.00 97.38 194 MET A O 1
ATOM 1516 N N . GLY A 1 195 ? -4.170 -7.109 -9.030 1.00 97.00 195 GLY A N 1
ATOM 1517 C CA . GLY A 1 195 ? -4.826 -7.420 -7.770 1.00 97.00 195 GLY A CA 1
ATOM 1518 C C . GLY A 1 195 ? -4.147 -6.820 -6.537 1.00 97.00 195 GLY A C 1
ATOM 1519 O O . GLY A 1 195 ? -4.824 -6.252 -5.677 1.00 97.00 195 GLY A O 1
ATOM 1520 N N . ALA A 1 196 ? -2.814 -6.885 -6.467 1.00 97.44 196 ALA A N 1
ATOM 1521 C CA . ALA A 1 196 ? -2.038 -6.296 -5.376 1.00 97.44 196 ALA A CA 1
ATOM 1522 C C . ALA A 1 196 ? -2.192 -4.771 -5.344 1.00 97.44 196 ALA A C 1
ATOM 1524 O O . ALA A 1 196 ? -2.415 -4.178 -4.285 1.00 97.44 196 ALA A O 1
ATOM 1525 N N . PHE A 1 197 ? -2.166 -4.139 -6.519 1.00 97.56 197 PHE A N 1
ATOM 1526 C CA . PHE A 1 197 ? -2.383 -2.704 -6.654 1.00 97.56 197 PHE A CA 1
ATOM 1527 C C . PHE A 1 197 ? -3.776 -2.278 -6.160 1.00 97.56 197 PHE A C 1
ATOM 1529 O O . PHE A 1 197 ? -3.893 -1.319 -5.391 1.00 97.56 197 PHE A O 1
ATOM 1536 N N . LEU A 1 198 ? -4.828 -3.015 -6.528 1.00 98.00 198 LEU A N 1
ATOM 1537 C CA . LEU A 1 198 ? -6.190 -2.760 -6.046 1.00 98.00 198 LEU A CA 1
ATOM 1538 C C . LEU A 1 198 ? -6.304 -2.947 -4.526 1.00 98.00 198 LEU A C 1
ATOM 1540 O O . LEU A 1 198 ? -6.905 -2.114 -3.845 1.00 98.00 198 LEU A O 1
ATOM 1544 N N . CYS A 1 199 ? -5.669 -3.981 -3.969 1.00 98.38 199 CYS A N 1
ATOM 1545 C CA . CYS A 1 199 ? -5.601 -4.176 -2.519 1.00 98.38 199 CYS A CA 1
ATOM 1546 C C . CYS A 1 199 ? -4.887 -3.008 -1.819 1.00 98.38 199 CYS A C 1
ATOM 1548 O O . CYS A 1 199 ? -5.312 -2.555 -0.752 1.00 98.38 199 CYS A O 1
ATOM 1550 N N . TRP A 1 200 ? -3.838 -2.456 -2.429 1.00 97.81 200 TRP A N 1
ATOM 1551 C CA . TRP A 1 200 ? -3.173 -1.267 -1.906 1.00 97.81 200 TRP A CA 1
ATOM 1552 C C . TRP A 1 200 ? -4.072 -0.027 -1.946 1.00 97.81 200 TRP A C 1
ATOM 1554 O O . TRP A 1 200 ? -4.068 0.738 -0.983 1.00 97.81 200 TRP A O 1
ATOM 1564 N N . ILE A 1 201 ? -4.898 0.157 -2.984 1.00 97.88 201 ILE A N 1
ATOM 1565 C CA . ILE A 1 201 ? -5.894 1.244 -3.019 1.00 97.88 201 ILE A CA 1
ATOM 1566 C C . ILE A 1 201 ? -6.879 1.104 -1.855 1.00 97.88 201 ILE A C 1
ATOM 1568 O O . ILE A 1 201 ? -7.145 2.084 -1.159 1.00 97.88 201 ILE A O 1
ATOM 1572 N N . VAL A 1 202 ? -7.387 -0.105 -1.605 1.00 98.56 202 VAL A N 1
ATOM 1573 C CA . VAL A 1 202 ? -8.281 -0.374 -0.466 1.00 98.56 202 VAL A CA 1
ATOM 1574 C C . VAL A 1 202 ? -7.573 -0.077 0.857 1.00 98.56 202 VAL A C 1
ATOM 1576 O O . VAL A 1 202 ? -8.140 0.579 1.735 1.00 98.56 202 VAL A O 1
ATOM 1579 N N . THR A 1 203 ? -6.305 -0.483 0.972 1.00 98.50 203 THR A N 1
ATOM 1580 C CA . THR A 1 203 ? -5.465 -0.191 2.138 1.00 98.50 203 THR A CA 1
ATOM 1581 C C . THR A 1 203 ? -5.366 1.315 2.374 1.00 98.50 203 THR A C 1
ATOM 1583 O O . THR A 1 203 ? -5.724 1.796 3.450 1.00 98.50 203 THR A O 1
ATOM 1586 N N . ALA A 1 204 ? -4.970 2.068 1.345 1.00 98.06 204 ALA A N 1
ATOM 1587 C CA . ALA A 1 204 ? -4.834 3.518 1.382 1.00 98.06 204 ALA A CA 1
ATOM 1588 C C . ALA A 1 204 ? -6.157 4.225 1.706 1.00 98.06 204 ALA A C 1
ATOM 1590 O O . ALA A 1 204 ? -6.168 5.159 2.506 1.00 98.06 204 ALA A O 1
ATOM 1591 N N . TYR A 1 205 ? -7.274 3.766 1.137 1.00 98.56 205 TYR A N 1
ATOM 1592 C CA . TYR A 1 205 ? -8.597 4.327 1.391 1.00 98.56 205 TYR A CA 1
ATOM 1593 C C . TYR A 1 205 ? -8.998 4.200 2.862 1.00 98.56 205 TYR A C 1
ATOM 1595 O O . TYR A 1 205 ? -9.338 5.203 3.491 1.00 98.56 205 TYR A O 1
ATOM 1603 N N . PHE A 1 206 ? -8.939 2.999 3.440 1.00 98.62 206 PHE A N 1
ATOM 1604 C CA . PHE A 1 206 ? -9.343 2.814 4.835 1.00 98.62 206 PHE A CA 1
ATOM 1605 C C . PHE A 1 206 ? -8.373 3.469 5.816 1.00 98.62 206 PHE A C 1
ATOM 1607 O O . PHE A 1 206 ? -8.827 4.050 6.801 1.00 98.62 206 PHE A O 1
ATOM 1614 N N . SER A 1 207 ? -7.069 3.478 5.520 1.00 98.31 207 SER A N 1
ATOM 1615 C CA . SER A 1 207 ? -6.099 4.250 6.301 1.00 98.31 207 SER A CA 1
ATOM 1616 C C . SER A 1 207 ? -6.403 5.747 6.252 1.00 98.31 207 SER A C 1
ATOM 1618 O O . SER A 1 207 ? -6.502 6.368 7.304 1.00 98.31 207 SER A O 1
ATOM 1620 N N . TYR A 1 208 ? -6.661 6.320 5.070 1.00 98.31 208 TYR A N 1
ATOM 1621 C CA . TYR A 1 208 ? -7.073 7.721 4.930 1.00 98.31 208 TYR A CA 1
ATOM 1622 C C . TYR A 1 208 ? -8.345 8.018 5.728 1.00 98.31 208 TYR A C 1
ATOM 1624 O O . TYR A 1 208 ? -8.397 8.981 6.489 1.00 98.31 208 TYR A O 1
ATOM 1632 N N . ARG A 1 209 ? -9.377 7.177 5.586 1.00 98.38 209 ARG A N 1
ATOM 1633 C CA . ARG A 1 209 ? -10.671 7.354 6.258 1.00 98.38 209 ARG A CA 1
ATOM 1634 C C . ARG A 1 209 ? -10.560 7.249 7.775 1.00 98.38 209 ARG A C 1
ATOM 1636 O O . ARG A 1 209 ? -11.228 8.012 8.468 1.00 98.38 209 ARG A O 1
ATOM 1643 N N . LEU A 1 210 ? -9.745 6.326 8.281 1.00 97.81 210 LEU A N 1
ATOM 1644 C CA . LEU A 1 210 ? -9.493 6.178 9.711 1.00 97.81 210 LEU A CA 1
ATOM 1645 C C . LEU A 1 210 ? -8.708 7.376 10.250 1.00 97.81 210 LEU A C 1
ATOM 1647 O O . LEU A 1 210 ? -9.122 7.986 11.231 1.00 97.81 210 LEU A O 1
ATOM 1651 N N . THR A 1 211 ? -7.622 7.767 9.584 1.00 96.06 211 THR A N 1
ATOM 1652 C CA . THR A 1 211 ? -6.814 8.917 10.003 1.00 96.06 211 THR A CA 1
ATOM 1653 C C . THR A 1 211 ? -7.615 10.217 9.957 1.00 96.06 211 THR A C 1
ATOM 1655 O O . THR A 1 211 ? -7.509 11.003 10.888 1.00 96.06 211 THR A O 1
ATOM 1658 N N . LEU A 1 212 ? -8.469 10.420 8.949 1.00 95.62 212 LEU A N 1
ATOM 1659 C CA . LEU A 1 212 ? -9.340 11.597 8.847 1.00 95.62 212 LEU A CA 1
ATOM 1660 C C . LEU A 1 212 ? -10.373 11.674 9.981 1.00 95.62 212 LEU A C 1
ATOM 1662 O O . LEU A 1 212 ? -10.778 12.766 10.355 1.00 95.62 212 LEU A O 1
ATOM 1666 N N . LYS A 1 213 ? -10.822 10.529 10.507 1.00 94.00 213 LYS A N 1
ATOM 1667 C CA . LYS A 1 213 ? -11.737 10.488 11.658 1.00 94.00 213 LYS A CA 1
ATOM 1668 C C . LYS A 1 213 ? -11.047 10.819 12.973 1.00 94.00 213 LYS A C 1
ATOM 1670 O O . LYS A 1 213 ? -11.663 11.422 13.839 1.00 94.00 213 LYS A O 1
ATOM 1675 N N . ILE A 1 214 ? -9.801 10.377 13.127 1.00 91.62 214 ILE A N 1
ATOM 1676 C CA . ILE A 1 214 ? -9.035 10.556 14.365 1.00 91.62 214 ILE A CA 1
ATOM 1677 C C . ILE A 1 214 ? -8.358 11.928 14.405 1.00 91.62 214 ILE A C 1
ATOM 1679 O O . ILE A 1 214 ? -8.185 12.489 15.479 1.00 91.62 214 ILE A O 1
ATOM 1683 N N . PHE A 1 215 ? -7.942 12.444 13.252 1.00 90.44 215 PHE A N 1
ATOM 1684 C CA . PHE A 1 215 ? -7.145 13.658 13.115 1.00 90.44 215 PHE A CA 1
ATOM 1685 C C . PHE A 1 215 ? -7.767 14.579 12.054 1.00 90.44 215 PHE A C 1
ATOM 1687 O O . PHE A 1 215 ? -8.963 14.845 12.083 1.00 90.44 215 PHE A O 1
ATOM 1694 N N . ASP A 1 216 ? -6.963 15.078 11.115 1.00 88.56 216 ASP A N 1
ATOM 1695 C CA . ASP A 1 216 ? -7.383 15.987 10.057 1.00 88.56 216 ASP A CA 1
ATOM 1696 C C . ASP A 1 216 ? -7.006 15.464 8.658 1.00 88.56 216 ASP A C 1
ATOM 1698 O O . ASP A 1 216 ? -6.410 14.394 8.472 1.00 88.56 216 ASP A O 1
ATOM 1702 N N . ARG A 1 217 ? -7.375 16.243 7.638 1.00 90.88 217 ARG A N 1
ATOM 1703 C CA . ARG A 1 217 ? -7.102 15.934 6.232 1.00 90.88 217 ARG A CA 1
ATOM 1704 C C . ARG A 1 217 ? -5.611 15.881 5.910 1.00 90.88 217 ARG A C 1
ATOM 1706 O O . ARG A 1 217 ? -5.194 15.035 5.117 1.00 90.88 217 ARG A O 1
ATOM 1713 N N . GLN A 1 218 ? -4.810 16.750 6.514 1.00 87.56 218 GLN A N 1
ATOM 1714 C CA . GLN A 1 218 ? -3.375 16.804 6.270 1.00 87.56 218 GLN A CA 1
ATOM 1715 C C . GLN A 1 218 ? -2.688 15.544 6.810 1.00 87.56 218 GLN A C 1
ATOM 1717 O O . GLN A 1 218 ? -1.876 14.939 6.107 1.00 87.56 218 GLN A O 1
ATOM 1722 N N . ALA A 1 219 ? -3.057 15.102 8.014 1.00 90.06 219 ALA A N 1
ATOM 1723 C CA . ALA A 1 219 ? -2.606 13.848 8.602 1.00 90.06 219 ALA A CA 1
ATOM 1724 C C . ALA A 1 219 ? -3.042 12.645 7.754 1.00 90.06 219 ALA A C 1
ATOM 1726 O O . ALA A 1 219 ? -2.236 11.750 7.498 1.00 90.06 219 ALA A O 1
ATOM 1727 N N . ALA A 1 220 ? -4.283 12.643 7.258 1.00 94.81 220 ALA A N 1
ATOM 1728 C CA . ALA A 1 220 ? -4.801 11.576 6.405 1.00 94.81 220 ALA A CA 1
ATOM 1729 C C . ALA A 1 220 ? -4.030 11.454 5.079 1.00 94.81 220 ALA A C 1
ATOM 1731 O O . ALA A 1 220 ? -3.646 10.352 4.683 1.00 94.81 220 ALA A O 1
ATOM 1732 N N . LEU A 1 221 ? -3.725 12.577 4.422 1.00 93.81 221 LEU A N 1
ATOM 1733 C CA . LEU A 1 221 ? -2.852 12.593 3.244 1.00 93.81 221 LEU A CA 1
ATOM 1734 C C . LEU A 1 221 ? -1.423 12.151 3.590 1.00 93.81 221 LEU A C 1
ATOM 1736 O O . LEU A 1 221 ? -0.809 11.409 2.827 1.00 93.81 221 LEU A O 1
ATOM 1740 N N . GLY A 1 222 ? -0.904 12.551 4.753 1.00 90.69 222 GLY A N 1
ATOM 1741 C CA . GLY A 1 222 ? 0.390 12.093 5.261 1.00 90.69 222 GLY A CA 1
ATOM 1742 C C . GLY A 1 222 ? 0.455 10.574 5.450 1.00 90.69 222 GLY A C 1
ATOM 1743 O O . GLY A 1 222 ? 1.438 9.951 5.055 1.00 90.69 222 GLY A O 1
ATOM 1744 N N . ALA A 1 223 ? -0.604 9.956 5.978 1.00 93.81 223 ALA A N 1
ATOM 1745 C CA . ALA A 1 223 ? -0.691 8.505 6.130 1.00 93.81 223 ALA A CA 1
ATOM 1746 C C . ALA A 1 223 ? -0.643 7.782 4.772 1.00 93.81 223 ALA A C 1
ATOM 1748 O O . ALA A 1 223 ? 0.114 6.826 4.609 1.00 93.81 223 ALA A O 1
ATOM 1749 N N . VAL A 1 224 ? -1.385 8.270 3.770 1.00 96.75 224 VAL A N 1
ATOM 1750 C CA . VAL A 1 224 ? -1.354 7.705 2.407 1.00 96.75 224 VAL A CA 1
ATOM 1751 C C . VAL A 1 224 ? 0.014 7.894 1.752 1.00 96.75 224 VAL A C 1
ATOM 1753 O O . VAL A 1 224 ? 0.511 6.984 1.092 1.00 96.75 224 VAL A O 1
ATOM 1756 N N . LEU A 1 225 ? 0.658 9.042 1.966 1.00 92.75 225 LEU A N 1
ATOM 1757 C CA . LEU A 1 225 ? 2.019 9.286 1.495 1.00 92.75 225 LEU A CA 1
ATOM 1758 C C . LEU A 1 225 ? 3.012 8.284 2.098 1.00 92.75 225 LEU A C 1
ATOM 1760 O O . LEU A 1 225 ? 3.820 7.717 1.367 1.00 92.75 225 LEU A O 1
ATOM 1764 N N . LEU A 1 226 ? 2.931 8.015 3.404 1.00 91.25 226 LEU A N 1
ATOM 1765 C CA . LEU A 1 226 ? 3.770 7.002 4.050 1.00 91.25 226 LEU A CA 1
ATOM 1766 C C . LEU A 1 226 ? 3.512 5.604 3.471 1.00 91.25 226 LEU A C 1
ATOM 1768 O O . LEU A 1 226 ? 4.469 4.896 3.170 1.00 91.25 226 LEU A O 1
ATOM 1772 N N . LEU A 1 227 ? 2.251 5.228 3.230 1.00 94.00 227 LEU A N 1
ATOM 1773 C CA . LEU A 1 227 ? 1.909 3.968 2.553 1.00 94.00 227 LEU A CA 1
ATOM 1774 C C . LEU A 1 227 ? 2.443 3.890 1.114 1.00 94.00 227 LEU A C 1
ATOM 1776 O O . LEU A 1 227 ? 2.695 2.798 0.604 1.00 94.00 227 LEU A O 1
ATOM 1780 N N . ALA A 1 228 ? 2.578 5.027 0.431 1.00 92.56 228 ALA A N 1
ATOM 1781 C CA . ALA A 1 228 ? 3.080 5.081 -0.937 1.00 92.56 228 ALA A CA 1
ATOM 1782 C C . ALA A 1 228 ? 4.608 4.970 -1.015 1.00 92.56 228 ALA A C 1
ATOM 1784 O O . ALA A 1 228 ? 5.115 4.424 -1.991 1.00 92.56 228 ALA A O 1
ATOM 1785 N N . VAL A 1 229 ? 5.325 5.485 -0.012 1.00 87.44 229 VAL A N 1
ATOM 1786 C CA . VAL A 1 229 ? 6.787 5.666 -0.060 1.00 87.44 229 VAL A CA 1
ATOM 1787 C C . VAL A 1 229 ? 7.546 4.628 0.760 1.00 87.44 229 VAL A C 1
ATOM 1789 O O . VAL A 1 229 ? 8.657 4.255 0.388 1.00 87.44 229 VAL A O 1
ATOM 1792 N N . LEU A 1 230 ? 6.986 4.158 1.878 1.00 89.69 230 LEU A N 1
ATOM 1793 C CA . LEU A 1 230 ? 7.680 3.192 2.725 1.00 89.69 230 LEU A CA 1
ATOM 1794 C C . LEU A 1 230 ? 7.834 1.845 1.993 1.00 89.69 230 LEU A C 1
ATOM 1796 O O . LEU A 1 230 ? 6.830 1.317 1.507 1.00 89.69 230 LEU A O 1
ATOM 1800 N N . PRO A 1 231 ? 9.045 1.249 1.957 1.00 88.75 231 PRO A N 1
ATOM 1801 C CA . PRO A 1 231 ? 9.336 0.060 1.154 1.00 88.75 231 PRO A CA 1
ATOM 1802 C C . PRO A 1 231 ? 8.392 -1.117 1.399 1.00 88.75 231 PRO A C 1
ATOM 1804 O O . PRO A 1 231 ? 7.949 -1.745 0.441 1.00 88.75 231 PRO A O 1
ATOM 1807 N N . LEU A 1 232 ? 8.033 -1.384 2.661 1.00 89.31 232 LEU A N 1
ATOM 1808 C CA . LEU A 1 232 ? 7.093 -2.453 3.009 1.00 89.31 232 LEU A CA 1
ATOM 1809 C C . LEU A 1 232 ? 5.751 -2.267 2.291 1.00 89.31 232 LEU A C 1
ATOM 1811 O O . LEU A 1 232 ? 5.292 -3.158 1.583 1.00 89.31 232 LEU A O 1
ATOM 1815 N N . TYR A 1 233 ? 5.132 -1.099 2.459 1.00 90.81 233 TYR A N 1
ATOM 1816 C CA . TYR A 1 233 ? 3.803 -0.826 1.917 1.00 90.81 233 TYR A CA 1
ATOM 1817 C C . TYR A 1 233 ? 3.826 -0.602 0.406 1.00 90.81 233 TYR A C 1
ATOM 1819 O O . TYR A 1 233 ? 2.849 -0.919 -0.271 1.00 90.81 233 TYR A O 1
ATOM 1827 N N . PHE A 1 234 ? 4.946 -0.120 -0.141 1.00 90.38 234 PHE A N 1
ATOM 1828 C CA . PHE A 1 234 ? 5.156 -0.124 -1.582 1.00 90.38 234 PHE A CA 1
ATOM 1829 C C . PHE A 1 234 ? 5.159 -1.558 -2.126 1.00 90.38 234 PHE A C 1
ATOM 1831 O O . PHE A 1 234 ? 4.433 -1.833 -3.078 1.00 90.38 234 PHE A O 1
ATOM 1838 N N . GLY A 1 235 ? 5.904 -2.467 -1.485 1.00 91.50 235 GLY A N 1
ATOM 1839 C CA . GLY A 1 235 ? 5.979 -3.881 -1.854 1.00 91.50 235 GLY A CA 1
ATOM 1840 C C . GLY A 1 235 ? 4.623 -4.584 -1.804 1.00 91.50 235 GLY A C 1
ATOM 1841 O O . GLY A 1 235 ? 4.267 -5.263 -2.758 1.00 91.50 235 GLY A O 1
ATOM 1842 N N . VAL A 1 236 ? 3.821 -4.343 -0.762 1.00 91.25 236 VAL A N 1
ATOM 1843 C CA . VAL A 1 236 ? 2.452 -4.888 -0.618 1.00 91.25 236 VAL A CA 1
ATOM 1844 C C . VAL A 1 236 ? 1.537 -4.508 -1.792 1.00 91.25 236 VAL A C 1
ATOM 1846 O O . VAL A 1 236 ? 0.649 -5.273 -2.146 1.00 91.25 236 VAL A O 1
ATOM 1849 N N . GLY A 1 237 ? 1.736 -3.335 -2.401 1.00 92.00 237 GLY A N 1
ATOM 1850 C CA . GLY A 1 237 ? 0.965 -2.900 -3.570 1.00 92.00 237 GLY A CA 1
ATOM 1851 C C . GLY A 1 237 ? 1.590 -3.227 -4.922 1.00 92.00 237 GLY A C 1
ATOM 1852 O O . GLY A 1 237 ? 0.969 -2.942 -5.943 1.00 92.00 237 GLY A O 1
ATOM 1853 N N . PHE A 1 238 ? 2.814 -3.752 -4.933 1.00 94.50 238 PHE A N 1
ATOM 1854 C CA . PHE A 1 238 ? 3.576 -4.041 -6.145 1.00 94.50 238 PHE A CA 1
ATOM 1855 C C . PHE A 1 238 ? 3.688 -5.544 -6.408 1.00 94.50 238 PHE A C 1
ATOM 1857 O O . PHE A 1 238 ? 3.500 -5.973 -7.539 1.00 94.50 238 PHE A O 1
ATOM 1864 N N . LEU A 1 239 ? 3.960 -6.331 -5.366 1.00 95.12 239 LEU A N 1
ATOM 1865 C CA . LEU A 1 239 ? 4.127 -7.778 -5.443 1.00 95.12 239 LEU A CA 1
ATOM 1866 C C . LEU A 1 239 ? 2.831 -8.487 -5.073 1.00 95.12 239 LEU A C 1
ATOM 1868 O O . LEU A 1 239 ? 2.261 -8.242 -4.003 1.00 95.12 239 LEU A O 1
ATOM 1872 N N . MET A 1 240 ? 2.395 -9.418 -5.919 1.00 96.50 240 MET A N 1
ATOM 1873 C CA . MET A 1 240 ? 1.198 -10.199 -5.635 1.00 96.50 240 MET A CA 1
ATOM 1874 C C . MET A 1 240 ? 1.503 -11.378 -4.714 1.00 96.50 240 MET A C 1
ATOM 1876 O O . MET A 1 240 ? 1.936 -12.450 -5.129 1.00 96.50 240 MET A O 1
ATOM 1880 N N . THR A 1 241 ? 1.246 -11.160 -3.428 1.00 96.31 241 THR A N 1
ATOM 1881 C CA . THR A 1 241 ? 1.396 -12.145 -2.351 1.00 96.31 241 THR A CA 1
ATOM 1882 C C . THR A 1 241 ? 0.150 -12.133 -1.458 1.00 96.31 241 THR A C 1
ATOM 1884 O O . THR A 1 241 ? -0.626 -11.175 -1.513 1.00 96.31 241 THR A O 1
ATOM 1887 N N . PRO A 1 242 ? -0.046 -13.134 -0.577 1.00 97.19 242 PRO A N 1
ATOM 1888 C CA . PRO A 1 242 ? -1.138 -13.138 0.401 1.00 97.19 242 PRO A CA 1
ATOM 1889 C C . PRO A 1 242 ? -1.163 -11.907 1.320 1.00 97.19 242 PRO A C 1
ATOM 1891 O O . PRO A 1 242 ? -2.202 -11.580 1.894 1.00 97.19 242 PRO A O 1
ATOM 1894 N N . ASP A 1 243 ? -0.032 -11.207 1.458 1.00 96.38 243 ASP A N 1
ATOM 1895 C CA . ASP A 1 243 ? 0.064 -9.994 2.262 1.00 96.38 243 ASP A CA 1
ATOM 1896 C C . ASP A 1 243 ? -0.706 -8.814 1.650 1.00 96.38 243 ASP A C 1
ATOM 1898 O O . ASP A 1 243 ? -1.224 -7.992 2.405 1.00 96.38 243 ASP A O 1
ATOM 1902 N N . ALA A 1 244 ? -0.859 -8.742 0.323 1.00 97.38 244 ALA A N 1
ATOM 1903 C CA . ALA A 1 244 ? -1.611 -7.673 -0.338 1.00 97.38 244 ALA A CA 1
ATOM 1904 C C . ALA A 1 244 ? -3.093 -7.624 0.092 1.00 97.38 244 ALA A C 1
ATOM 1906 O O . ALA A 1 244 ? -3.506 -6.624 0.695 1.00 97.38 244 ALA A O 1
ATOM 1907 N N . PRO A 1 245 ? -3.900 -8.684 -0.116 1.00 98.19 245 PRO A N 1
ATOM 1908 C CA . PRO A 1 245 ? -5.286 -8.688 0.343 1.00 98.19 245 PRO A CA 1
ATOM 1909 C C . PRO A 1 245 ? -5.409 -8.712 1.873 1.00 98.19 245 PRO A C 1
ATOM 1911 O O . PRO A 1 245 ? -6.360 -8.140 2.411 1.00 98.19 245 PRO A O 1
ATOM 1914 N N . LEU A 1 246 ? -4.422 -9.262 2.597 1.00 98.06 246 LEU A N 1
ATOM 1915 C CA . LEU A 1 246 ? -4.375 -9.157 4.056 1.00 98.06 246 LEU A CA 1
ATOM 1916 C C . LEU A 1 246 ? -4.334 -7.695 4.519 1.00 98.06 246 LEU A C 1
ATOM 1918 O O . LEU A 1 246 ? -5.096 -7.339 5.411 1.00 98.06 246 LEU A O 1
ATOM 1922 N N . HIS A 1 247 ? -3.475 -6.849 3.945 1.00 97.69 247 HIS A N 1
ATOM 1923 C CA . HIS A 1 247 ? -3.368 -5.441 4.352 1.00 97.69 247 HIS A CA 1
ATOM 1924 C C . HIS A 1 247 ? -4.652 -4.659 4.058 1.00 97.69 247 HIS A C 1
ATOM 1926 O O . HIS A 1 247 ? -5.072 -3.849 4.887 1.00 97.69 247 HIS A O 1
ATOM 1932 N N . ALA A 1 248 ? -5.309 -4.956 2.933 1.00 98.50 248 ALA A N 1
ATOM 1933 C CA . ALA A 1 248 ? -6.599 -4.372 2.582 1.00 98.50 248 ALA A CA 1
ATOM 1934 C C . ALA A 1 248 ? -7.682 -4.731 3.612 1.00 98.50 248 ALA A C 1
ATOM 1936 O O . ALA A 1 248 ? -8.397 -3.859 4.108 1.00 98.50 248 ALA A O 1
ATOM 1937 N N . ALA A 1 249 ? -7.771 -6.013 3.974 1.00 98.50 249 ALA A N 1
ATOM 1938 C CA . ALA A 1 249 ? -8.689 -6.499 4.997 1.00 98.50 249 ALA A CA 1
ATOM 1939 C C . ALA A 1 249 ? -8.350 -5.944 6.391 1.00 98.50 249 ALA A C 1
ATOM 1941 O O . ALA A 1 249 ? -9.242 -5.565 7.147 1.00 98.50 249 ALA A O 1
ATOM 1942 N N . TRP A 1 250 ? -7.063 -5.850 6.726 1.00 98.06 250 TRP A N 1
ATOM 1943 C CA . TRP A 1 250 ? -6.579 -5.354 8.012 1.00 98.06 250 TRP A CA 1
ATOM 1944 C C . TRP A 1 250 ? -6.912 -3.874 8.211 1.00 98.06 250 TRP A C 1
ATOM 1946 O O . TRP A 1 250 ? -7.425 -3.496 9.265 1.00 98.06 250 TRP A O 1
ATOM 1956 N N . SER A 1 251 ? -6.665 -3.021 7.212 1.00 98.31 251 SER A N 1
ATOM 1957 C CA . SER A 1 251 ? -6.988 -1.593 7.311 1.00 98.31 251 SER A CA 1
ATOM 1958 C C . SER A 1 251 ? -8.500 -1.358 7.395 1.00 98.31 251 SER A C 1
ATOM 1960 O O . SER A 1 251 ? -8.945 -0.534 8.198 1.00 98.31 251 SER A O 1
ATOM 1962 N N . ALA A 1 252 ? -9.292 -2.118 6.629 1.00 98.56 252 ALA A N 1
ATOM 1963 C CA . ALA A 1 252 ? -10.749 -2.103 6.702 1.00 98.56 252 ALA A CA 1
ATOM 1964 C C . ALA A 1 252 ? -11.239 -2.528 8.091 1.00 98.56 252 ALA A C 1
ATOM 1966 O O . ALA A 1 252 ? -12.063 -1.837 8.695 1.00 98.56 252 ALA A O 1
ATOM 1967 N N . LEU A 1 253 ? -10.678 -3.610 8.641 1.00 98.44 253 LEU A N 1
ATOM 1968 C CA . LEU A 1 253 ? -11.031 -4.111 9.964 1.00 98.44 253 LEU A CA 1
ATOM 1969 C C . LEU A 1 253 ? -10.743 -3.069 11.047 1.00 98.44 253 LEU A C 1
ATOM 1971 O O . LEU A 1 253 ? -11.605 -2.826 11.888 1.00 98.44 253 LEU A O 1
ATOM 1975 N N . LEU A 1 254 ? -9.587 -2.397 11.005 1.00 97.69 254 LEU A N 1
ATOM 1976 C CA . LEU A 1 254 ? -9.262 -1.310 11.937 1.00 97.69 254 LEU A CA 1
ATOM 1977 C C . LEU A 1 254 ? -10.221 -0.118 11.800 1.00 97.69 254 LEU A C 1
ATOM 1979 O O . LEU A 1 254 ? -10.676 0.422 12.809 1.00 97.69 254 LEU A O 1
ATOM 1983 N N . TYR A 1 255 ? -10.575 0.269 10.571 1.00 98.50 255 TYR A N 1
ATOM 1984 C CA . TYR A 1 255 ? -11.551 1.332 10.331 1.00 98.50 255 TYR A CA 1
ATOM 1985 C C . TYR A 1 255 ? -12.930 0.994 10.918 1.00 98.50 255 TYR A C 1
ATOM 1987 O O . TYR A 1 255 ? -13.505 1.797 11.655 1.00 98.50 255 TYR A O 1
ATOM 1995 N N . PHE A 1 256 ? -13.460 -0.199 10.642 1.00 98.25 256 PHE A N 1
ATOM 1996 C CA . PHE A 1 256 ? -14.756 -0.619 11.179 1.00 98.25 256 PHE A CA 1
ATOM 1997 C C . PHE A 1 256 ? -14.713 -0.866 12.690 1.00 98.25 256 PHE A C 1
ATOM 1999 O O . PHE A 1 256 ? -15.682 -0.555 13.377 1.00 98.25 256 PHE A O 1
ATOM 2006 N N . SER A 1 257 ? -13.582 -1.326 13.234 1.00 96.75 257 SER A N 1
ATOM 2007 C CA . SER A 1 257 ? -13.372 -1.426 14.685 1.00 96.75 257 SER A CA 1
ATOM 2008 C C . SER A 1 257 ? -13.521 -0.064 15.357 1.00 96.75 257 SER A C 1
ATOM 2010 O O . SER A 1 257 ? -14.211 0.050 16.364 1.00 96.75 257 SER A O 1
ATOM 2012 N N . TYR A 1 258 ? -12.930 0.983 14.773 1.00 96.44 258 TYR A N 1
ATOM 2013 C CA . TYR A 1 258 ? -13.071 2.351 15.267 1.00 96.44 258 TYR A CA 1
ATOM 2014 C C . TYR A 1 258 ? -14.532 2.825 15.230 1.00 96.44 258 TYR A C 1
ATOM 2016 O O . TYR A 1 258 ? -15.045 3.327 16.230 1.00 96.44 258 TYR A O 1
ATOM 2024 N N . ARG A 1 259 ? -15.231 2.612 14.105 1.00 97.31 259 ARG A N 1
ATOM 2025 C CA . ARG A 1 259 ? -16.661 2.945 13.948 1.00 97.31 259 ARG A CA 1
ATOM 2026 C C . ARG A 1 259 ? -17.525 2.294 15.030 1.00 97.31 259 ARG A C 1
ATOM 2028 O O . ARG A 1 259 ? -18.365 2.943 15.643 1.00 97.31 259 ARG A O 1
ATOM 2035 N N . VAL A 1 260 ? -17.312 1.008 15.265 1.00 96.56 260 VAL A N 1
ATOM 2036 C CA . VAL A 1 260 ? -18.107 0.223 16.208 1.00 96.56 260 VAL A CA 1
ATOM 2037 C C . VAL A 1 260 ? -17.797 0.600 17.655 1.00 96.56 260 VAL A C 1
ATOM 2039 O O . VAL A 1 260 ? -18.709 0.839 18.445 1.00 96.56 260 VAL A O 1
ATOM 2042 N N . LEU A 1 261 ? -16.514 0.634 18.018 1.00 94.75 261 LEU A N 1
ATOM 2043 C CA . LEU A 1 261 ? -16.101 0.761 19.413 1.00 94.75 261 LEU A CA 1
ATOM 2044 C C . LEU A 1 261 ? -16.123 2.205 19.901 1.00 94.75 261 LEU A C 1
ATOM 2046 O O . LEU A 1 261 ? -16.495 2.446 21.046 1.00 94.75 261 LEU A O 1
ATOM 2050 N N . LEU A 1 262 ? -15.716 3.156 19.055 1.00 93.69 262 LEU A N 1
ATOM 2051 C CA . LEU A 1 262 ? -15.565 4.552 19.464 1.00 93.69 262 LEU A CA 1
ATOM 2052 C C . LEU A 1 262 ? -16.723 5.436 18.997 1.00 93.69 262 LEU A C 1
ATOM 2054 O O . LEU A 1 262 ? -17.104 6.350 19.722 1.00 93.69 262 LEU A O 1
ATOM 2058 N N . GLU A 1 263 ? -17.331 5.149 17.841 1.00 94.56 263 GLU A N 1
ATOM 2059 C CA . GLU A 1 263 ? -18.501 5.902 17.349 1.00 94.56 263 GLU A CA 1
ATOM 2060 C C . GLU A 1 263 ? -19.846 5.223 17.669 1.00 94.56 263 GLU A C 1
ATOM 2062 O O . GLU A 1 263 ? -20.897 5.774 17.352 1.00 94.56 263 GLU A O 1
ATOM 2067 N N . ASN A 1 264 ? -19.835 4.046 18.312 1.00 93.62 264 ASN A N 1
ATOM 2068 C CA . ASN A 1 264 ? -21.025 3.234 18.605 1.00 93.62 264 ASN A CA 1
ATOM 2069 C C . ASN A 1 264 ? -21.898 2.914 17.370 1.00 93.62 264 ASN A C 1
ATOM 2071 O O . ASN A 1 264 ? -23.106 2.694 17.487 1.00 93.62 264 ASN A O 1
ATOM 2075 N N . ASP A 1 265 ? -21.302 2.843 16.177 1.00 95.69 265 ASP A N 1
ATOM 2076 C CA . ASP A 1 265 ? -22.017 2.502 14.947 1.00 95.69 265 ASP A CA 1
ATOM 2077 C C . ASP A 1 265 ? -22.242 0.987 14.831 1.00 95.69 265 ASP A C 1
ATOM 2079 O O . ASP A 1 265 ? -21.377 0.238 14.371 1.00 95.69 265 ASP A O 1
ATOM 2083 N N . SER A 1 266 ? -23.440 0.539 15.212 1.00 95.19 266 SER A N 1
ATOM 2084 C CA . SER A 1 266 ? -23.829 -0.877 15.157 1.00 95.19 266 SER A CA 1
ATOM 2085 C C . SER A 1 266 ? -23.810 -1.491 13.749 1.00 95.19 266 SER A C 1
ATOM 2087 O O . SER A 1 266 ? -23.572 -2.690 13.613 1.00 95.19 266 SER A O 1
ATOM 2089 N N . VAL A 1 267 ? -24.030 -0.707 12.689 1.00 96.81 267 VAL A N 1
ATOM 2090 C CA . VAL A 1 267 ? -24.097 -1.240 11.316 1.00 96.81 267 VAL A CA 1
ATOM 2091 C C . VAL A 1 267 ? -22.704 -1.648 10.834 1.00 96.81 267 VAL A C 1
ATOM 2093 O O . VAL A 1 267 ? -22.545 -2.615 10.085 1.00 96.81 267 VAL A O 1
ATOM 2096 N N . SER A 1 268 ? -21.669 -0.969 11.335 1.00 97.75 268 SER A N 1
ATOM 2097 C CA . SER A 1 268 ? -20.271 -1.249 10.999 1.00 97.75 268 SER A CA 1
ATOM 2098 C C . SER A 1 268 ? -19.775 -2.625 11.467 1.00 97.75 268 SER A C 1
ATOM 2100 O O . SER A 1 268 ? -18.739 -3.078 10.982 1.00 97.75 268 SER A O 1
ATOM 2102 N N . TRP A 1 269 ? -20.520 -3.348 12.315 1.00 97.94 269 TRP A N 1
ATOM 2103 C CA . TRP A 1 269 ? -20.220 -4.751 12.638 1.00 97.94 269 TRP A CA 1
ATOM 2104 C C . TRP A 1 269 ? -20.235 -5.667 11.409 1.00 97.94 269 TRP A C 1
ATOM 2106 O O . TRP A 1 269 ? -19.457 -6.617 11.349 1.00 97.94 269 TRP A O 1
ATOM 2116 N N . ILE A 1 270 ? -21.062 -5.364 10.403 1.00 98.38 270 ILE A N 1
ATOM 2117 C CA . ILE A 1 270 ? -21.077 -6.110 9.137 1.00 98.38 270 ILE A CA 1
ATOM 2118 C C . ILE A 1 270 ? -19.732 -5.935 8.424 1.00 98.38 270 ILE A C 1
ATOM 2120 O O . ILE A 1 270 ? -19.091 -6.915 8.050 1.00 98.38 270 ILE A O 1
ATOM 2124 N N . GLY A 1 271 ? -19.270 -4.685 8.304 1.00 98.12 271 GLY A N 1
ATOM 2125 C CA . GLY A 1 271 ? -17.969 -4.361 7.720 1.00 98.12 271 GLY A CA 1
ATOM 2126 C C . GLY A 1 271 ? -16.810 -4.997 8.488 1.00 98.12 271 GLY A C 1
ATOM 2127 O O . GLY A 1 271 ? -15.885 -5.520 7.869 1.00 98.12 271 GLY A O 1
ATOM 2128 N N . PHE A 1 272 ? -16.886 -5.028 9.822 1.00 98.25 272 PHE A N 1
ATOM 2129 C CA . PHE A 1 272 ? -15.922 -5.730 10.671 1.00 98.25 272 PHE A CA 1
ATOM 2130 C C . PHE A 1 272 ? -15.874 -7.229 10.340 1.00 98.25 272 PHE A C 1
ATOM 2132 O O . PHE A 1 272 ? -14.806 -7.755 10.035 1.00 98.25 272 PHE A O 1
ATOM 2139 N N . GLY A 1 273 ? -17.022 -7.915 10.356 1.00 97.94 273 GLY A N 1
ATOM 2140 C CA . GLY A 1 273 ? -17.094 -9.359 10.112 1.00 97.94 273 GLY A CA 1
ATOM 2141 C C . GLY A 1 273 ? -16.597 -9.751 8.724 1.00 97.94 273 GLY A C 1
ATOM 2142 O O . GLY A 1 273 ? -15.769 -10.651 8.594 1.00 97.94 273 GLY A O 1
ATOM 2143 N N . VAL A 1 274 ? -17.031 -9.019 7.694 1.00 98.31 274 VAL A N 1
ATOM 2144 C CA . VAL A 1 274 ? -16.574 -9.227 6.312 1.00 98.31 274 VAL A CA 1
ATOM 2145 C C . VAL A 1 274 ? -15.068 -8.994 6.194 1.00 98.31 274 VAL A C 1
ATOM 2147 O O . VAL A 1 274 ? -14.373 -9.820 5.613 1.00 98.31 274 VAL A O 1
ATOM 2150 N N . SER A 1 275 ? -14.535 -7.921 6.784 1.00 98.31 275 SER A N 1
ATOM 2151 C CA . SER A 1 275 ? -13.093 -7.634 6.732 1.00 98.31 275 SER A CA 1
ATOM 2152 C C . SER A 1 275 ? -12.274 -8.728 7.421 1.00 98.31 275 SER A C 1
ATOM 2154 O O . SER A 1 275 ? -11.272 -9.183 6.875 1.00 98.31 275 SER A O 1
ATOM 2156 N N . LEU A 1 276 ? -12.720 -9.209 8.587 1.00 98.25 276 LEU A N 1
ATOM 2157 C CA . LEU A 1 276 ? -12.067 -10.314 9.286 1.00 98.25 276 LEU A CA 1
ATOM 2158 C C . LEU A 1 276 ? -12.111 -11.608 8.458 1.00 98.25 276 LEU A C 1
ATOM 2160 O O . LEU A 1 276 ? -11.088 -12.272 8.311 1.00 98.25 276 LEU A O 1
ATOM 2164 N N . GLY A 1 277 ? -13.265 -11.935 7.873 1.00 98.06 277 GLY A N 1
ATOM 2165 C CA . GLY A 1 277 ? -13.441 -13.102 7.009 1.00 98.06 277 GLY A CA 1
ATOM 2166 C C . GLY A 1 277 ? -12.566 -13.067 5.754 1.00 98.06 277 GLY A C 1
ATOM 2167 O O . GLY A 1 277 ? -11.856 -14.029 5.471 1.00 98.06 277 GLY A O 1
ATOM 2168 N N . LEU A 1 278 ? -12.548 -11.941 5.032 1.00 98.19 278 LEU A N 1
ATOM 2169 C CA . LEU A 1 278 ? -11.686 -11.744 3.858 1.00 98.19 278 LEU A CA 1
ATOM 2170 C C . LEU A 1 278 ? -10.198 -11.795 4.225 1.00 98.19 278 LEU A C 1
ATOM 2172 O O . LEU A 1 278 ? -9.386 -12.337 3.476 1.00 98.19 278 LEU A O 1
ATOM 2176 N N . GLY A 1 279 ? -9.833 -11.278 5.397 1.00 98.06 279 GLY A N 1
ATOM 2177 C CA . GLY A 1 279 ? -8.476 -11.392 5.909 1.00 98.06 279 GLY A CA 1
ATOM 2178 C C . GLY A 1 279 ? -8.086 -12.833 6.228 1.00 98.06 279 GLY A C 1
ATOM 2179 O O . GLY A 1 279 ? -6.981 -13.240 5.886 1.00 98.06 279 GLY A O 1
ATOM 2180 N N . LEU A 1 280 ? -8.990 -13.629 6.809 1.00 97.56 280 LEU A N 1
ATOM 2181 C CA . LEU A 1 280 ? -8.758 -15.055 7.062 1.00 97.56 280 LEU A CA 1
ATOM 2182 C C . LEU A 1 280 ? -8.662 -15.852 5.755 1.00 97.56 280 LEU A C 1
ATOM 2184 O O . LEU A 1 280 ? -7.842 -16.761 5.665 1.00 97.56 280 LEU A O 1
ATOM 2188 N N . LEU A 1 281 ? -9.429 -15.468 4.729 1.00 97.44 281 LEU A N 1
ATOM 2189 C CA . LEU A 1 281 ? -9.287 -15.981 3.362 1.00 97.44 281 LEU A CA 1
ATOM 2190 C C . LEU A 1 281 ? -7.992 -15.541 2.670 1.00 97.44 281 LEU A C 1
ATOM 2192 O O . LEU A 1 281 ? -7.668 -16.091 1.621 1.00 97.44 281 LEU A O 1
ATOM 2196 N N . SER A 1 282 ? -7.269 -14.565 3.222 1.00 97.06 282 SER A N 1
ATOM 2197 C CA . SER A 1 282 ? -5.993 -14.075 2.694 1.00 97.06 282 SER A CA 1
ATOM 2198 C C . SER A 1 282 ? -4.810 -14.707 3.414 1.00 97.06 282 SER A C 1
ATOM 2200 O O . SER A 1 282 ? -3.949 -15.320 2.791 1.00 97.06 282 SER A O 1
ATOM 2202 N N . LYS A 1 283 ? -4.758 -14.569 4.742 1.00 95.62 283 LYS A N 1
ATOM 2203 C CA . LYS A 1 283 ? -3.673 -15.080 5.580 1.00 95.62 283 LYS A CA 1
ATOM 2204 C C . LYS A 1 283 ? -4.155 -15.240 7.017 1.00 95.62 283 LYS A C 1
ATOM 2206 O O . LYS A 1 283 ? -4.692 -14.310 7.620 1.00 95.62 283 LYS A O 1
ATOM 2211 N N . TYR A 1 284 ? -3.863 -16.394 7.613 1.00 93.88 284 TYR A N 1
ATOM 2212 C CA . TYR A 1 284 ? -4.298 -16.723 8.976 1.00 93.88 284 TYR A CA 1
ATOM 2213 C C . TYR A 1 284 ? -3.811 -15.735 10.042 1.00 93.88 284 TYR A C 1
ATOM 2215 O O . TYR A 1 284 ? -4.425 -15.613 11.095 1.00 93.88 284 TYR A O 1
ATOM 2223 N N . THR A 1 285 ? -2.739 -14.987 9.770 1.00 93.38 285 THR A N 1
ATOM 2224 C CA . THR A 1 285 ? -2.172 -13.996 10.693 1.00 93.38 285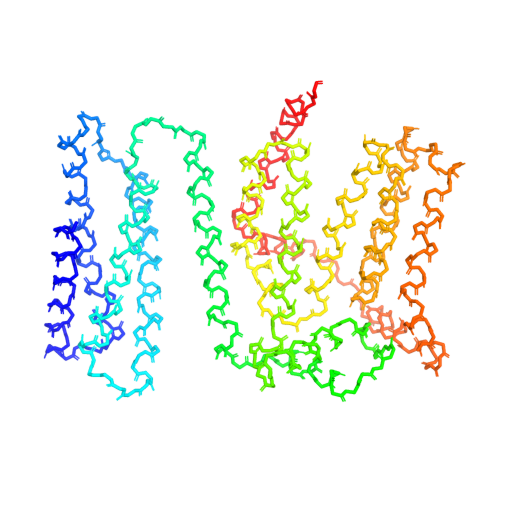 THR A CA 1
ATOM 2225 C C . THR A 1 285 ? -3.148 -12.890 11.091 1.00 93.38 285 THR A C 1
ATOM 2227 O O . THR A 1 285 ? -2.951 -12.301 12.152 1.00 93.38 285 THR A O 1
ATOM 2230 N N . ILE A 1 286 ? -4.213 -12.618 10.318 1.00 96.00 286 ILE A N 1
ATOM 2231 C CA . ILE A 1 286 ? -5.230 -11.640 10.743 1.00 96.00 286 ILE A CA 1
ATOM 2232 C C . ILE A 1 286 ? -5.951 -12.062 12.027 1.00 96.00 286 ILE A C 1
ATOM 2234 O O . ILE A 1 286 ? -6.461 -11.206 12.747 1.00 96.00 286 ILE A O 1
ATOM 2238 N N . VAL A 1 287 ? -5.965 -13.363 12.350 1.00 92.75 287 VAL A N 1
ATOM 2239 C CA . VAL A 1 287 ? -6.621 -13.887 13.556 1.00 92.75 287 VAL A CA 1
ATOM 2240 C C . VAL A 1 287 ? -6.101 -13.212 14.824 1.00 92.75 287 VAL A C 1
ATOM 2242 O O . VAL A 1 287 ? -6.847 -13.084 15.787 1.00 92.75 287 VAL A O 1
ATOM 2245 N N . LEU A 1 288 ? -4.861 -12.705 14.807 1.00 91.38 288 LEU A N 1
ATOM 2246 C CA . LEU A 1 288 ? -4.250 -11.974 15.917 1.00 91.38 288 LEU A CA 1
ATOM 2247 C C . LEU A 1 288 ? -5.024 -10.701 16.294 1.00 91.38 288 LEU A C 1
ATOM 2249 O O . LEU A 1 288 ? -4.987 -10.296 17.454 1.00 91.38 288 LEU A O 1
ATOM 2253 N N . LEU A 1 289 ? -5.769 -10.098 15.360 1.00 93.12 289 LEU A N 1
ATOM 2254 C CA . LEU A 1 289 ? -6.612 -8.942 15.662 1.00 93.12 289 LEU A CA 1
ATOM 2255 C C . LEU A 1 289 ? -7.838 -9.303 16.510 1.00 93.12 289 LEU A C 1
ATOM 2257 O O . LEU A 1 289 ? -8.260 -8.491 17.334 1.00 93.12 289 LEU A O 1
ATOM 2261 N N . GLY A 1 290 ? -8.374 -10.521 16.380 1.00 90.69 290 GLY A N 1
ATOM 2262 C CA . GLY A 1 290 ? -9.535 -10.980 17.150 1.00 90.69 290 GLY A CA 1
ATOM 2263 C C . GLY A 1 290 ? -9.317 -10.873 18.667 1.00 90.69 290 GLY A C 1
ATOM 2264 O O . GLY A 1 290 ? -10.053 -10.140 19.330 1.00 90.69 290 GLY A O 1
ATOM 2265 N N . PRO A 1 291 ? -8.273 -11.512 19.233 1.00 91.75 291 PRO A N 1
ATOM 2266 C CA . PRO A 1 291 ? -7.924 -11.377 20.643 1.00 91.75 291 PRO A CA 1
ATOM 2267 C C . PRO A 1 291 ? -7.635 -9.938 21.073 1.00 91.75 291 PRO A C 1
ATOM 2269 O O . PRO A 1 291 ? -8.040 -9.555 22.165 1.00 91.75 291 PRO A O 1
ATOM 2272 N N . THR A 1 292 ? -6.984 -9.116 20.238 1.00 93.12 292 THR A N 1
ATOM 2273 C CA . THR A 1 292 ? -6.729 -7.707 20.599 1.00 93.12 292 THR A CA 1
ATOM 2274 C C . THR A 1 292 ? -8.017 -6.898 20.725 1.00 93.12 292 THR A C 1
ATOM 2276 O O . THR A 1 292 ? -8.151 -6.087 21.638 1.00 93.12 292 THR A O 1
ATOM 2279 N N . PHE A 1 293 ? -8.992 -7.161 19.857 1.00 94.06 293 PHE A N 1
ATOM 2280 C CA . PHE A 1 293 ? -10.298 -6.522 19.891 1.00 94.06 293 PHE A CA 1
ATOM 2281 C C . PHE A 1 293 ? -11.128 -6.988 21.094 1.00 94.06 293 PHE A C 1
ATOM 2283 O O . PHE A 1 293 ? -11.708 -6.168 21.804 1.00 94.06 293 PHE A O 1
ATOM 2290 N N . LEU A 1 294 ? -11.120 -8.293 21.382 1.00 94.19 294 LEU A N 1
ATOM 2291 C CA . LEU A 1 294 ? -11.744 -8.845 22.587 1.00 94.19 294 LEU A CA 1
ATOM 2292 C C . LEU A 1 294 ? -11.121 -8.258 23.855 1.00 94.19 294 LEU A C 1
ATOM 2294 O O . LEU A 1 294 ? -11.844 -7.835 24.753 1.00 94.19 294 LEU A O 1
ATOM 2298 N N . LEU A 1 295 ? -9.790 -8.175 23.913 1.00 95.75 295 LEU A N 1
ATOM 2299 C CA . LEU A 1 295 ? -9.080 -7.559 25.028 1.00 95.75 295 LEU A CA 1
ATOM 2300 C C . LEU A 1 295 ? -9.471 -6.088 25.186 1.00 95.75 295 LEU A C 1
ATOM 2302 O O . LEU A 1 295 ? -9.744 -5.658 26.303 1.00 95.75 295 LEU A O 1
ATOM 2306 N N . PHE A 1 296 ? -9.565 -5.331 24.090 1.00 95.00 296 PHE A N 1
ATOM 2307 C CA . PHE A 1 296 ? -10.047 -3.952 24.132 1.00 95.00 296 PHE A CA 1
ATOM 2308 C C . PHE A 1 296 ? -11.463 -3.868 24.721 1.00 95.00 296 PHE A C 1
ATOM 2310 O O . PHE A 1 296 ? -11.683 -3.096 25.650 1.00 95.00 296 PHE A O 1
ATOM 2317 N N . MET A 1 297 ? -12.400 -4.699 24.250 1.00 95.25 297 MET A N 1
ATOM 2318 C CA . MET A 1 297 ? -13.772 -4.740 24.774 1.00 95.25 297 MET A CA 1
ATOM 2319 C C . MET A 1 297 ? -13.844 -5.135 26.252 1.00 95.25 297 MET A C 1
ATOM 2321 O O . MET A 1 297 ? -14.726 -4.670 26.968 1.00 95.25 297 MET A O 1
ATOM 2325 N N . LEU A 1 298 ? -12.939 -5.999 26.721 1.00 96.12 298 LEU A N 1
ATOM 2326 C CA . LEU A 1 298 ? -12.850 -6.387 28.128 1.00 96.12 298 LEU A CA 1
ATOM 2327 C C . LEU A 1 298 ? -12.264 -5.268 28.992 1.00 96.12 298 LEU A C 1
ATOM 2329 O O . LEU A 1 298 ? -12.715 -5.066 30.120 1.00 96.12 298 LEU A O 1
ATOM 2333 N N . VAL A 1 299 ? -11.267 -4.541 28.492 1.00 96.50 299 VAL A N 1
ATOM 2334 C CA . VAL A 1 299 ? -10.571 -3.495 29.250 1.00 96.50 299 VAL A CA 1
ATOM 2335 C C . VAL A 1 299 ? -11.384 -2.203 29.297 1.00 96.50 299 VAL A C 1
ATOM 2337 O O . VAL A 1 299 ? -11.530 -1.641 30.380 1.00 96.50 299 VAL A O 1
ATOM 2340 N N . ASP A 1 300 ? -11.943 -1.750 28.174 1.00 94.69 300 ASP A N 1
ATOM 2341 C CA . ASP A 1 300 ? -12.702 -0.500 28.097 1.00 94.69 300 ASP A CA 1
ATOM 2342 C C . ASP A 1 300 ? -14.145 -0.674 28.613 1.00 94.69 300 ASP A C 1
ATOM 2344 O O . ASP A 1 300 ? -14.948 -1.367 27.979 1.00 94.69 300 ASP A O 1
ATOM 2348 N N . PRO A 1 301 ? -14.536 -0.019 29.728 1.00 92.94 301 PRO A N 1
ATOM 2349 C CA . PRO A 1 301 ? -15.884 -0.140 30.275 1.00 92.94 301 PRO A CA 1
ATOM 2350 C C . PRO A 1 301 ? -16.982 0.288 29.298 1.00 92.94 301 PRO A C 1
ATOM 2352 O O . PRO A 1 301 ? -18.083 -0.261 29.356 1.00 92.94 301 PRO A O 1
ATOM 2355 N N . LYS A 1 302 ? -16.697 1.242 28.397 1.00 91.88 302 LYS A N 1
ATOM 2356 C CA . LYS A 1 302 ? -17.673 1.705 27.402 1.00 91.88 302 LYS A CA 1
ATOM 2357 C C . LYS A 1 302 ? -17.919 0.643 26.337 1.00 91.88 302 LYS A C 1
ATOM 2359 O O . LYS A 1 302 ? -19.064 0.434 25.967 1.00 91.88 302 LYS A O 1
ATOM 2364 N N . ALA A 1 303 ? -16.894 -0.073 25.889 1.00 94.25 303 ALA A N 1
ATOM 2365 C CA . ALA A 1 303 ? -17.041 -1.127 24.891 1.00 94.25 303 ALA A CA 1
ATOM 2366 C C . ALA A 1 303 ? -17.720 -2.411 25.412 1.00 94.25 303 ALA A C 1
ATOM 2368 O O . ALA A 1 303 ? -18.291 -3.157 24.614 1.00 94.25 303 ALA A O 1
ATOM 2369 N N . ARG A 1 304 ? -17.719 -2.675 26.729 1.00 95.44 304 ARG A N 1
ATOM 2370 C CA . ARG A 1 304 ? -18.287 -3.910 27.318 1.00 95.44 304 ARG A CA 1
ATOM 2371 C C . ARG A 1 304 ? -19.767 -4.137 27.013 1.00 95.44 304 ARG A C 1
ATOM 2373 O O . ARG A 1 304 ? -20.200 -5.287 26.972 1.00 95.44 304 ARG A O 1
ATOM 2380 N N . HIS A 1 305 ? -20.558 -3.082 26.796 1.00 94.56 305 HIS A N 1
ATOM 2381 C CA . HIS A 1 305 ? -21.993 -3.245 26.507 1.00 94.56 305 HIS A CA 1
ATOM 2382 C C . HIS A 1 305 ? -22.240 -4.081 25.242 1.00 94.56 305 HIS A C 1
ATOM 2384 O O . HIS A 1 305 ? -23.261 -4.763 25.152 1.00 94.56 305 HIS A O 1
ATOM 2390 N N . TRP A 1 306 ? -21.283 -4.094 24.306 1.00 96.12 306 TRP A N 1
ATOM 2391 C CA . TRP A 1 306 ? -21.390 -4.839 23.057 1.00 96.12 306 TRP A CA 1
ATOM 2392 C C . TRP A 1 306 ? -21.460 -6.354 23.262 1.00 96.12 306 TRP A C 1
ATOM 2394 O O . TRP A 1 306 ? -22.052 -7.023 22.421 1.00 96.12 306 TRP A O 1
ATOM 2404 N N . PHE A 1 307 ? -20.962 -6.897 24.382 1.00 95.88 307 PHE A N 1
ATOM 2405 C CA . PHE A 1 307 ? -21.143 -8.317 24.720 1.00 95.88 307 PHE A CA 1
ATOM 2406 C C . PHE A 1 307 ? -22.618 -8.709 24.889 1.00 95.88 307 PHE A C 1
ATOM 2408 O O . PHE A 1 307 ? -22.966 -9.871 24.744 1.00 95.88 307 PHE A O 1
ATOM 2415 N N . LEU A 1 308 ? -23.502 -7.753 25.179 1.00 96.06 308 LEU A N 1
ATOM 2416 C CA . LEU A 1 308 ? -24.942 -7.994 25.319 1.00 96.06 308 LEU A CA 1
ATOM 2417 C C . LEU A 1 308 ? -25.720 -7.671 24.036 1.00 96.06 308 LEU A C 1
ATOM 2419 O O . LEU A 1 308 ? -26.948 -7.757 24.008 1.00 96.06 308 LEU A O 1
ATOM 2423 N N . LYS A 1 309 ? -25.032 -7.240 22.977 1.00 96.31 309 LYS A N 1
ATOM 2424 C CA . LYS A 1 309 ? -25.633 -6.809 21.714 1.00 96.31 309 LYS A CA 1
ATOM 2425 C C . LYS A 1 309 ? -25.335 -7.829 20.616 1.00 96.31 309 LYS A C 1
ATOM 2427 O O . LYS A 1 309 ? -24.296 -8.475 20.653 1.00 96.31 309 LYS A O 1
ATOM 2432 N N . PRO A 1 310 ? -26.190 -7.941 19.585 1.00 96.31 310 PRO A N 1
ATOM 2433 C CA . PRO A 1 310 ? -25.990 -8.916 18.511 1.00 96.31 310 PRO A CA 1
ATOM 2434 C C . PRO A 1 310 ? -24.775 -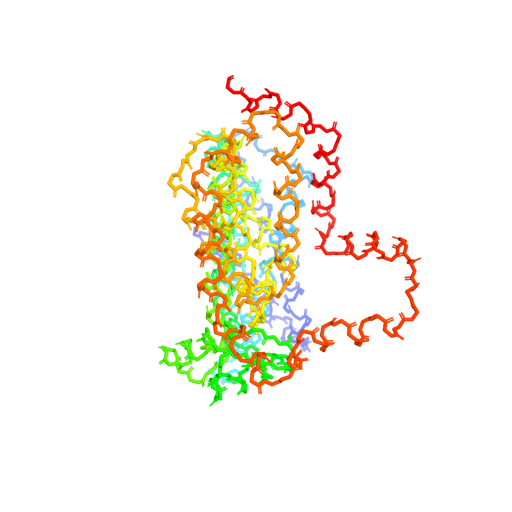8.612 17.617 1.00 96.31 310 PRO A C 1
ATOM 2436 O O . PRO A 1 310 ? -24.279 -9.510 16.948 1.00 96.31 310 PRO A O 1
ATOM 2439 N N . GLY A 1 311 ? -24.280 -7.371 17.607 1.00 96.50 311 GLY A N 1
ATOM 2440 C CA . GLY A 1 311 ? -23.235 -6.888 16.697 1.00 96.50 311 GLY A CA 1
ATOM 2441 C C . GLY A 1 311 ? -21.986 -7.779 16.576 1.00 96.50 311 GLY A C 1
ATOM 2442 O O . GLY A 1 311 ? -21.731 -8.282 15.479 1.00 96.50 311 GLY A O 1
ATOM 2443 N N . PRO A 1 312 ? -21.232 -8.032 17.667 1.00 96.50 312 PRO A N 1
ATOM 2444 C CA . PRO A 1 312 ? -20.046 -8.888 17.615 1.00 96.50 312 PRO A CA 1
ATOM 2445 C C . PRO A 1 312 ? -20.340 -10.306 17.116 1.00 96.50 312 PRO A C 1
ATOM 2447 O O . PRO A 1 312 ? -19.532 -10.893 16.400 1.00 96.50 312 PRO A O 1
ATOM 2450 N N . TYR A 1 313 ? -21.507 -10.852 17.461 1.00 97.19 313 TYR A N 1
ATOM 2451 C CA . TYR A 1 313 ? -21.910 -12.200 17.062 1.00 97.19 313 TYR A CA 1
ATOM 2452 C C . TYR A 1 313 ? -22.261 -12.270 15.575 1.00 97.19 313 TYR A C 1
ATOM 24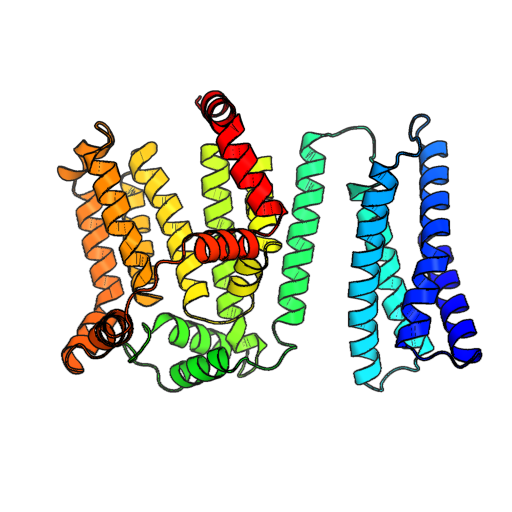54 O O . TYR A 1 313 ? -21.841 -13.202 14.895 1.00 97.19 313 TYR A O 1
ATOM 2462 N N . VAL A 1 314 ? -22.955 -11.257 15.045 1.00 97.38 314 VAL A N 1
ATOM 2463 C CA . VAL A 1 314 ? -23.199 -11.118 13.599 1.00 97.38 314 VAL A CA 1
ATOM 2464 C C . VAL A 1 314 ? -21.871 -11.031 12.852 1.00 97.38 314 VAL A C 1
ATOM 2466 O O . VAL A 1 314 ? -21.681 -11.718 11.852 1.00 97.38 314 VAL A O 1
ATOM 2469 N N . ALA A 1 315 ? -20.926 -10.240 13.360 1.00 97.56 315 ALA A N 1
ATOM 2470 C CA . ALA A 1 315 ? -19.607 -10.114 12.760 1.00 97.56 315 ALA A CA 1
ATOM 2471 C C . ALA A 1 315 ? -18.830 -11.442 12.762 1.00 97.56 315 ALA A C 1
ATOM 2473 O O . ALA A 1 315 ? -18.224 -11.798 11.752 1.00 97.56 315 ALA A O 1
ATOM 2474 N N . LEU A 1 316 ? -18.890 -12.199 13.863 1.00 97.00 316 LEU A N 1
ATOM 2475 C CA . LEU A 1 316 ? -18.280 -13.524 13.969 1.00 97.00 316 LEU A CA 1
ATOM 2476 C C . LEU A 1 316 ? -18.889 -14.511 12.967 1.00 97.00 316 LEU A C 1
ATOM 2478 O O . LEU A 1 316 ? -18.152 -15.196 12.265 1.00 97.00 316 LEU A O 1
ATOM 2482 N N . VAL A 1 317 ? -20.220 -14.560 12.869 1.00 98.19 317 VAL A N 1
ATOM 2483 C CA . VAL A 1 317 ? -20.916 -15.427 11.908 1.00 98.19 317 VAL A CA 1
ATOM 2484 C C . VAL A 1 317 ? -20.521 -15.067 10.479 1.00 98.19 317 VAL A C 1
ATOM 2486 O O . VAL A 1 317 ? -20.164 -15.954 9.714 1.00 98.19 317 VAL A O 1
ATOM 2489 N N . LEU A 1 318 ? -20.504 -13.780 10.121 1.00 98.06 318 LEU A N 1
ATOM 2490 C CA . LEU A 1 318 ? -20.072 -13.336 8.792 1.00 98.06 318 LEU A CA 1
ATOM 2491 C C . LEU A 1 318 ? -18.620 -13.721 8.497 1.00 98.06 318 LEU A C 1
ATOM 2493 O O . LEU A 1 318 ? -18.333 -14.229 7.415 1.00 98.06 318 LEU A O 1
ATOM 2497 N N . ALA A 1 319 ? -17.716 -13.538 9.462 1.00 97.88 319 ALA A N 1
ATOM 2498 C CA . ALA A 1 319 ? -16.320 -13.928 9.305 1.00 97.88 319 ALA A CA 1
ATOM 2499 C C . ALA A 1 319 ? -16.178 -15.440 9.067 1.00 97.88 319 ALA A C 1
ATOM 2501 O O . ALA A 1 319 ? -15.439 -15.848 8.172 1.00 97.88 319 ALA A O 1
ATOM 2502 N N . LEU A 1 320 ? -16.919 -16.264 9.818 1.00 97.56 320 LEU A N 1
ATOM 2503 C CA . LEU A 1 320 ? -16.935 -17.720 9.658 1.00 97.56 320 LEU A CA 1
ATOM 2504 C C . LEU A 1 320 ? -17.566 -18.158 8.335 1.00 97.56 320 LEU A C 1
ATOM 2506 O O . LEU A 1 320 ? -17.058 -19.081 7.711 1.00 97.56 320 LEU A O 1
ATOM 2510 N N . LEU A 1 321 ? -18.627 -17.491 7.879 1.00 97.88 321 LEU A N 1
ATOM 2511 C CA . LEU A 1 321 ? -19.236 -17.762 6.576 1.00 97.88 321 LEU A CA 1
ATOM 2512 C C . LEU A 1 321 ? -18.248 -17.474 5.444 1.00 97.88 321 LEU A C 1
ATOM 2514 O O . LEU A 1 321 ? -18.043 -18.332 4.589 1.00 97.88 321 LEU A O 1
ATOM 2518 N N . CYS A 1 322 ? -17.575 -16.321 5.475 1.00 97.38 322 CYS A N 1
ATOM 2519 C CA . CYS A 1 322 ? -16.513 -16.009 4.521 1.00 97.38 322 CYS A CA 1
ATOM 2520 C C . CYS A 1 322 ? -15.359 -17.018 4.601 1.00 97.38 322 CYS A C 1
ATOM 2522 O O . CYS A 1 322 ? -14.858 -17.441 3.570 1.00 97.38 322 CYS A O 1
ATOM 2524 N N . PHE A 1 323 ? -14.947 -17.425 5.804 1.00 97.12 323 PHE A N 1
ATOM 2525 C CA . PHE A 1 323 ? -13.831 -18.353 6.010 1.00 97.12 323 PHE A CA 1
ATOM 2526 C C . PHE A 1 323 ? -14.193 -19.835 5.795 1.00 97.12 323 PHE A C 1
ATOM 2528 O O . PHE A 1 323 ? -13.308 -20.690 5.730 1.00 97.12 323 PHE A O 1
ATOM 2535 N N . SER A 1 324 ? -15.481 -20.154 5.648 1.00 97.38 324 SER A N 1
ATOM 2536 C CA . SER A 1 324 ? -15.973 -21.529 5.535 1.00 97.38 324 SER A CA 1
ATOM 2537 C C . SER A 1 324 ? -15.332 -22.365 4.417 1.00 97.38 324 SER A C 1
ATOM 2539 O O . SER A 1 324 ? -15.067 -23.536 4.691 1.00 97.38 324 SER A O 1
ATOM 2541 N N . PRO A 1 325 ? -14.973 -21.828 3.228 1.00 96.88 325 PRO A N 1
ATOM 2542 C CA . PRO A 1 325 ? -14.272 -22.606 2.205 1.00 96.88 325 PRO A CA 1
ATOM 2543 C C . PRO A 1 325 ? -12.970 -23.223 2.724 1.00 96.88 325 PRO A C 1
ATOM 2545 O O . PRO A 1 325 ? -12.715 -24.407 2.527 1.00 96.88 325 PRO A O 1
ATOM 2548 N N . VAL A 1 326 ? -12.185 -22.446 3.474 1.00 96.75 326 VAL A N 1
ATOM 2549 C CA . VAL A 1 326 ? -10.889 -22.888 4.003 1.00 96.75 326 VAL A CA 1
ATOM 2550 C C . VAL A 1 326 ? -11.063 -23.922 5.110 1.00 96.75 326 VAL A C 1
ATOM 2552 O O . VAL A 1 326 ? -10.248 -24.840 5.228 1.00 96.75 326 VAL A O 1
ATOM 2555 N N . LEU A 1 327 ? -12.125 -23.796 5.914 1.00 96.38 327 LEU A N 1
ATOM 2556 C CA . LEU A 1 327 ? -12.481 -24.798 6.919 1.00 96.38 327 LEU A CA 1
ATOM 2557 C C . LEU A 1 327 ? -12.850 -26.126 6.256 1.00 96.38 327 LEU A C 1
ATOM 2559 O O . LEU A 1 327 ? -12.312 -27.158 6.643 1.00 96.38 327 LEU A O 1
ATOM 2563 N N . ILE A 1 328 ? -13.706 -26.092 5.230 1.00 97.62 328 ILE A N 1
ATOM 2564 C CA . ILE A 1 328 ? -14.116 -27.281 4.472 1.00 97.62 328 ILE A CA 1
ATOM 2565 C C . ILE A 1 328 ? -12.898 -27.945 3.829 1.00 97.62 328 ILE A C 1
ATOM 2567 O O . ILE A 1 328 ? -12.708 -29.150 3.986 1.00 97.62 328 ILE A O 1
ATOM 2571 N N . TRP A 1 329 ? -12.039 -27.158 3.176 1.00 97.44 329 TRP A N 1
ATOM 2572 C CA . TRP A 1 329 ? -10.820 -27.666 2.554 1.00 97.44 329 TRP A CA 1
ATOM 2573 C C . TRP A 1 329 ? -9.913 -28.361 3.568 1.00 97.44 329 TRP A C 1
ATOM 2575 O O . TRP A 1 329 ? -9.485 -29.490 3.351 1.00 97.44 329 TRP A O 1
ATOM 2585 N N . ASN A 1 330 ? -9.662 -27.727 4.717 1.00 96.56 330 ASN A N 1
ATOM 2586 C CA . ASN A 1 330 ? -8.830 -28.326 5.758 1.00 96.56 330 ASN A CA 1
ATOM 2587 C C . ASN A 1 330 ? -9.465 -29.591 6.340 1.00 96.56 330 ASN A C 1
ATOM 2589 O O . ASN A 1 330 ? -8.750 -30.562 6.557 1.00 96.56 330 ASN A O 1
ATOM 2593 N N . MET A 1 331 ? -10.782 -29.620 6.554 1.00 96.75 331 MET A N 1
ATOM 2594 C CA . MET A 1 331 ? -11.476 -30.826 7.019 1.00 96.75 331 MET A CA 1
ATOM 2595 C C . MET A 1 331 ? -11.309 -32.001 6.048 1.00 96.75 331 MET A C 1
ATOM 2597 O O . MET A 1 331 ? -11.156 -33.135 6.490 1.00 96.75 331 MET A O 1
ATOM 2601 N N . GLN A 1 332 ? -11.308 -31.731 4.741 1.00 97.19 332 GLN A N 1
ATOM 2602 C CA . GLN A 1 332 ? -11.096 -32.736 3.694 1.00 97.19 332 GLN A CA 1
ATOM 2603 C C . GLN A 1 332 ? -9.631 -33.184 3.565 1.00 97.19 332 GLN A C 1
ATOM 2605 O O . GLN A 1 332 ? -9.375 -34.270 3.057 1.00 97.19 332 GLN A O 1
ATOM 2610 N N . HIS A 1 333 ? -8.683 -32.378 4.050 1.00 96.06 333 HIS A N 1
ATOM 2611 C CA . HIS A 1 333 ? -7.239 -32.605 3.936 1.00 96.06 333 HIS A CA 1
ATOM 2612 C C . HIS A 1 333 ? -6.568 -32.782 5.307 1.00 96.06 333 HIS A C 1
ATOM 2614 O O . HIS A 1 333 ? -5.452 -32.311 5.516 1.00 96.06 333 HIS A O 1
ATOM 2620 N N . GLU A 1 334 ? -7.257 -33.406 6.269 1.00 95.12 334 GLU A N 1
ATOM 2621 C CA . GLU A 1 334 ? -6.703 -33.755 7.592 1.00 95.12 334 GLU A CA 1
ATOM 2622 C C . GLU A 1 334 ? -6.074 -32.564 8.350 1.00 95.12 334 GLU A C 1
ATOM 2624 O O . GLU A 1 334 ? -5.104 -32.704 9.092 1.00 95.12 334 GLU A O 1
ATOM 2629 N N . TRP A 1 335 ? -6.625 -31.362 8.161 1.00 93.38 335 TRP A N 1
ATOM 2630 C CA . TRP A 1 335 ? -6.136 -30.099 8.727 1.00 93.38 335 TRP A CA 1
ATOM 2631 C C . TRP A 1 335 ? -4.702 -29.728 8.315 1.00 93.38 335 TRP A C 1
ATOM 2633 O O . TRP A 1 335 ? -4.023 -28.969 9.016 1.00 93.38 335 TRP A O 1
ATOM 2643 N N . ALA A 1 336 ? -4.240 -30.233 7.165 1.00 91.19 336 ALA A N 1
ATOM 2644 C CA . ALA A 1 336 ? -2.861 -30.108 6.704 1.00 91.19 336 ALA A CA 1
ATOM 2645 C C . ALA A 1 336 ? -2.339 -28.665 6.701 1.00 91.19 336 ALA A C 1
ATOM 2647 O O . ALA A 1 336 ? -1.200 -28.435 7.110 1.00 91.19 336 ALA A O 1
ATOM 2648 N N . SER A 1 337 ? -3.150 -27.677 6.297 1.00 91.38 337 SER A N 1
ATOM 2649 C CA . SER A 1 337 ? -2.690 -26.283 6.240 1.00 91.38 337 SER A CA 1
ATOM 2650 C C . SER A 1 337 ? -2.464 -25.688 7.628 1.00 91.38 337 SER A C 1
ATOM 2652 O O . SER A 1 337 ? -1.439 -25.054 7.890 1.00 91.38 337 SER A O 1
ATOM 2654 N N . PHE A 1 338 ? -3.372 -25.941 8.571 1.00 90.69 338 PHE A N 1
ATOM 2655 C CA . PHE A 1 338 ? -3.217 -25.461 9.948 1.00 90.69 338 PHE A CA 1
ATOM 2656 C C . PHE A 1 338 ? -2.044 -26.145 10.665 1.00 90.69 338 PHE A C 1
ATOM 2658 O O . PHE A 1 338 ? -1.286 -25.495 11.397 1.00 90.69 338 PHE A O 1
ATOM 2665 N N . LEU A 1 339 ? -1.843 -27.440 10.409 1.00 89.06 339 LEU A N 1
ATOM 2666 C CA . LEU A 1 339 ? -0.684 -28.184 10.900 1.00 89.06 339 LEU A CA 1
ATOM 2667 C C . LEU A 1 339 ? 0.620 -27.659 10.290 1.00 89.06 339 LEU A C 1
ATOM 2669 O O . LEU A 1 339 ? 1.598 -27.468 11.009 1.00 89.06 339 LEU A O 1
ATOM 2673 N N . PHE A 1 340 ? 0.640 -27.335 8.996 1.00 86.44 340 PHE A N 1
ATOM 2674 C CA . PHE A 1 340 ? 1.809 -26.756 8.332 1.00 86.44 340 PHE A CA 1
ATOM 2675 C C . PHE A 1 340 ? 2.258 -25.437 8.982 1.00 86.44 340 PHE A C 1
ATOM 2677 O O . PHE A 1 340 ? 3.456 -25.215 9.182 1.00 86.44 340 PHE A O 1
ATOM 2684 N N . GLN A 1 341 ? 1.305 -24.582 9.363 1.00 83.81 341 GLN A N 1
ATOM 2685 C CA . GLN A 1 341 ? 1.582 -23.284 9.989 1.00 83.81 341 GLN A CA 1
ATOM 2686 C C . GLN A 1 341 ? 2.157 -23.392 11.407 1.00 83.81 341 GLN A C 1
ATOM 2688 O O . GLN A 1 341 ? 2.927 -22.527 11.830 1.00 83.81 341 GLN A O 1
ATOM 2693 N N . SER A 1 342 ? 1.807 -24.452 12.134 1.00 74.75 342 SER A N 1
ATOM 2694 C CA . SER A 1 342 ? 2.200 -24.672 13.529 1.00 74.75 342 SER A CA 1
ATOM 2695 C C . SER A 1 342 ? 3.435 -25.570 13.650 1.00 74.75 342 SER A C 1
ATOM 2697 O O . SER A 1 342 ? 4.435 -25.171 14.249 1.00 74.75 342 SER A O 1
ATOM 2699 N N . ALA A 1 343 ? 3.419 -26.749 13.025 1.00 62.81 343 ALA A N 1
ATOM 2700 C CA . ALA A 1 343 ? 4.415 -27.802 13.217 1.00 62.81 343 ALA A CA 1
ATOM 2701 C C . ALA A 1 343 ? 5.833 -27.383 12.794 1.00 62.81 343 ALA A C 1
ATOM 2703 O O . ALA A 1 343 ? 6.775 -27.540 13.568 1.00 62.81 343 ALA A O 1
ATOM 2704 N N . LYS A 1 344 ? 6.001 -26.775 11.608 1.00 59.94 344 LYS A N 1
ATOM 2705 C CA . LYS A 1 344 ? 7.327 -26.341 11.114 1.00 59.94 344 LYS A CA 1
ATOM 2706 C C . LYS A 1 344 ? 7.903 -25.135 11.862 1.00 59.94 344 LYS A C 1
ATOM 2708 O O . LYS A 1 344 ? 9.115 -24.917 11.823 1.00 59.94 344 LYS A O 1
ATOM 2713 N N . ARG A 1 345 ? 7.054 -24.317 12.494 1.00 59.88 345 ARG A N 1
ATOM 2714 C CA . ARG A 1 345 ? 7.482 -23.114 13.231 1.00 59.88 345 ARG A CA 1
ATOM 2715 C C . ARG A 1 345 ? 7.837 -23.426 14.681 1.00 59.88 345 ARG A C 1
ATOM 2717 O O . ARG A 1 345 ? 8.776 -22.833 15.197 1.00 59.88 345 ARG A O 1
ATOM 2724 N N . ILE A 1 346 ? 7.129 -24.367 15.305 1.00 58.38 346 ILE A N 1
ATOM 2725 C CA . ILE A 1 346 ? 7.348 -24.777 16.700 1.00 58.38 346 ILE A CA 1
ATOM 2726 C C . ILE A 1 346 ? 8.536 -25.747 16.824 1.00 58.38 346 ILE A C 1
ATOM 2728 O O . ILE A 1 346 ? 9.212 -25.756 17.846 1.00 58.38 346 ILE A O 1
ATOM 2732 N N . SER A 1 347 ? 8.854 -26.518 15.777 1.00 62.50 347 SER A N 1
ATOM 2733 C CA . SER A 1 347 ? 9.979 -27.466 15.789 1.00 62.50 347 SER A CA 1
ATOM 2734 C C . SER A 1 347 ? 11.370 -26.813 15.751 1.00 62.50 347 SER A C 1
ATOM 2736 O O . SER A 1 347 ? 12.376 -27.513 15.856 1.00 62.50 347 SER A O 1
ATOM 2738 N N . ARG A 1 348 ? 11.463 -25.488 15.568 1.00 65.12 348 ARG A N 1
ATOM 2739 C CA . ARG A 1 348 ? 12.727 -24.741 15.641 1.00 65.12 348 ARG A CA 1
ATOM 2740 C C . ARG A 1 348 ? 12.898 -24.178 17.048 1.00 65.12 348 ARG A C 1
ATOM 2742 O O . ARG A 1 348 ? 11.977 -23.561 17.570 1.00 65.12 348 ARG A O 1
ATOM 2749 N N . VAL A 1 349 ? 14.086 -24.338 17.635 1.00 72.38 349 VAL A N 1
ATOM 2750 C CA . VAL A 1 349 ? 14.420 -23.720 18.929 1.00 72.38 349 VAL A CA 1
ATOM 2751 C C . VAL A 1 349 ? 14.241 -22.199 18.802 1.00 72.38 349 VAL A C 1
ATOM 2753 O O . VAL A 1 349 ? 14.905 -21.590 17.957 1.00 72.38 349 VAL A O 1
ATOM 2756 N N . PRO A 1 350 ? 13.344 -21.567 19.581 1.00 68.12 350 PRO A N 1
ATOM 2757 C CA . PRO A 1 350 ? 13.113 -20.136 19.476 1.00 68.12 350 PRO A CA 1
ATOM 2758 C C . PRO A 1 350 ? 14.328 -19.378 20.015 1.00 68.12 350 PRO A C 1
ATOM 2760 O O . PRO A 1 350 ? 14.573 -19.335 21.218 1.00 68.12 350 PRO A O 1
ATOM 2763 N N . VAL A 1 351 ? 15.095 -18.759 19.117 1.00 77.44 351 VAL A N 1
ATOM 2764 C CA . VAL A 1 351 ? 16.167 -17.829 19.486 1.00 77.44 351 VAL A CA 1
ATOM 2765 C C . VAL A 1 351 ? 15.553 -16.437 19.608 1.00 77.44 351 VAL A C 1
ATOM 2767 O O . VAL A 1 351 ? 15.210 -15.802 18.610 1.00 77.44 351 VAL A O 1
ATOM 2770 N N . VAL A 1 352 ? 15.369 -15.965 20.842 1.00 77.00 352 VAL A N 1
ATOM 2771 C CA . VAL A 1 352 ? 14.857 -14.614 21.095 1.00 77.00 352 VAL A CA 1
ATOM 2772 C C . VAL A 1 352 ? 16.001 -13.620 20.935 1.00 77.00 352 VAL A C 1
ATOM 2774 O O . VAL A 1 352 ? 16.843 -13.461 21.814 1.00 77.00 352 VAL A O 1
ATOM 2777 N N . SER A 1 353 ? 16.024 -12.926 19.802 1.00 85.44 353 SER A N 1
ATOM 2778 C CA . SER A 1 353 ? 17.006 -11.878 19.528 1.00 85.44 353 SER A CA 1
ATOM 2779 C C . SER A 1 353 ? 16.328 -10.517 19.453 1.00 85.44 353 SER A C 1
ATOM 2781 O O . SER A 1 353 ? 16.042 -10.001 18.374 1.00 85.44 353 SER A O 1
ATOM 2783 N N . THR A 1 354 ? 16.081 -9.906 20.613 1.00 88.94 354 THR A N 1
ATOM 2784 C CA . THR A 1 354 ? 15.405 -8.600 20.718 1.00 88.94 354 THR A CA 1
ATOM 2785 C C . THR A 1 354 ? 16.087 -7.521 19.873 1.00 88.94 354 THR A C 1
ATOM 2787 O O . THR A 1 354 ? 15.413 -6.719 19.233 1.00 88.94 354 THR A O 1
ATOM 2790 N N . HIS A 1 355 ? 17.422 -7.525 19.801 1.00 89.00 355 HIS A N 1
ATOM 2791 C CA . HIS A 1 355 ? 18.174 -6.579 18.974 1.00 89.00 355 HIS A CA 1
ATOM 2792 C C . HIS A 1 355 ? 17.908 -6.774 17.471 1.00 89.00 355 HIS A C 1
ATOM 2794 O O . HIS A 1 355 ? 17.750 -5.788 16.757 1.00 89.00 355 HIS A O 1
ATOM 2800 N N . HIS A 1 356 ? 17.775 -8.019 16.995 1.00 88.38 356 HIS A N 1
ATOM 2801 C CA . HIS A 1 356 ? 17.369 -8.297 15.616 1.00 88.38 356 HIS A CA 1
ATOM 2802 C C . HIS A 1 356 ? 15.928 -7.861 15.358 1.00 88.38 356 HIS A C 1
ATOM 2804 O O . HIS A 1 356 ? 15.659 -7.273 14.319 1.00 88.38 356 HIS A O 1
ATOM 2810 N N . LEU A 1 357 ? 15.010 -8.075 16.306 1.00 88.00 357 LEU A N 1
ATOM 2811 C CA . LEU A 1 357 ? 13.633 -7.589 16.182 1.00 88.00 357 LEU A CA 1
ATOM 2812 C C . LEU A 1 357 ? 13.587 -6.062 16.028 1.00 88.00 357 LEU A C 1
ATOM 2814 O O . LEU A 1 357 ? 12.968 -5.560 15.093 1.00 88.00 357 LEU A O 1
ATOM 2818 N N . ILE A 1 358 ? 14.275 -5.329 16.908 1.00 88.38 358 ILE A N 1
ATOM 2819 C CA . ILE A 1 358 ? 14.363 -3.863 16.840 1.00 88.38 358 ILE A CA 1
ATOM 2820 C C . ILE A 1 358 ? 15.018 -3.433 15.521 1.00 88.38 358 ILE A C 1
ATOM 2822 O O . ILE A 1 358 ? 14.515 -2.526 14.859 1.00 88.38 358 ILE A O 1
ATOM 2826 N N . GLY A 1 359 ? 16.090 -4.115 15.108 1.00 89.88 359 GLY A N 1
ATOM 2827 C CA . GLY A 1 359 ? 16.763 -3.878 13.832 1.00 89.88 359 GLY A CA 1
ATOM 2828 C C . GLY A 1 359 ? 15.837 -4.062 12.627 1.00 89.88 359 GLY A C 1
ATOM 2829 O O . GLY A 1 359 ? 15.783 -3.190 11.765 1.00 89.88 359 GLY A O 1
ATOM 2830 N N . HIS A 1 360 ? 15.048 -5.140 12.586 1.00 88.94 360 HIS A N 1
ATOM 2831 C CA . HIS A 1 360 ? 14.081 -5.390 11.515 1.00 88.94 360 HIS A CA 1
ATOM 2832 C C . HIS A 1 360 ? 12.949 -4.359 11.505 1.00 88.94 360 HIS A C 1
ATOM 2834 O O . HIS A 1 360 ? 12.583 -3.881 10.435 1.00 88.94 360 HIS A O 1
ATOM 2840 N N . ILE A 1 361 ? 12.423 -3.970 12.673 1.00 87.62 361 ILE A N 1
ATOM 2841 C CA . ILE A 1 361 ? 11.404 -2.914 12.774 1.00 87.62 361 ILE A CA 1
ATOM 2842 C C . ILE A 1 361 ? 11.962 -1.589 12.242 1.00 87.62 361 ILE A C 1
ATOM 2844 O O . ILE A 1 361 ? 11.310 -0.934 11.430 1.00 87.62 361 ILE A O 1
ATOM 2848 N N . ALA A 1 362 ? 13.175 -1.208 12.651 1.00 87.69 362 ALA A N 1
ATOM 2849 C CA . ALA A 1 362 ? 13.828 0.011 12.181 1.00 87.69 362 ALA A CA 1
ATOM 2850 C C . ALA A 1 362 ? 14.095 -0.022 10.667 1.00 87.69 362 ALA A C 1
ATOM 2852 O O . ALA A 1 362 ? 13.890 0.982 9.984 1.00 87.69 362 ALA A O 1
ATOM 2853 N N . LEU A 1 363 ? 14.498 -1.179 10.133 1.00 88.38 363 LEU A N 1
ATOM 2854 C CA . LEU A 1 363 ? 14.716 -1.381 8.702 1.00 88.38 363 LEU A CA 1
ATOM 2855 C C . LEU A 1 363 ? 13.409 -1.240 7.907 1.00 88.38 363 LEU A C 1
ATOM 2857 O O . LEU A 1 363 ? 13.366 -0.499 6.929 1.00 88.38 363 LEU A O 1
ATOM 2861 N N . ILE A 1 364 ? 12.339 -1.902 8.357 1.00 86.75 364 ILE A N 1
ATOM 2862 C CA . ILE A 1 364 ? 11.014 -1.882 7.721 1.00 86.75 364 ILE A CA 1
ATOM 2863 C C . ILE A 1 364 ? 10.407 -0.477 7.735 1.00 86.75 364 ILE A C 1
ATOM 2865 O O . ILE A 1 364 ? 9.881 -0.012 6.723 1.00 86.75 364 ILE A O 1
ATOM 2869 N N . LEU A 1 365 ? 10.471 0.204 8.881 1.00 85.38 365 LEU A N 1
ATOM 2870 C CA . LEU A 1 365 ? 9.924 1.550 9.024 1.00 85.38 365 LEU A CA 1
ATOM 2871 C C . LEU A 1 365 ? 10.764 2.596 8.296 1.00 85.38 365 LEU A C 1
ATOM 2873 O O . LEU A 1 365 ? 10.253 3.682 8.015 1.00 85.38 365 LEU A O 1
ATOM 2877 N N . THR A 1 366 ? 12.024 2.282 7.978 1.00 88.31 366 THR A N 1
ATOM 2878 C CA . THR A 1 366 ? 13.049 3.226 7.513 1.00 88.31 366 THR A CA 1
ATOM 2879 C C . THR A 1 366 ? 13.264 4.376 8.517 1.00 88.31 366 THR A C 1
ATOM 2881 O O . THR A 1 366 ? 12.502 4.525 9.480 1.00 88.31 366 THR A O 1
ATOM 2884 N N . PRO A 1 367 ? 14.271 5.251 8.330 1.00 86.50 367 PRO A N 1
ATOM 2885 C CA . PRO A 1 367 ? 14.464 6.390 9.226 1.00 86.50 367 PRO A CA 1
ATOM 2886 C C . PRO A 1 367 ? 13.223 7.285 9.350 1.00 86.50 367 PRO A C 1
ATOM 2888 O O . PRO A 1 367 ? 12.927 7.769 10.438 1.00 86.50 367 PRO A O 1
ATOM 2891 N N . ALA A 1 368 ? 12.457 7.468 8.269 1.00 82.88 368 ALA A N 1
ATOM 2892 C CA . ALA A 1 368 ? 11.277 8.330 8.276 1.00 82.88 368 ALA A CA 1
ATOM 2893 C C . ALA A 1 368 ? 10.152 7.779 9.168 1.00 82.88 368 ALA A C 1
ATOM 2895 O O . ALA A 1 368 ? 9.625 8.505 10.013 1.00 82.88 368 ALA A O 1
ATOM 2896 N N . GLY A 1 369 ? 9.806 6.495 9.021 1.00 85.06 369 GLY A N 1
ATOM 2897 C CA . GLY A 1 369 ? 8.787 5.857 9.854 1.00 85.06 369 GLY A CA 1
ATOM 2898 C C . GLY A 1 369 ? 9.235 5.733 11.308 1.00 85.06 369 GLY A C 1
ATOM 2899 O O . GLY A 1 369 ? 8.442 5.992 12.210 1.00 85.06 369 GLY A O 1
ATOM 2900 N N . LEU A 1 370 ? 10.516 5.429 11.546 1.00 86.94 370 LEU A N 1
ATOM 2901 C CA . LEU A 1 370 ? 11.072 5.337 12.896 1.00 86.94 370 LEU A CA 1
ATOM 2902 C C . LEU A 1 370 ? 11.001 6.682 13.630 1.00 86.94 370 LEU A C 1
ATOM 2904 O O . LEU A 1 370 ? 10.528 6.738 14.763 1.00 86.94 370 LEU A O 1
ATOM 2908 N N . ILE A 1 371 ? 11.403 7.776 12.972 1.00 87.06 371 ILE A N 1
ATOM 2909 C CA . ILE A 1 371 ? 11.275 9.134 13.518 1.00 87.06 371 ILE A CA 1
ATOM 2910 C C . ILE A 1 371 ? 9.804 9.457 13.799 1.00 87.06 371 ILE A C 1
ATOM 2912 O O . ILE A 1 371 ? 9.497 9.972 14.870 1.00 87.06 371 ILE A O 1
ATOM 2916 N N . GLY A 1 372 ? 8.888 9.121 12.884 1.00 84.50 372 GLY A N 1
ATOM 2917 C CA . GLY A 1 372 ? 7.451 9.333 13.081 1.00 84.50 372 GLY A CA 1
ATOM 2918 C C . GLY A 1 372 ? 6.910 8.634 14.332 1.00 84.50 372 GLY A C 1
ATOM 2919 O O . GLY A 1 372 ? 6.227 9.259 15.143 1.00 84.50 372 GLY A O 1
ATOM 2920 N N . VAL A 1 373 ? 7.274 7.364 14.532 1.00 85.12 373 VAL A N 1
ATOM 2921 C CA . VAL A 1 373 ? 6.893 6.588 15.721 1.00 85.12 373 VAL A CA 1
ATOM 2922 C C . VAL A 1 373 ? 7.485 7.197 16.996 1.00 85.12 373 VAL A C 1
ATOM 2924 O O . VAL A 1 373 ? 6.765 7.378 17.976 1.00 85.12 373 VAL A O 1
ATOM 2927 N N . LEU A 1 374 ? 8.766 7.575 16.988 1.00 87.19 374 LEU A N 1
ATOM 2928 C CA . LEU A 1 374 ? 9.415 8.210 18.141 1.00 87.19 374 LEU A CA 1
ATOM 2929 C C . LEU A 1 374 ? 8.758 9.547 18.504 1.00 87.19 374 LEU A C 1
ATOM 2931 O O . LEU A 1 374 ? 8.461 9.795 19.672 1.00 87.19 374 LEU A O 1
ATOM 2935 N N . LEU A 1 375 ? 8.474 10.391 17.510 1.00 85.75 375 LEU A N 1
ATOM 2936 C CA . LEU A 1 375 ? 7.774 11.658 17.719 1.00 85.75 375 LEU A CA 1
ATOM 2937 C C . LEU A 1 375 ? 6.367 11.438 18.280 1.00 85.75 375 LEU A C 1
ATOM 2939 O O . LEU A 1 375 ? 5.943 12.192 19.155 1.00 85.75 375 LEU A O 1
ATOM 2943 N N . PHE A 1 376 ? 5.659 10.398 17.835 1.00 84.12 376 PHE A N 1
ATOM 2944 C CA . PHE A 1 376 ? 4.363 10.037 18.400 1.00 84.12 376 PHE A CA 1
ATOM 2945 C C . PHE A 1 376 ? 4.474 9.590 19.865 1.00 84.12 376 PHE A C 1
ATOM 2947 O O . PHE A 1 376 ? 3.673 10.024 20.685 1.00 84.12 376 PHE A O 1
ATOM 2954 N N . PHE A 1 377 ? 5.477 8.801 20.249 1.00 85.81 377 PHE A N 1
ATOM 2955 C CA . PHE A 1 377 ? 5.651 8.433 21.661 1.00 85.81 377 PHE A CA 1
ATOM 2956 C C . PHE A 1 377 ? 6.006 9.631 22.554 1.00 85.81 377 PHE A C 1
ATOM 2958 O O . PHE A 1 377 ? 5.533 9.707 23.686 1.00 85.81 377 PHE A O 1
ATOM 2965 N N . ILE A 1 378 ? 6.792 10.587 22.050 1.00 87.88 378 ILE A N 1
ATOM 2966 C CA . ILE A 1 378 ? 7.217 11.765 22.823 1.00 87.88 378 ILE A CA 1
ATOM 2967 C C . ILE A 1 378 ? 6.101 12.822 22.906 1.00 87.88 378 ILE A C 1
ATOM 2969 O O . ILE A 1 378 ? 5.870 13.407 23.965 1.00 87.88 378 ILE A O 1
ATOM 2973 N N . PHE A 1 379 ? 5.399 13.084 21.799 1.00 85.19 379 PHE A N 1
ATOM 2974 C CA . PHE A 1 379 ? 4.463 14.210 21.673 1.00 85.19 379 PHE A CA 1
ATOM 2975 C C . PHE A 1 379 ? 3.001 13.800 21.446 1.00 85.19 379 PHE A C 1
ATOM 2977 O O . PHE A 1 379 ? 2.110 14.646 21.545 1.00 85.19 379 PHE A O 1
ATOM 2984 N N . GLY A 1 380 ? 2.715 12.524 21.186 1.00 76.75 380 GLY A N 1
ATOM 2985 C CA . GLY A 1 380 ? 1.391 12.028 20.792 1.00 76.75 380 GLY A CA 1
ATOM 2986 C C . GLY A 1 380 ? 0.309 12.251 21.842 1.00 76.75 380 GLY A C 1
ATOM 2987 O O . GLY A 1 380 ? -0.836 12.506 21.487 1.00 76.75 380 GLY A O 1
ATOM 2988 N N . GLY A 1 381 ? 0.664 12.289 23.130 1.00 76.75 381 GLY A N 1
ATOM 2989 C CA . GLY A 1 381 ? -0.277 12.650 24.195 1.00 76.75 381 GLY A CA 1
ATOM 2990 C C . GLY A 1 381 ? -0.844 14.070 24.061 1.00 76.75 381 GLY A C 1
ATOM 2991 O O . GLY A 1 381 ? -1.976 14.308 24.469 1.00 76.75 381 GLY A O 1
ATOM 2992 N N . ARG A 1 382 ? -0.096 15.011 23.466 1.00 75.75 382 ARG A N 1
ATOM 2993 C CA . ARG A 1 382 ? -0.599 16.362 23.157 1.00 75.75 382 ARG A CA 1
ATOM 2994 C C . ARG A 1 382 ? -1.479 16.346 21.910 1.00 75.75 382 ARG A C 1
ATOM 2996 O O . ARG A 1 382 ? -2.540 16.955 21.929 1.00 75.75 382 ARG A O 1
ATOM 3003 N N . VAL A 1 383 ? -1.066 15.593 20.888 1.00 69.56 383 VAL A N 1
ATOM 3004 C CA . VAL A 1 383 ? -1.800 15.437 19.619 1.00 69.56 383 VAL A CA 1
ATOM 3005 C C . VAL A 1 383 ? -3.181 14.817 19.849 1.00 69.56 383 VAL A C 1
ATOM 3007 O O . VAL A 1 383 ? -4.177 15.320 19.342 1.00 69.56 383 VAL A O 1
ATOM 3010 N N . LEU A 1 384 ? -3.260 13.758 20.659 1.00 69.69 384 LEU A N 1
ATOM 3011 C CA . LEU A 1 384 ? -4.523 13.088 20.973 1.00 69.69 384 LEU A CA 1
ATOM 3012 C C . LEU A 1 384 ? -5.458 13.964 21.816 1.00 69.69 384 LEU A C 1
ATOM 3014 O O . LEU A 1 384 ? -6.664 13.893 21.629 1.00 69.69 384 LEU A O 1
ATOM 3018 N N . ARG A 1 385 ? -4.929 14.818 22.705 1.00 69.94 385 ARG A N 1
ATOM 3019 C CA . ARG A 1 385 ? -5.753 15.769 23.475 1.00 69.94 385 ARG A CA 1
ATOM 3020 C C . ARG A 1 385 ? -6.309 16.896 22.610 1.00 69.94 385 ARG A C 1
ATOM 3022 O O . ARG A 1 385 ? -7.432 17.310 22.838 1.00 69.94 385 ARG A O 1
ATOM 3029 N N . SER A 1 386 ? -5.546 17.381 21.630 1.00 63.00 386 SER A N 1
ATOM 3030 C CA . SER A 1 386 ? -6.027 18.397 20.682 1.00 63.00 386 SER A CA 1
ATOM 3031 C C . SER A 1 386 ? -7.001 17.851 19.637 1.00 63.00 386 SER A C 1
ATOM 3033 O O . SER A 1 386 ? -7.689 18.633 18.995 1.00 63.00 386 SER A O 1
ATOM 3035 N N . ALA A 1 387 ? -7.022 16.531 19.437 1.00 57.03 387 ALA A N 1
ATOM 3036 C CA . ALA A 1 387 ? -7.906 15.858 18.490 1.00 57.03 387 ALA A CA 1
ATOM 3037 C C . ALA A 1 387 ? -9.227 15.376 19.121 1.00 57.03 387 ALA A C 1
ATOM 3039 O O . ALA A 1 387 ? -10.106 14.893 18.410 1.00 57.03 387 ALA A O 1
ATOM 3040 N N . GLN A 1 388 ? -9.376 15.483 20.445 1.00 56.38 388 GLN A N 1
ATOM 3041 C CA . GLN A 1 388 ? -10.658 15.255 21.108 1.00 56.38 388 GLN A CA 1
ATOM 3042 C C . GLN A 1 388 ? -11.535 16.508 20.942 1.00 56.38 388 GLN A C 1
ATOM 3044 O O . GLN A 1 388 ? -11.030 17.604 21.192 1.00 56.38 388 GLN A O 1
ATOM 3049 N N . PRO A 1 389 ? -12.791 16.361 20.480 1.00 49.31 389 PRO A N 1
ATOM 3050 C CA . PRO A 1 389 ? -13.714 17.480 20.311 1.00 49.31 389 PRO A CA 1
ATOM 3051 C C . PRO A 1 389 ? -14.087 18.159 21.631 1.00 49.31 389 PRO A C 1
ATOM 3053 O O . PRO A 1 389 ? -14.105 17.465 22.679 1.00 49.31 389 PRO A O 1
#

=== Feature glossary ===
Legend for the data blocks above and below:

— What the protein is —

The amino-acid sequence is the protein's primary structure: the linear order of residues from the N-terminus to the C-terminus, written in one-letter code. Everything else here — the 3D coordinates, the secondary structure, the domain annotations — is ultimately a consequence of this string.

Functional annotations link the protein to curated databases. InterPro entries identify conserved domains and families by matching the sequence against member-database signatures (Pfam, PROSITE, CDD, …). Gene Ontology (GO) terms describe molecular function, biological process, and cellular component in a controlled vocabulary. CATH places the structure in a hierarchical fold classification (Class/Architecture/Topology/Homologous-superfamily). The organism is the source species.

— Where its atoms are —

Atomic coordinates in PDBx/mmCIF format — the same representation the Protein Data Bank distributes. Each line of the _atom_site loop places one backbone atom in Cartesian space (units: ångströms, origin: arbitrary).

The six renders are orthographic views along the three Cartesian axes in both directions. Representation (cartoon, sticks, or surface) and color scheme (sequence-rainbow or by-chain) vary across proteins so the training set covers all the common visualization conventions.

— Local backbone conformation —

Eight-state secondary structure (DSSP): H is the canonical α-helix, G the tighter 3₁₀-helix, I the wider π-helix; E/B are β-structure, T and S are turns and bends, and '-' is everything else. DSSP derives these from the pattern of main-chain N–H···O=C hydrogen bonds, not from the sequence.

Three-state secondary structure (P-SEA) collapses the eight DSSP classes into helix (a), strand (b), and coil (c). P-SEA assigns these from Cα geometry alone — distances and angles — without requiring backbone oxygens, so it works on any Cα trace.

φ (phi) and ψ (psi) are the two rotatable backbone dihedrals per residue: φ is the C(i-1)–N–Cα–C torsion, ψ is the N–Cα–C–N(i+1) torsion, both in degrees on (−180°, 180°]. α-helical residues cluster near (−60°, −45°); β-strand residues near (−120°, +130°). A Ramachandran plot is simply a scatter of (φ, ψ) for every residue.

— Global shape and packing —

The geometric summary reports three shape descriptors. Rg (radius of gyration) measures how spread out the Cα atoms are about their centre of mass; compact globular proteins have small Rg, elongated or unfolded ones large. Cα contacts (<8 Å, |i−j|>4) count long-range residue pairs in spatial proximity — high for tightly packed folds, near zero for rods or random coil. The bounding-box extents give the protein's footprint along x, y, z in Å.

SASA measures how much of the protein is reachable by solvent. It is computed by rolling a water-sized probe over the atomic surface and summing the exposed area (Å²). Per-residue SASA distinguishes core (buried, low SASA) from surface (exposed, high SASA) residues; total SASA is a whole-molecule size measure.

Plot images: a contact map (which residues are close in 3D, as an N×N binary image), a Ramachandran scatter (backbone torsion angles, revealing secondary-structure composition at a glance), and — for AlphaFold structures — a PAE heatmap (pairwise prediction confidence).

— Structural neighborhood —

A 3Di character summarizes, for each residue, the relative orientation of the Cα frame of its nearest spatial neighbor. Because it encodes fold topology rather than chemistry, 3Di alignments detect remote structural similarity that sequence alignment misses.

The Foldseek neighbor list gives the closest experimentally determined structures in the PDB, ranked by structural alignment. TM-score near 1 means near-identical fold; near 0.3 means only rough topology match. This is how one finds what a novel AlphaFold prediction most resembles in the solved-structure universe.

— Confidence and disorder —

For AlphaFold models, the B-factor field carries pLDDT — the model's own estimate of local accuracy on a 0–100 scale. Regions with pLDDT<50 should be treated as essentially unmodeled; they often correspond to intrinsically disordered segments.

Crystallographic B-factors measure how much each atom's electron density is smeared out, in Å². They rise in mobile loops and surface residues and fall in the buried interior. In AlphaFold models this column is repurposed to hold pLDDT instead.

Predicted Aligned Error (PAE) is an AlphaFold confidence matrix: entry (i, j) is the expected error in the position of residue j, in ångströms, when the prediction is superimposed on the true structure at residue i. Low PAE within a block of residues means that block is internally rigi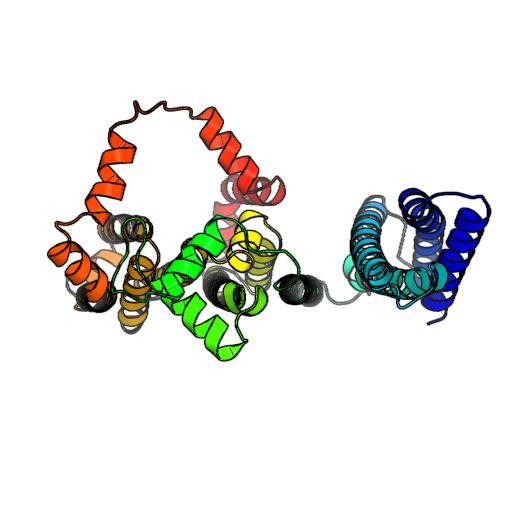d and well-predicted; high PAE between two blocks means their relative placement is uncertain even if each block individually is confident.